Protein 6N9Y (pdb70)

Organism: NCBI:txid45031

Sequence (552 aa):
MERFLRKYNISGDYANATRTFLAISPQWTCSHLKRNCLFNGMCAKQNFERAMIAATDAEEPAKAYRLVELAKEAMYDRETVWLQCFKSFSQPYEEDIEGKMKRCGAQLLEDYRKNGMMDEAVKQSALVNSERVRLDDSLSAMPYIYVPIKEGQIVNPTFISRYRQIAYYFYSPNLADDWIDPNLFGIRGQHNQIKREIERQVNTCPYTGYKGRVLQVMFLPIQLINFLRMDDFAKHFNRYASMAIQQYLRVGYAEEVRYVQQLFGKIPTGEFPLHHMMLMRRDFPTRDRSIVEARVRRSGDENWQSWLLPMIIVREGLDHQDRWEWLIDYMDRKHTCQLCYLKHSKQIPTCGVIDVRASELTGCSPFKTVKIEEHVGNNSVFETKLVRDEQIGRIGDHYYTTNCYTGAEALITTAIHIHRWIRGCGIWNDEGWREGIFMLGRVLLRWELTKAQRSALLRLFCFVCYGYAPRADGTIPDWNNLGSFLDTILKGPELSEDEDERAYATMFEMVRCIITLCYAEKVHFAGFAAPACESGEVINLAARMSQMRMEY

Radius of gyration: 30.6 Å; Cα contacts (8 Å, |Δi|>4): 699; chains: 1; bounding box: 85×56×94 Å

Nearest PDB structures (foldseek):
  6n9y-assembly1_A  TM=1.002E+00  e=0.000E+00  Bluetongue virus 23
  2btv-assembly1_P  TM=1.176E-01  e=7.904E+00  Bluetongue virus (serotype 1 / isolate South Africa)

B-factor: mean 30.0, std 0.0, range [30.0, 30.0]

Structure (mmCIF, N/CA/C/O backbone):
data_6N9Y
#
_entry.id   6N9Y
#
_cell.length_a   1
_cell.length_b   1
_cell.length_c   1
_cell.angle_alpha   90.00
_cell.angle_beta   90.00
_cell.angle_gamma   90.00
#
_symmetry.space_group_name_H-M   'P 1'
#
loop_
_atom_site.group_PDB
_atom_site.id
_atom_site.type_symbol
_atom_site.label_atom_id
_atom_site.label_alt_id
_atom_site.label_comp_id
_atom_site.label_asym_id
_atom_site.label_entity_id
_atom_site.label_seq_id
_atom_site.pdbx_PDB_ins_code
_atom_site.Cartn_x
_atom_site.Cartn_y
_atom_site.Cartn_z
_atom_site.occupancy
_atom_site.B_iso_or_equiv
_atom_site.auth_seq_id
_atom_site.auth_comp_id
_atom_site.auth_asym_id
_atom_site.auth_atom_id
_atom_site.pdbx_PDB_model_num
ATOM 1 N N . MET A 1 1 ? -32.993 23.682 78.011 1.00 30.00 1 MET A N 1
ATOM 2 C CA . MET A 1 1 ? -34.176 23.531 77.178 1.00 30.00 1 MET A CA 1
ATOM 3 C C . MET A 1 1 ? -34.340 22.118 76.666 1.00 30.00 1 MET A C 1
ATOM 4 O O . MET A 1 1 ? -35.433 21.720 76.278 1.00 30.00 1 MET A O 1
ATOM 9 N N . GLU A 1 2 ? -33.245 21.358 76.664 1.00 30.00 2 GLU A N 1
ATOM 10 C CA . GLU A 1 2 ? -33.223 20.136 75.877 1.00 30.00 2 GLU A CA 1
ATOM 11 C C . GLU A 1 2 ? -33.960 19.014 76.583 1.00 30.00 2 GLU A C 1
ATOM 12 O O . GLU A 1 2 ? -34.598 18.178 75.932 1.00 30.00 2 GLU A O 1
ATOM 18 N N . ARG A 1 3 ? -33.901 18.998 77.914 1.00 30.00 3 ARG A N 1
ATOM 19 C CA . ARG A 1 3 ? -34.633 18.006 78.684 1.00 30.00 3 ARG A CA 1
ATOM 20 C C . ARG A 1 3 ? -36.131 18.212 78.553 1.00 30.00 3 ARG A C 1
ATOM 21 O O . ARG A 1 3 ? -36.892 17.248 78.633 1.00 30.00 3 ARG A O 1
ATOM 29 N N . PHE A 1 4 ? -36.564 19.453 78.329 1.00 30.00 4 PHE A N 1
ATOM 30 C CA . PHE A 1 4 ? -37.974 19.727 78.083 1.00 30.00 4 PHE A CA 1
ATOM 31 C C . PHE A 1 4 ? -38.446 19.086 76.792 1.00 30.00 4 PHE A C 1
ATOM 32 O O . PHE A 1 4 ? -39.596 18.647 76.691 1.00 30.00 4 PHE A O 1
ATOM 40 N N . LEU A 1 5 ? -37.569 19.013 75.797 1.00 30.00 5 LEU A N 1
ATOM 41 C CA . LEU A 1 5 ? -37.976 18.438 74.525 1.00 30.00 5 LEU A CA 1
ATOM 42 C C . LEU A 1 5 ? -37.787 16.932 74.504 1.00 30.00 5 LEU A C 1
ATOM 43 O O . LEU A 1 5 ? -38.635 16.211 73.968 1.00 30.00 5 LEU A O 1
ATOM 48 N N . ARG A 1 6 ? -36.701 16.437 75.093 1.00 30.00 6 ARG A N 1
ATOM 49 C CA . ARG A 1 6 ? -36.405 15.013 75.014 1.00 30.00 6 ARG A CA 1
ATOM 50 C C . ARG A 1 6 ? -37.262 14.188 75.964 1.00 30.00 6 ARG A C 1
ATOM 51 O O . ARG A 1 6 ? -37.435 12.984 75.750 1.00 30.00 6 ARG A O 1
ATOM 59 N N . LYS A 1 7 ? -37.800 14.804 77.016 1.00 30.00 7 LYS A N 1
ATOM 60 C CA . LYS A 1 7 ? -38.631 14.041 77.936 1.00 30.00 7 LYS A CA 1
ATOM 61 C C . LYS A 1 7 ? -39.998 13.773 77.346 1.00 30.00 7 LYS A C 1
ATOM 62 O O . LYS A 1 7 ? -40.473 12.634 77.364 1.00 30.00 7 LYS A O 1
ATOM 68 N N . TYR A 1 8 ? -40.643 14.799 76.815 1.00 30.00 8 TYR A N 1
ATOM 69 C CA . TYR A 1 8 ? -41.980 14.639 76.276 1.00 30.00 8 TYR A CA 1
ATOM 70 C C . TYR A 1 8 ? -41.996 14.054 74.877 1.00 30.00 8 TYR A C 1
ATOM 71 O O . TYR A 1 8 ? -43.087 13.799 74.359 1.00 30.00 8 TYR A O 1
ATOM 80 N N . ASN A 1 9 ? -40.821 13.827 74.281 1.00 30.00 9 ASN A N 1
ATOM 81 C CA . ASN A 1 9 ? -40.664 13.470 72.867 1.00 30.00 9 ASN A CA 1
ATOM 82 C C . ASN A 1 9 ? -41.390 14.460 71.966 1.00 30.00 9 ASN A C 1
ATOM 83 O O . ASN A 1 9 ? -42.181 14.082 71.102 1.00 30.00 9 ASN A O 1
ATOM 88 N N . ILE A 1 10 ? -41.143 15.744 72.218 1.00 30.00 10 ILE A N 1
ATOM 89 C CA . ILE A 1 10 ? -41.618 16.794 71.336 1.00 30.00 10 ILE A CA 1
ATOM 90 C C . ILE A 1 10 ? -40.946 16.649 69.983 1.00 30.00 10 ILE A C 1
ATOM 91 O O . ILE A 1 10 ? -39.720 16.508 69.889 1.00 30.00 10 ILE A O 1
ATOM 96 N N . SER A 1 11 ? -41.748 16.649 68.924 1.00 30.00 11 SER A N 1
ATOM 97 C CA . SER A 1 11 ? -41.183 16.403 67.610 1.00 30.00 11 SER A CA 1
ATOM 98 C C . SER A 1 11 ? -40.493 17.655 67.083 1.00 30.00 11 SER A C 1
ATOM 99 O O . SER A 1 11 ? -40.632 18.755 67.626 1.00 30.00 11 SER A O 1
ATOM 102 N N . GLY A 1 12 ? -39.739 17.465 65.999 1.00 30.00 12 GLY A N 1
ATOM 103 C CA . GLY A 1 12 ? -38.901 18.517 65.458 1.00 30.00 12 GLY A CA 1
ATOM 104 C C . GLY A 1 12 ? -39.659 19.690 64.885 1.00 30.00 12 GLY A C 1
ATOM 105 O O . GLY A 1 12 ? -39.114 20.794 64.832 1.00 30.00 12 GLY A O 1
ATOM 106 N N . ASP A 1 13 ? -40.903 19.481 64.462 1.00 30.00 13 ASP A N 1
ATOM 107 C CA . ASP A 1 13 ? -41.676 20.580 63.901 1.00 30.00 13 ASP A CA 1
ATOM 108 C C . ASP A 1 13 ? -42.081 21.573 64.974 1.00 30.00 13 ASP A C 1
ATOM 109 O O . ASP A 1 13 ? -42.025 22.785 64.751 1.00 30.00 13 ASP A O 1
ATOM 114 N N . TYR A 1 14 ? -42.483 21.078 66.141 1.00 30.00 14 TYR A N 1
ATOM 115 C CA . TYR A 1 14 ? -42.755 21.918 67.294 1.00 30.00 14 TYR A CA 1
ATOM 116 C C . TYR A 1 14 ? -41.492 22.528 67.859 1.00 30.00 14 TYR A C 1
ATOM 117 O O . TYR A 1 14 ? -41.524 23.652 68.371 1.00 30.00 14 TYR A O 1
ATOM 126 N N . ALA A 1 15 ? -40.381 21.796 67.785 1.00 30.00 15 ALA A N 1
ATOM 127 C CA . ALA A 1 15 ? -39.142 22.261 68.391 1.00 30.00 15 ALA A CA 1
ATOM 128 C C . ALA A 1 15 ? -38.517 23.395 67.600 1.00 30.00 15 ALA A C 1
ATOM 129 O O . ALA A 1 15 ? -37.649 24.101 68.122 1.00 30.00 15 ALA A O 1
ATOM 131 N N . ASN A 1 16 ? -38.926 23.575 66.344 1.00 30.00 16 ASN A N 1
ATOM 132 C CA . ASN A 1 16 ? -38.516 24.755 65.600 1.00 30.00 16 ASN A CA 1
ATOM 133 C C . ASN A 1 16 ? -39.115 26.006 66.212 1.00 30.00 16 ASN A C 1
ATOM 134 O O . ASN A 1 16 ? -38.511 27.079 66.154 1.00 30.00 16 ASN A O 1
ATOM 139 N N . ALA A 1 17 ? -40.299 25.885 66.802 1.00 30.00 17 ALA A N 1
ATOM 140 C CA . ALA A 1 17 ? -40.951 27.049 67.371 1.00 30.00 17 ALA A CA 1
ATOM 141 C C . ALA A 1 17 ? -40.369 27.410 68.723 1.00 30.00 17 ALA A C 1
ATOM 142 O O . ALA A 1 17 ? -40.248 28.595 69.045 1.00 30.00 17 ALA A O 1
ATOM 144 N N . THR A 1 18 ? -39.994 26.416 69.520 1.00 30.00 18 THR A N 1
ATOM 145 C CA . THR A 1 18 ? -39.501 26.724 70.853 1.00 30.00 18 THR A CA 1
ATOM 146 C C . THR A 1 18 ? -38.057 27.191 70.816 1.00 30.00 18 THR A C 1
ATOM 147 O O . THR A 1 18 ? -37.629 27.942 71.695 1.00 30.00 18 THR A O 1
ATOM 151 N N . ARG A 1 19 ? -37.292 26.762 69.812 1.00 30.00 19 ARG A N 1
ATOM 152 C CA . ARG A 1 19 ? -35.904 27.196 69.717 1.00 30.00 19 ARG A CA 1
ATOM 153 C C . ARG A 1 19 ? -35.810 28.665 69.332 1.00 30.00 19 ARG A C 1
ATOM 154 O O . ARG A 1 19 ? -34.838 29.342 69.684 1.00 30.00 19 ARG A O 1
ATOM 162 N N . THR A 1 20 ? -36.815 29.181 68.632 1.00 30.00 20 THR A N 1
ATOM 163 C CA . THR A 1 20 ? -36.859 30.609 68.372 1.00 30.00 20 THR A CA 1
ATOM 164 C C . THR A 1 20 ? -37.289 31.383 69.600 1.00 30.00 20 THR A C 1
ATOM 165 O O . THR A 1 20 ? -36.688 32.410 69.928 1.00 30.00 20 THR A O 1
ATOM 169 N N . PHE A 1 21 ? -38.317 30.908 70.299 1.00 30.00 21 PHE A N 1
ATOM 170 C CA . PHE A 1 21 ? -39.002 31.791 71.227 1.00 30.00 21 PHE A CA 1
ATOM 171 C C . PHE A 1 21 ? -38.246 31.933 72.537 1.00 30.00 21 PHE A C 1
ATOM 172 O O . PHE A 1 21 ? -38.548 32.832 73.327 1.00 30.00 21 PHE A O 1
ATOM 180 N N . LEU A 1 22 ? -37.240 31.092 72.770 1.00 30.00 22 LEU A N 1
ATOM 181 C CA . LEU A 1 22 ? -36.396 31.278 73.943 1.00 30.00 22 LEU A CA 1
ATOM 182 C C . LEU A 1 22 ? -35.564 32.549 73.838 1.00 30.00 22 LEU A C 1
ATOM 183 O O . LEU A 1 22 ? -35.215 33.156 74.856 1.00 30.00 22 LEU A O 1
ATOM 188 N N . ALA A 1 23 ? -35.247 32.976 72.618 1.00 30.00 23 ALA A N 1
ATOM 189 C CA . ALA A 1 23 ? -34.472 34.197 72.450 1.00 30.00 23 ALA A CA 1
ATOM 190 C C . ALA A 1 23 ? -35.359 35.430 72.425 1.00 30.00 23 ALA A C 1
ATOM 191 O O . ALA A 1 23 ? -34.858 36.553 72.534 1.00 30.00 23 ALA A O 1
ATOM 193 N N . ILE A 1 24 ? -36.666 35.248 72.274 1.00 30.00 24 ILE A N 1
ATOM 194 C CA . ILE A 1 24 ? -37.558 36.382 72.085 1.00 30.00 24 ILE A CA 1
ATOM 195 C C . ILE A 1 24 ? -38.305 36.749 73.361 1.00 30.00 24 ILE A C 1
ATOM 196 O O . ILE A 1 24 ? -38.523 37.942 73.625 1.00 30.00 24 ILE A O 1
ATOM 201 N N . SER A 1 25 ? -38.683 35.760 74.163 1.00 30.00 25 SER A N 1
ATOM 202 C CA . SER A 1 25 ? -39.413 36.001 75.407 1.00 30.00 25 SER A CA 1
ATOM 203 C C . SER A 1 25 ? -38.716 36.871 76.457 1.00 30.00 25 SER A C 1
ATOM 204 O O . SER A 1 25 ? -39.423 37.364 77.351 1.00 30.00 25 SER A O 1
ATOM 207 N N . PRO A 1 26 ? -37.381 37.056 76.480 1.00 30.00 26 PRO A N 1
ATOM 208 C CA . PRO A 1 26 ? -36.852 38.146 77.319 1.00 30.00 26 PRO A CA 1
ATOM 209 C C . PRO A 1 26 ? -37.369 39.535 76.989 1.00 30.00 26 PRO A C 1
ATOM 210 O O . PRO A 1 26 ? -37.339 40.406 77.864 1.00 30.00 26 PRO A O 1
ATOM 214 N N . GLN A 1 27 ? -37.849 39.788 75.778 1.00 30.00 27 GLN A N 1
ATOM 215 C CA . GLN A 1 27 ? -38.340 41.116 75.455 1.00 30.00 27 GLN A CA 1
ATOM 216 C C . GLN A 1 27 ? -39.727 41.064 74.823 1.00 30.00 27 GLN A C 1
ATOM 217 O O . GLN A 1 27 ? -40.260 42.096 74.403 1.00 30.00 27 GLN A O 1
ATOM 223 N N . TRP A 1 28 ? -40.354 39.895 74.813 1.00 30.00 28 TRP A N 1
ATOM 224 C CA . TRP A 1 28 ? -41.646 39.761 74.160 1.00 30.00 28 TRP A CA 1
ATOM 225 C C . TRP A 1 28 ? -42.727 40.500 74.931 1.00 30.00 28 TRP A C 1
ATOM 226 O O . TRP A 1 28 ? -43.250 40.002 75.930 1.00 30.00 28 TRP A O 1
ATOM 237 N N . THR A 1 29 ? -43.048 41.699 74.465 1.00 30.00 29 THR A N 1
ATOM 238 C CA . THR A 1 29 ? -44.115 42.482 75.057 1.00 30.00 29 THR A CA 1
ATOM 239 C C . THR A 1 29 ? -45.472 41.847 74.777 1.00 30.00 29 THR A C 1
ATOM 240 O O . THR A 1 29 ? -45.672 41.177 73.761 1.00 30.00 29 THR A O 1
ATOM 244 N N . CYS A 1 30 ? -46.399 42.044 75.712 1.00 30.00 30 CYS A N 1
ATOM 245 C CA . CYS A 1 30 ? -47.747 41.506 75.598 1.00 30.00 30 CYS A CA 1
ATOM 246 C C . CYS A 1 30 ? -48.676 42.302 76.495 1.00 30.00 30 CYS A C 1
ATOM 247 O O . CYS A 1 30 ? -48.320 42.676 77.612 1.00 30.00 30 CYS A O 1
ATOM 250 N N . SER A 1 31 ? -49.880 42.542 75.995 1.00 30.00 31 SER A N 1
ATOM 251 C CA . SER A 1 31 ? -50.952 43.100 76.801 1.00 30.00 31 SER A CA 1
ATOM 252 C C . SER A 1 31 ? -52.077 42.087 76.821 1.00 30.00 31 SER A C 1
ATOM 253 O O . SER A 1 31 ? -52.701 41.824 75.791 1.00 30.00 31 SER A O 1
ATOM 256 N N . HIS A 1 32 ? -52.350 41.533 77.998 1.00 30.00 32 HIS A N 1
ATOM 257 C CA . HIS A 1 32 ? -53.092 40.280 78.110 1.00 30.00 32 HIS A CA 1
ATOM 258 C C . HIS A 1 32 ? -54.594 40.548 78.042 1.00 30.00 32 HIS A C 1
ATOM 259 O O . HIS A 1 32 ? -55.361 40.195 78.936 1.00 30.00 32 HIS A O 1
ATOM 266 N N . LEU A 1 33 ? -55.014 41.144 76.927 1.00 30.00 33 LEU A N 1
ATOM 267 C CA . LEU A 1 33 ? -56.331 41.760 76.848 1.00 30.00 33 LEU A CA 1
ATOM 268 C C . LEU A 1 33 ? -57.379 40.676 76.692 1.00 30.00 33 LEU A C 1
ATOM 269 O O . LEU A 1 33 ? -58.514 40.830 77.146 1.00 30.00 33 LEU A O 1
ATOM 274 N N . LYS A 1 34 ? -57.016 39.584 76.036 1.00 30.00 34 LYS A N 1
ATOM 275 C CA . LYS A 1 34 ? -57.702 38.338 76.310 1.00 30.00 34 LYS A CA 1
ATOM 276 C C . LYS A 1 34 ? -56.868 37.550 77.300 1.00 30.00 34 LYS A C 1
ATOM 277 O O . LYS A 1 34 ? -55.645 37.471 77.179 1.00 30.00 34 LYS A O 1
ATOM 283 N N . ARG A 1 35 ? -57.533 36.983 78.297 1.00 30.00 35 ARG A N 1
ATOM 284 C CA . ARG A 1 35 ? -56.840 36.421 79.444 1.00 30.00 35 ARG A CA 1
ATOM 285 C C . ARG A 1 35 ? -56.351 34.995 79.236 1.00 30.00 35 ARG A C 1
ATOM 286 O O . ARG A 1 35 ? -56.102 34.305 80.225 1.00 30.00 35 ARG A O 1
ATOM 294 N N . ASN A 1 36 ? -56.207 34.526 77.999 1.00 30.00 36 ASN A N 1
ATOM 295 C CA . ASN A 1 36 ? -55.859 33.122 77.806 1.00 30.00 36 ASN A CA 1
ATOM 296 C C . ASN A 1 36 ? -54.375 32.852 78.015 1.00 30.00 36 ASN A C 1
ATOM 297 O O . ASN A 1 36 ? -53.967 31.689 78.103 1.00 30.00 36 ASN A O 1
ATOM 302 N N . CYS A 1 37 ? -53.554 33.898 78.091 1.00 30.00 37 CYS A N 1
ATOM 303 C CA . CYS A 1 37 ? -52.115 33.679 78.033 1.00 30.00 37 CYS A CA 1
ATOM 304 C C . CYS A 1 37 ? -51.536 33.333 79.391 1.00 30.00 37 CYS A C 1
ATOM 305 O O . CYS A 1 37 ? -50.433 32.783 79.466 1.00 30.00 37 CYS A O 1
ATOM 308 N N . LEU A 1 38 ? -52.245 33.664 80.466 1.00 30.00 38 LEU A N 1
ATOM 309 C CA . LEU A 1 38 ? -51.705 33.490 81.806 1.00 30.00 38 LEU A CA 1
ATOM 310 C C . LEU A 1 38 ? -51.660 32.015 82.168 1.00 30.00 38 LEU A C 1
ATOM 311 O O . LEU A 1 38 ? -52.596 31.264 81.888 1.00 30.00 38 LEU A O 1
ATOM 316 N N . PHE A 1 39 ? -50.572 31.589 82.797 1.00 30.00 39 PHE A N 1
ATOM 317 C CA . PHE A 1 39 ? -50.442 30.176 83.132 1.00 30.00 39 PHE A CA 1
ATOM 318 C C . PHE A 1 39 ? -50.229 30.110 84.639 1.00 30.00 39 PHE A C 1
ATOM 319 O O . PHE A 1 39 ? -49.093 30.000 85.111 1.00 30.00 39 PHE A O 1
ATOM 327 N N . ASN A 1 40 ? -51.337 30.257 85.375 1.00 30.00 40 ASN A N 1
ATOM 328 C CA . ASN A 1 40 ? -51.529 29.970 86.808 1.00 30.00 40 ASN A CA 1
ATOM 329 C C . ASN A 1 40 ? -50.791 30.979 87.691 1.00 30.00 40 ASN A C 1
ATOM 330 O O . ASN A 1 40 ? -51.170 31.135 88.863 1.00 30.00 40 ASN A O 1
ATOM 335 N N . GLY A 1 41 ? -49.795 31.707 87.204 1.00 30.00 41 GLY A N 1
ATOM 336 C CA . GLY A 1 41 ? -49.237 32.774 88.004 1.00 30.00 41 GLY A CA 1
ATOM 337 C C . GLY A 1 41 ? -48.678 33.936 87.228 1.00 30.00 41 GLY A C 1
ATOM 338 O O . GLY A 1 41 ? -48.330 34.957 87.825 1.00 30.00 41 GLY A O 1
ATOM 339 N N . MET A 1 42 ? -48.595 33.812 85.909 1.00 30.00 42 MET A N 1
ATOM 340 C CA . MET A 1 42 ? -47.704 34.661 85.137 1.00 30.00 42 MET A CA 1
ATOM 341 C C . MET A 1 42 ? -48.053 34.519 83.668 1.00 30.00 42 MET A C 1
ATOM 342 O O . MET A 1 42 ? -48.815 33.633 83.277 1.00 30.00 42 MET A O 1
ATOM 347 N N . CYS A 1 43 ? -47.464 35.390 82.855 1.00 30.00 43 CYS A N 1
ATOM 348 C CA . CYS A 1 43 ? -47.543 35.214 81.415 1.00 30.00 43 CYS A CA 1
ATOM 349 C C . CYS A 1 43 ? -46.619 34.094 80.971 1.00 30.00 43 CYS A C 1
ATOM 350 O O . CYS A 1 43 ? -45.406 34.157 81.174 1.00 30.00 43 CYS A O 1
ATOM 353 N N . ALA A 1 44 ? -47.197 33.064 80.353 1.00 30.00 44 ALA A N 1
ATOM 354 C CA . ALA A 1 44 ? -46.378 31.956 79.882 1.00 30.00 44 ALA A CA 1
ATOM 355 C C . ALA A 1 44 ? -45.558 32.353 78.669 1.00 30.00 44 ALA A C 1
ATOM 356 O O . ALA A 1 44 ? -44.493 31.778 78.428 1.00 30.00 44 ALA A O 1
ATOM 358 N N . LYS A 1 45 ? -46.039 33.325 77.894 1.00 30.00 45 LYS A N 1
ATOM 359 C CA . LYS A 1 45 ? -45.250 33.817 76.774 1.00 30.00 45 LYS A CA 1
ATOM 360 C C . LYS A 1 45 ? -44.030 34.582 77.256 1.00 30.00 45 LYS A C 1
ATOM 361 O O . LYS A 1 45 ? -42.898 34.197 76.955 1.00 30.00 45 LYS A O 1
ATOM 367 N N . GLN A 1 46 ? -44.242 35.626 78.051 1.00 30.00 46 GLN A N 1
ATOM 368 C CA . GLN A 1 46 ? -43.189 36.542 78.464 1.00 30.00 46 GLN A CA 1
ATOM 369 C C . GLN A 1 46 ? -42.196 35.911 79.436 1.00 30.00 46 GLN A C 1
ATOM 370 O O . GLN A 1 46 ? -41.086 36.428 79.594 1.00 30.00 46 GLN A O 1
ATOM 376 N N . ASN A 1 47 ? -42.537 34.781 80.041 1.00 30.00 47 ASN A N 1
ATOM 377 C CA . ASN A 1 47 ? -41.693 34.132 81.035 1.00 30.00 47 ASN A CA 1
ATOM 378 C C . ASN A 1 47 ? -41.441 32.699 80.606 1.00 30.00 47 ASN A C 1
ATOM 379 O O . ASN A 1 47 ? -41.658 31.751 81.360 1.00 30.00 47 ASN A O 1
ATOM 384 N N . PHE A 1 48 ? -41.006 32.535 79.358 1.00 30.00 48 PHE A N 1
ATOM 385 C CA . PHE A 1 48 ? -41.067 31.230 78.718 1.00 30.00 48 PHE A CA 1
ATOM 386 C C . PHE A 1 48 ? -40.012 30.280 79.264 1.00 30.00 48 PHE A C 1
ATOM 387 O O . PHE A 1 48 ? -40.175 29.062 79.172 1.00 30.00 48 PHE A O 1
ATOM 395 N N . GLU A 1 49 ? -38.941 30.805 79.854 1.00 30.00 49 GLU A N 1
ATOM 396 C CA . GLU A 1 49 ? -37.908 29.921 80.382 1.00 30.00 49 GLU A CA 1
ATOM 397 C C . GLU A 1 49 ? -38.312 29.336 81.731 1.00 30.00 49 GLU A C 1
ATOM 398 O O . GLU A 1 49 ? -38.215 28.121 81.943 1.00 30.00 49 GLU A O 1
ATOM 404 N N . ARG A 1 50 ? -38.758 30.191 82.659 1.00 30.00 50 ARG A N 1
ATOM 405 C CA . ARG A 1 50 ? -39.156 29.728 83.985 1.00 30.00 50 ARG A CA 1
ATOM 406 C C . ARG A 1 50 ? -40.375 28.826 83.932 1.00 30.00 50 ARG A C 1
ATOM 407 O O . ARG A 1 50 ? -40.476 27.878 84.714 1.00 30.00 50 ARG A O 1
ATOM 415 N N . ALA A 1 51 ? -41.303 29.104 83.023 1.00 30.00 51 ALA A N 1
ATOM 416 C CA . ALA A 1 51 ? -42.460 28.239 82.877 1.00 30.00 51 ALA A CA 1
ATOM 417 C C . ALA A 1 51 ? -42.077 26.904 82.266 1.00 30.00 51 ALA A C 1
ATOM 418 O O . ALA A 1 51 ? -42.773 25.908 82.475 1.00 30.00 51 ALA A O 1
ATOM 420 N N . MET A 1 52 ? -40.975 26.865 81.520 1.00 30.00 52 MET A N 1
ATOM 421 C CA . MET A 1 52 ? -40.538 25.616 80.916 1.00 30.00 52 MET A CA 1
ATOM 422 C C . MET A 1 52 ? -39.913 24.683 81.943 1.00 30.00 52 MET A C 1
ATOM 423 O O . MET A 1 52 ? -40.178 23.476 81.921 1.00 30.00 52 MET A O 1
ATOM 428 N N . ILE A 1 53 ? -39.100 25.217 82.852 1.00 30.00 53 ILE A N 1
ATOM 429 C CA . ILE A 1 53 ? -38.539 24.400 83.922 1.00 30.00 53 ILE A CA 1
ATOM 430 C C . ILE A 1 53 ? -39.629 23.995 84.905 1.00 30.00 53 ILE A C 1
ATOM 431 O O . ILE A 1 53 ? -39.608 22.890 85.458 1.00 30.00 53 ILE A O 1
ATOM 436 N N . ALA A 1 54 ? -40.607 24.875 85.121 1.00 30.00 54 ALA A N 1
ATOM 437 C CA . ALA A 1 54 ? -41.729 24.551 85.991 1.00 30.00 54 ALA A CA 1
ATOM 438 C C . ALA A 1 54 ? -42.598 23.460 85.394 1.00 30.00 54 ALA A C 1
ATOM 439 O O . ALA A 1 54 ? -43.098 22.598 86.123 1.00 30.00 54 ALA A O 1
ATOM 441 N N . ALA A 1 55 ? -42.766 23.465 84.073 1.00 30.00 55 ALA A N 1
ATOM 442 C CA . ALA A 1 55 ? -43.531 22.410 83.425 1.00 30.00 55 ALA A CA 1
ATOM 443 C C . ALA A 1 55 ? -42.673 21.192 83.138 1.00 30.00 55 ALA A C 1
ATOM 444 O O . ALA A 1 55 ? -43.165 20.208 82.579 1.00 30.00 55 ALA A O 1
ATOM 446 N N . THR A 1 56 ? -41.392 21.240 83.487 1.00 30.00 56 THR A N 1
ATOM 447 C CA . THR A 1 56 ? -40.539 20.099 83.207 1.00 30.00 56 THR A CA 1
ATOM 448 C C . THR A 1 56 ? -40.791 18.966 84.186 1.00 30.00 56 THR A C 1
ATOM 449 O O . THR A 1 56 ? -41.275 17.902 83.797 1.00 30.00 56 THR A O 1
ATOM 453 N N . ASP A 1 57 ? -40.497 19.178 85.468 1.00 30.00 57 ASP A N 1
ATOM 454 C CA . ASP A 1 57 ? -40.623 18.081 86.419 1.00 30.00 57 ASP A CA 1
ATOM 455 C C . ASP A 1 57 ? -41.987 18.033 87.082 1.00 30.00 57 ASP A C 1
ATOM 456 O O . ASP A 1 57 ? -42.198 17.207 87.972 1.00 30.00 57 ASP A O 1
ATOM 461 N N . ALA A 1 58 ? -42.921 18.884 86.660 1.00 30.00 58 ALA A N 1
ATOM 462 C CA . ALA A 1 58 ? -44.307 18.697 87.064 1.00 30.00 58 ALA A CA 1
ATOM 463 C C . ALA A 1 58 ? -44.911 17.461 86.412 1.00 30.00 58 ALA A C 1
ATOM 464 O O . ALA A 1 58 ? -45.869 16.894 86.951 1.00 30.00 58 ALA A O 1
ATOM 466 N N . GLU A 1 59 ? -44.361 17.050 85.260 1.00 30.00 59 GLU A N 1
ATOM 467 C CA . GLU A 1 59 ? -44.734 15.835 84.530 1.00 30.00 59 GLU A CA 1
ATOM 468 C C . GLU A 1 59 ? -46.210 15.863 84.134 1.00 30.00 59 GLU A C 1
ATOM 469 O O . GLU A 1 59 ? -47.051 15.152 84.681 1.00 30.00 59 GLU A O 1
ATOM 475 N N . GLU A 1 60 ? -46.540 16.768 83.223 1.00 30.00 60 GLU A N 1
ATOM 476 C CA . GLU A 1 60 ? -47.909 16.932 82.740 1.00 30.00 60 GLU A CA 1
ATOM 477 C C . GLU A 1 60 ? -47.916 16.816 81.225 1.00 30.00 60 GLU A C 1
ATOM 478 O O . GLU A 1 60 ? -47.401 17.688 80.514 1.00 30.00 60 GLU A O 1
ATOM 484 N N . PRO A 1 61 ? -48.499 15.741 80.696 1.00 30.00 61 PRO A N 1
ATOM 485 C CA . PRO A 1 61 ? -48.384 15.475 79.257 1.00 30.00 61 PRO A CA 1
ATOM 486 C C . PRO A 1 61 ? -49.269 16.358 78.412 1.00 30.00 61 PRO A C 1
ATOM 487 O O . PRO A 1 61 ? -48.979 16.563 77.229 1.00 30.00 61 PRO A O 1
ATOM 491 N N . ALA A 1 62 ? -50.361 16.870 78.973 1.00 30.00 62 ALA A N 1
ATOM 492 C CA . ALA A 1 62 ? -51.149 17.852 78.246 1.00 30.00 62 ALA A CA 1
ATOM 493 C C . ALA A 1 62 ? -50.425 19.180 78.180 1.00 30.00 62 ALA A C 1
ATOM 494 O O . ALA A 1 62 ? -50.303 19.768 77.102 1.00 30.00 62 ALA A O 1
ATOM 496 N N . LYS A 1 63 ? -49.875 19.626 79.308 1.00 30.00 63 LYS A N 1
ATOM 497 C CA . LYS A 1 63 ? -49.368 20.986 79.411 1.00 30.00 63 LYS A CA 1
ATOM 498 C C . LYS A 1 63 ? -48.061 21.181 78.662 1.00 30.00 63 LYS A C 1
ATOM 499 O O . LYS A 1 63 ? -47.629 22.324 78.468 1.00 30.00 63 LYS A O 1
ATOM 505 N N . ALA A 1 64 ? -47.421 20.093 78.233 1.00 30.00 64 ALA A N 1
ATOM 506 C CA . ALA A 1 64 ? -46.292 20.223 77.322 1.00 30.00 64 ALA A CA 1
ATOM 507 C C . ALA A 1 64 ? -46.739 20.760 75.972 1.00 30.00 64 ALA A C 1
ATOM 508 O O . ALA A 1 64 ? -46.215 21.774 75.497 1.00 30.00 64 ALA A O 1
ATOM 510 N N . TYR A 1 65 ? -47.734 20.116 75.359 1.00 30.00 65 TYR A N 1
ATOM 511 C CA . TYR A 1 65 ? -48.243 20.591 74.081 1.00 30.00 65 TYR A CA 1
ATOM 512 C C . TYR A 1 65 ? -49.045 21.870 74.239 1.00 30.00 65 TYR A C 1
ATOM 513 O O . TYR A 1 65 ? -49.275 22.574 73.255 1.00 30.00 65 TYR A O 1
ATOM 522 N N . ARG A 1 66 ? -49.473 22.188 75.459 1.00 30.00 66 ARG A N 1
ATOM 523 C CA . ARG A 1 66 ? -50.116 23.470 75.686 1.00 30.00 66 ARG A CA 1
ATOM 524 C C . ARG A 1 66 ? -49.126 24.611 75.586 1.00 30.00 66 ARG A C 1
ATOM 525 O O . ARG A 1 66 ? -49.456 25.664 75.034 1.00 30.00 66 ARG A O 1
ATOM 533 N N . LEU A 1 67 ? -47.911 24.424 76.093 1.00 30.00 67 LEU A N 1
ATOM 534 C CA . LEU A 1 67 ? -46.967 25.530 76.102 1.00 30.00 67 LEU A CA 1
ATOM 535 C C . LEU A 1 67 ? -46.364 25.762 74.723 1.00 30.00 67 LEU A C 1
ATOM 536 O O . LEU A 1 67 ? -46.088 26.908 74.353 1.00 30.00 67 LEU A O 1
ATOM 541 N N . VAL A 1 68 ? -46.179 24.704 73.941 1.00 30.00 68 VAL A N 1
ATOM 542 C CA . VAL A 1 68 ? -45.663 24.892 72.592 1.00 30.00 68 VAL A CA 1
ATOM 543 C C . VAL A 1 68 ? -46.730 25.508 71.692 1.00 30.00 68 VAL A C 1
ATOM 544 O O . VAL A 1 68 ? -46.435 26.405 70.897 1.00 30.00 68 VAL A O 1
ATOM 548 N N . GLU A 1 69 ? -47.986 25.059 71.816 1.00 30.00 69 GLU A N 1
ATOM 549 C CA . GLU A 1 69 ? -49.071 25.685 71.062 1.00 30.00 69 GLU A CA 1
ATOM 550 C C . GLU A 1 69 ? -49.290 27.123 71.477 1.00 30.00 69 GLU A C 1
ATOM 551 O O . GLU A 1 69 ? -49.664 27.953 70.646 1.00 30.00 69 GLU A O 1
ATOM 557 N N . LEU A 1 70 ? -49.046 27.441 72.740 1.00 30.00 70 LEU A N 1
ATOM 558 C CA . LEU A 1 70 ? -49.093 28.836 73.137 1.00 30.00 70 LEU A CA 1
ATOM 559 C C . LEU A 1 70 ? -47.878 29.579 72.603 1.00 30.00 70 LEU A C 1
ATOM 560 O O . LEU A 1 70 ? -47.918 30.799 72.419 1.00 30.00 70 LEU A O 1
ATOM 565 N N . ALA A 1 71 ? -46.801 28.853 72.306 1.00 30.00 71 ALA A N 1
ATOM 566 C CA . ALA A 1 71 ? -45.633 29.497 71.724 1.00 30.00 71 ALA A CA 1
ATOM 567 C C . ALA A 1 71 ? -45.756 29.654 70.214 1.00 30.00 71 ALA A C 1
ATOM 568 O O . ALA A 1 71 ? -45.218 30.613 69.658 1.00 30.00 71 ALA A O 1
ATOM 570 N N . LYS A 1 72 ? -46.432 28.729 69.526 1.00 30.00 72 LYS A N 1
ATOM 571 C CA . LYS A 1 72 ? -46.623 28.899 68.087 1.00 30.00 72 LYS A CA 1
ATOM 572 C C . LYS A 1 72 ? -47.599 30.022 67.780 1.00 30.00 72 LYS A C 1
ATOM 573 O O . LYS A 1 72 ? -47.414 30.754 66.803 1.00 30.00 72 LYS A O 1
ATOM 579 N N . GLU A 1 73 ? -48.635 30.178 68.608 1.00 30.00 73 GLU A N 1
ATOM 580 C CA . GLU A 1 73 ? -49.566 31.285 68.442 1.00 30.00 73 GLU A CA 1
ATOM 581 C C . GLU A 1 73 ? -48.921 32.603 68.810 1.00 30.00 73 GLU A C 1
ATOM 582 O O . GLU A 1 73 ? -49.397 33.664 68.397 1.00 30.00 73 GLU A O 1
ATOM 588 N N . ALA A 1 74 ? -47.858 32.557 69.603 1.00 30.00 74 ALA A N 1
ATOM 589 C CA . ALA A 1 74 ? -47.080 33.755 69.847 1.00 30.00 74 ALA A CA 1
ATOM 590 C C . ALA A 1 74 ? -46.346 34.201 68.594 1.00 30.00 74 ALA A C 1
ATOM 591 O O . ALA A 1 74 ? -46.165 35.403 68.378 1.00 30.00 74 ALA A O 1
ATOM 593 N N . MET A 1 75 ? -45.957 33.256 67.744 1.00 30.00 75 MET A N 1
ATOM 594 C CA . MET A 1 75 ? -45.059 33.550 66.640 1.00 30.00 75 MET A CA 1
ATOM 595 C C . MET A 1 75 ? -45.759 34.028 65.376 1.00 30.00 75 MET A C 1
ATOM 596 O O . MET A 1 75 ? -45.057 34.394 64.436 1.00 30.00 75 MET A O 1
ATOM 601 N N . TYR A 1 76 ? -47.100 34.040 65.326 1.00 30.00 76 TYR A N 1
ATOM 602 C CA . TYR A 1 76 ? -47.801 34.274 64.061 1.00 30.00 76 TYR A CA 1
ATOM 603 C C . TYR A 1 76 ? -47.594 35.680 63.522 1.00 30.00 76 TYR A C 1
ATOM 604 O O . TYR A 1 76 ? -47.529 35.869 62.305 1.00 30.00 76 TYR A O 1
ATOM 613 N N . ASP A 1 77 ? -47.473 36.675 64.397 1.00 30.00 77 ASP A N 1
ATOM 614 C CA . ASP A 1 77 ? -47.167 38.041 63.975 1.00 30.00 77 ASP A CA 1
ATOM 615 C C . ASP A 1 77 ? -45.683 38.107 63.631 1.00 30.00 77 ASP A C 1
ATOM 616 O O . ASP A 1 77 ? -44.860 38.606 64.399 1.00 30.00 77 ASP A O 1
ATOM 621 N N . ARG A 1 78 ? -45.345 37.603 62.435 1.00 30.00 78 ARG A N 1
ATOM 622 C CA . ARG A 1 78 ? -43.947 37.387 62.072 1.00 30.00 78 ARG A CA 1
ATOM 623 C C . ARG A 1 78 ? -43.198 38.692 61.885 1.00 30.00 78 ARG A C 1
ATOM 624 O O . ARG A 1 78 ? -41.966 38.702 61.947 1.00 30.00 78 ARG A O 1
ATOM 632 N N . GLU A 1 79 ? -43.922 39.785 61.635 1.00 30.00 79 GLU A N 1
ATOM 633 C CA . GLU A 1 79 ? -43.296 41.077 61.392 1.00 30.00 79 GLU A CA 1
ATOM 634 C C . GLU A 1 79 ? -42.521 41.571 62.599 1.00 30.00 79 GLU A C 1
ATOM 635 O O . GLU A 1 79 ? -41.339 41.906 62.479 1.00 30.00 79 GLU A O 1
ATOM 641 N N . THR A 1 80 ? -43.151 41.594 63.767 1.00 30.00 80 THR A N 1
ATOM 642 C CA . THR A 1 80 ? -42.464 42.000 64.981 1.00 30.00 80 THR A CA 1
ATOM 643 C C . THR A 1 80 ? -41.678 40.869 65.616 1.00 30.00 80 THR A C 1
ATOM 644 O O . THR A 1 80 ? -40.957 41.111 66.586 1.00 30.00 80 THR A O 1
ATOM 648 N N . VAL A 1 81 ? -41.820 39.643 65.115 1.00 30.00 81 VAL A N 1
ATOM 649 C CA . VAL A 1 81 ? -40.820 38.628 65.409 1.00 30.00 81 VAL A CA 1
ATOM 650 C C . VAL A 1 81 ? -39.475 39.074 64.870 1.00 30.00 81 VAL A C 1
ATOM 651 O O . VAL A 1 81 ? -38.457 38.990 65.561 1.00 30.00 81 VAL A O 1
ATOM 655 N N . TRP A 1 82 ? -39.465 39.621 63.656 1.00 30.00 82 TRP A N 1
ATOM 656 C CA . TRP A 1 82 ? -38.221 40.082 63.057 1.00 30.00 82 TRP A CA 1
ATOM 657 C C . TRP A 1 82 ? -37.633 41.285 63.785 1.00 30.00 82 TRP A C 1
ATOM 658 O O . TRP A 1 82 ? -36.407 41.374 63.919 1.00 30.00 82 TRP A O 1
ATOM 669 N N . LEU A 1 83 ? -38.474 42.205 64.270 1.00 30.00 83 LEU A N 1
ATOM 670 C CA . LEU A 1 83 ? -37.955 43.336 65.034 1.00 30.00 83 LEU A CA 1
ATOM 671 C C . LEU A 1 83 ? -37.331 42.897 66.347 1.00 30.00 83 LEU A C 1
ATOM 672 O O . LEU A 1 83 ? -36.364 43.512 66.803 1.00 30.00 83 LEU A O 1
ATOM 677 N N . GLN A 1 84 ? -37.849 41.838 66.958 1.00 30.00 84 GLN A N 1
ATOM 678 C CA . GLN A 1 84 ? -37.292 41.388 68.224 1.00 30.00 84 GLN A CA 1
ATOM 679 C C . GLN A 1 84 ? -36.186 40.368 68.032 1.00 30.00 84 GLN A C 1
ATOM 680 O O . GLN A 1 84 ? -35.299 40.265 68.880 1.00 30.00 84 GLN A O 1
ATOM 686 N N . CYS A 1 85 ? -36.223 39.601 66.944 1.00 30.00 85 CYS A N 1
ATOM 687 C CA . CYS A 1 85 ? -35.115 38.694 66.684 1.00 30.00 85 CYS A CA 1
ATOM 688 C C . CYS A 1 85 ? -33.857 39.447 66.309 1.00 30.00 85 CYS A C 1
ATOM 689 O O . CYS A 1 85 ? -32.785 39.144 66.838 1.00 30.00 85 CYS A O 1
ATOM 692 N N . PHE A 1 86 ? -33.969 40.438 65.429 1.00 30.00 86 PHE A N 1
ATOM 693 C CA . PHE A 1 86 ? -32.784 41.140 64.957 1.00 30.00 86 PHE A CA 1
ATOM 694 C C . PHE A 1 86 ? -32.177 42.022 66.035 1.00 30.00 86 PHE A C 1
ATOM 695 O O . PHE A 1 86 ? -30.951 42.059 66.188 1.00 30.00 86 PHE A O 1
ATOM 703 N N . LYS A 1 87 ? -33.021 42.716 66.799 1.00 30.00 87 LYS A N 1
ATOM 704 C CA . LYS A 1 87 ? -32.534 43.552 67.890 1.00 30.00 87 LYS A CA 1
ATOM 705 C C . LYS A 1 87 ? -31.913 42.714 68.998 1.00 30.00 87 LYS A C 1
ATOM 706 O O . LYS A 1 87 ? -31.007 43.180 69.691 1.00 30.00 87 LYS A O 1
ATOM 712 N N . SER A 1 88 ? -32.352 41.464 69.152 1.00 30.00 88 SER A N 1
ATOM 713 C CA . SER A 1 88 ? -31.693 40.563 70.091 1.00 30.00 88 SER A CA 1
ATOM 714 C C . SER A 1 88 ? -30.412 39.983 69.516 1.00 30.00 88 SER A C 1
ATOM 715 O O . SER A 1 88 ? -29.715 39.229 70.200 1.00 30.00 88 SER A O 1
ATOM 718 N N . PHE A 1 89 ? -30.100 40.282 68.267 1.00 30.00 89 PHE A N 1
ATOM 719 C CA . PHE A 1 89 ? -28.873 39.778 67.687 1.00 30.00 89 PHE A CA 1
ATOM 720 C C . PHE A 1 89 ? -27.838 40.873 67.509 1.00 30.00 89 PHE A C 1
ATOM 721 O O . PHE A 1 89 ? -26.708 40.581 67.114 1.00 30.00 89 PHE A O 1
ATOM 729 N N . SER A 1 90 ? -28.193 42.122 67.801 1.00 30.00 90 SER A N 1
ATOM 730 C CA . SER A 1 90 ? -27.254 43.222 67.632 1.00 30.00 90 SER A CA 1
ATOM 731 C C . SER A 1 90 ? -26.348 43.414 68.841 1.00 30.00 90 SER A C 1
ATOM 732 O O . SER A 1 90 ? -25.237 43.927 68.686 1.00 30.00 90 SER A O 1
ATOM 735 N N . GLN A 1 91 ? -26.789 43.031 70.038 1.00 30.00 91 GLN A N 1
ATOM 736 C CA . GLN A 1 91 ? -25.909 43.083 71.194 1.00 30.00 91 GLN A CA 1
ATOM 737 C C . GLN A 1 91 ? -24.894 41.943 71.112 1.00 30.00 91 GLN A C 1
ATOM 738 O O . GLN A 1 91 ? -25.101 40.996 70.347 1.00 30.00 91 GLN A O 1
ATOM 744 N N . PRO A 1 92 ? -23.771 42.016 71.832 1.00 30.00 92 PRO A N 1
ATOM 745 C CA . PRO A 1 92 ? -22.821 40.904 71.799 1.00 30.00 92 PRO A CA 1
ATOM 746 C C . PRO A 1 92 ? -23.405 39.641 72.405 1.00 30.00 92 PRO A C 1
ATOM 747 O O . PRO A 1 92 ? -23.674 39.564 73.603 1.00 30.00 92 PRO A O 1
ATOM 751 N N . TYR A 1 93 ? -23.599 38.652 71.549 1.00 30.00 93 TYR A N 1
ATOM 752 C CA . TYR A 1 93 ? -24.018 37.319 71.950 1.00 30.00 93 TYR A CA 1
ATOM 753 C C . TYR A 1 93 ? -22.818 36.673 72.623 1.00 30.00 93 TYR A C 1
ATOM 754 O O . TYR A 1 93 ? -22.009 36.013 71.967 1.00 30.00 93 TYR A O 1
ATOM 763 N N . GLU A 1 94 ? -22.699 36.877 73.935 1.00 30.00 94 GLU A N 1
ATOM 764 C CA . GLU A 1 94 ? -21.464 36.601 74.666 1.00 30.00 94 GLU A CA 1
ATOM 765 C C . GLU A 1 94 ? -21.328 35.095 74.857 1.00 30.00 94 GLU A C 1
ATOM 766 O O . GLU A 1 94 ? -21.563 34.539 75.931 1.00 30.00 94 GLU A O 1
ATOM 772 N N . GLU A 1 95 ? -20.954 34.426 73.771 1.00 30.00 95 GLU A N 1
ATOM 773 C CA . GLU A 1 95 ? -20.674 33.002 73.782 1.00 30.00 95 GLU A CA 1
ATOM 774 C C . GLU A 1 95 ? -19.471 32.736 72.897 1.00 30.00 95 GLU A C 1
ATOM 775 O O . GLU A 1 95 ? -18.874 33.653 72.330 1.00 30.00 95 GLU A O 1
ATOM 781 N N . ASP A 1 96 ? -19.130 31.455 72.780 1.00 30.00 96 ASP A N 1
ATOM 782 C CA . ASP A 1 96 ? -18.068 31.014 71.884 1.00 30.00 96 ASP A CA 1
ATOM 783 C C . ASP A 1 96 ? -18.637 31.020 70.472 1.00 30.00 96 ASP A C 1
ATOM 784 O O . ASP A 1 96 ? -19.339 30.105 70.043 1.00 30.00 96 ASP A O 1
ATOM 789 N N . ILE A 1 97 ? -18.321 32.088 69.741 1.00 30.00 97 ILE A N 1
ATOM 790 C CA . ILE A 1 97 ? -18.891 32.291 68.415 1.00 30.00 97 ILE A CA 1
ATOM 791 C C . ILE A 1 97 ? -18.305 31.321 67.411 1.00 30.00 97 ILE A C 1
ATOM 792 O O . ILE A 1 97 ? -19.040 30.700 66.634 1.00 30.00 97 ILE A O 1
ATOM 797 N N . GLU A 1 98 ? -16.983 31.154 67.427 1.00 30.00 98 GLU A N 1
ATOM 798 C CA . GLU A 1 98 ? -16.301 30.404 66.380 1.00 30.00 98 GLU A CA 1
ATOM 799 C C . GLU A 1 98 ? -16.596 28.915 66.453 1.00 30.00 98 GLU A C 1
ATOM 800 O O . GLU A 1 98 ? -16.946 28.310 65.434 1.00 30.00 98 GLU A O 1
ATOM 806 N N . GLY A 1 99 ? -16.486 28.318 67.641 1.00 30.00 99 GLY A N 1
ATOM 807 C CA . GLY A 1 99 ? -16.708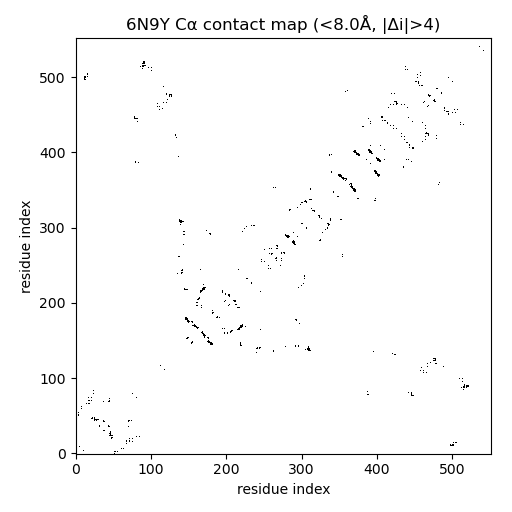 26.892 67.795 1.00 30.00 99 GLY A CA 1
ATOM 808 C C . GLY A 1 99 ? -18.121 26.442 67.512 1.00 30.00 99 GLY A C 1
ATOM 809 O O . GLY A 1 99 ? -18.325 25.300 67.093 1.00 30.00 99 GLY A O 1
ATOM 810 N N . LYS A 1 100 ? -19.098 27.309 67.728 1.00 30.00 100 LYS A N 1
ATOM 811 C CA . LYS A 1 100 ? -20.445 26.999 67.286 1.00 30.00 100 LYS A CA 1
ATOM 812 C C . LYS A 1 100 ? -20.552 27.081 65.774 1.00 30.00 100 LYS A C 1
ATOM 813 O O . LYS A 1 100 ? -21.206 26.240 65.151 1.00 30.00 100 LYS A O 1
ATOM 819 N N . MET A 1 101 ? -19.901 28.083 65.179 1.00 30.00 101 MET A N 1
ATOM 820 C CA . MET A 1 101 ? -19.905 28.234 63.730 1.00 30.00 101 MET A CA 1
ATOM 821 C C . MET A 1 101 ? -19.061 27.158 63.064 1.00 30.00 101 MET A C 1
ATOM 822 O O . MET A 1 101 ? -19.307 26.795 61.910 1.00 30.00 101 MET A O 1
ATOM 827 N N . LYS A 1 102 ? -18.082 26.617 63.782 1.00 30.00 102 LYS A N 1
ATOM 828 C CA . LYS A 1 102 ? -17.213 25.605 63.198 1.00 30.00 102 LYS A CA 1
ATOM 829 C C . LYS A 1 102 ? -17.919 24.262 63.068 1.00 30.00 102 LYS A C 1
ATOM 830 O O . LYS A 1 102 ? -17.821 23.601 62.028 1.00 30.00 102 LYS A O 1
ATOM 836 N N . ARG A 1 103 ? -18.628 23.832 64.114 1.00 30.00 103 ARG A N 1
ATOM 837 C CA . ARG A 1 103 ? -19.302 22.540 64.048 1.00 30.00 103 ARG A CA 1
ATOM 838 C C . ARG A 1 103 ? -20.500 22.585 63.123 1.00 30.00 103 ARG A C 1
ATOM 839 O O . ARG A 1 103 ? -20.725 21.646 62.355 1.00 30.00 103 ARG A O 1
ATOM 847 N N . CYS A 1 104 ? -21.283 23.657 63.189 1.00 30.00 104 CYS A N 1
ATOM 848 C CA . CYS A 1 104 ? -22.403 23.794 62.273 1.00 30.00 104 CYS A CA 1
ATOM 849 C C . CYS A 1 104 ? -21.921 24.018 60.850 1.00 30.00 104 CYS A C 1
ATOM 850 O O . CYS A 1 104 ? -22.578 23.591 59.896 1.00 30.00 104 CYS A O 1
ATOM 853 N N . GLY A 1 105 ? -20.758 24.648 60.688 1.00 30.00 105 GLY A N 1
ATOM 854 C CA . GLY A 1 105 ? -20.117 24.668 59.390 1.00 30.00 105 GLY A CA 1
ATOM 855 C C . GLY A 1 105 ? -19.576 23.319 58.981 1.00 30.00 105 GLY A C 1
ATOM 856 O O . GLY A 1 105 ? -19.331 23.086 57.796 1.00 30.00 105 GLY A O 1
ATOM 857 N N . ALA A 1 106 ? -19.366 22.417 59.941 1.00 30.00 106 ALA A N 1
ATOM 858 C CA . ALA A 1 106 ? -18.939 21.066 59.597 1.00 30.00 106 ALA A CA 1
ATOM 859 C C . ALA A 1 106 ? -20.124 20.143 59.349 1.00 30.00 106 ALA A C 1
ATOM 860 O O . ALA A 1 106 ? -19.975 19.120 58.676 1.00 30.00 106 ALA A O 1
ATOM 862 N N . GLN A 1 107 ? -21.297 20.469 59.890 1.00 30.00 107 GLN A N 1
ATOM 863 C CA . GLN A 1 107 ? -22.470 19.654 59.604 1.00 30.00 107 GLN A CA 1
ATOM 864 C C . GLN A 1 107 ? -23.027 19.952 58.223 1.00 30.00 107 GLN A C 1
ATOM 865 O O . GLN A 1 107 ? -23.681 19.095 57.621 1.00 30.00 107 GLN A O 1
ATOM 871 N N . LEU A 1 108 ? -22.766 21.149 57.692 1.00 30.00 108 LEU A N 1
ATOM 872 C CA . LEU A 1 108 ? -23.232 21.460 56.347 1.00 30.00 108 LEU A CA 1
ATOM 873 C C . LEU A 1 108 ? -22.374 20.803 55.283 1.00 30.00 108 LEU A C 1
ATOM 874 O O . LEU A 1 108 ? -22.706 20.874 54.098 1.00 30.00 108 LEU A O 1
ATOM 879 N N . LEU A 1 109 ? -21.259 20.190 55.670 1.00 30.00 109 LEU A N 1
ATOM 880 C CA . LEU A 1 109 ? -20.546 19.335 54.735 1.00 30.00 109 LEU A CA 1
ATOM 881 C C . LEU A 1 109 ? -21.321 18.064 54.442 1.00 30.00 109 LEU A C 1
ATOM 882 O O . LEU A 1 109 ? -21.553 17.739 53.273 1.00 30.00 109 LEU A O 1
ATOM 887 N N . GLU A 1 110 ? -21.730 17.341 55.484 1.00 30.00 110 GLU A N 1
ATOM 888 C CA . GLU A 1 110 ? -22.342 16.034 55.290 1.00 30.00 110 GLU A CA 1
ATOM 889 C C . GLU A 1 110 ? -23.729 16.164 54.688 1.00 30.00 110 GLU A C 1
ATOM 890 O O . GLU A 1 110 ? -24.187 15.269 53.972 1.00 30.00 110 GLU A O 1
ATOM 896 N N . ASP A 1 111 ? -24.407 17.273 54.961 1.00 30.00 111 ASP A N 1
ATOM 897 C CA . ASP A 1 111 ? -25.716 17.496 54.372 1.00 30.00 111 ASP A CA 1
ATOM 898 C C . ASP A 1 111 ? -25.603 17.744 52.877 1.00 30.00 111 ASP A C 1
ATOM 899 O O . ASP A 1 111 ? -26.465 17.310 52.106 1.00 30.00 111 ASP A O 1
ATOM 904 N N . TYR A 1 112 ? -24.540 18.429 52.459 1.00 30.00 112 TYR A N 1
ATOM 905 C CA . TYR A 1 112 ? -24.217 18.563 51.046 1.00 30.00 112 TYR A CA 1
ATOM 906 C C . TYR A 1 112 ? -23.893 17.219 50.417 1.00 30.00 112 TYR A C 1
ATOM 907 O O . TYR A 1 112 ? -24.296 16.954 49.282 1.00 30.00 112 TYR A O 1
ATOM 916 N N . ARG A 1 113 ? -23.193 16.357 51.150 1.00 30.00 113 ARG A N 1
ATOM 917 C CA . ARG A 1 113 ? -22.719 15.091 50.608 1.00 30.00 113 ARG A CA 1
ATOM 918 C C . ARG A 1 113 ? -23.854 14.100 50.406 1.00 30.00 113 ARG A C 1
ATOM 919 O O . ARG A 1 113 ? -23.949 13.466 49.353 1.00 30.00 113 ARG A O 1
ATOM 927 N N . LYS A 1 114 ? -24.719 13.949 51.410 1.00 30.00 114 LYS A N 1
ATOM 928 C CA . LYS A 1 114 ? -25.821 13.001 51.296 1.00 30.00 114 LYS A CA 1
ATOM 929 C C . LYS A 1 114 ? -26.915 13.527 50.383 1.00 30.00 114 LYS A C 1
ATOM 930 O O . LYS A 1 114 ? -27.773 12.758 49.939 1.00 30.00 114 LYS A O 1
ATOM 936 N N . ASN A 1 115 ? -26.919 14.822 50.111 1.00 30.00 115 ASN A N 1
ATOM 937 C CA . ASN A 1 115 ? -27.753 15.323 49.042 1.00 30.00 115 ASN A CA 1
ATOM 938 C C . ASN A 1 115 ? -27.108 14.970 47.707 1.00 30.00 115 ASN A C 1
ATOM 939 O O . ASN A 1 115 ? -25.910 14.695 47.619 1.00 30.00 115 ASN A O 1
ATOM 944 N N . GLY A 1 116 ? -27.913 14.997 46.651 1.00 30.00 116 GLY A N 1
ATOM 945 C CA . GLY A 1 116 ? -27.386 14.800 45.321 1.00 30.00 116 GLY A CA 1
ATOM 946 C C . GLY A 1 116 ? -26.630 15.967 44.730 1.00 30.00 116 GLY A C 1
ATOM 947 O O . GLY A 1 116 ? -26.315 15.923 43.540 1.00 30.00 116 GLY A O 1
ATOM 948 N N . MET A 1 117 ? -26.337 17.004 45.523 1.00 30.00 117 MET A N 1
ATOM 949 C CA . MET A 1 117 ? -25.633 18.181 45.029 1.00 30.00 117 MET A CA 1
ATOM 950 C C . MET A 1 117 ? -24.237 17.843 44.535 1.00 30.00 117 MET A C 1
ATOM 951 O O . MET A 1 117 ? -23.766 18.430 43.556 1.00 30.00 117 MET A O 1
ATOM 956 N N . MET A 1 118 ? -23.571 16.893 45.184 1.00 30.00 118 MET A N 1
ATOM 957 C CA . MET A 1 118 ? -22.201 16.587 44.805 1.00 30.00 118 MET A CA 1
ATOM 958 C C . MET A 1 118 ? -22.167 15.757 43.532 1.00 30.00 118 MET A C 1
ATOM 959 O O . MET A 1 118 ? -21.229 15.868 42.737 1.00 30.00 118 MET A O 1
ATOM 964 N N . ASP A 1 119 ? -23.192 14.932 43.311 1.00 30.00 119 ASP A N 1
ATOM 965 C CA . ASP A 1 119 ? -23.307 14.232 42.036 1.00 30.00 119 ASP A CA 1
ATOM 966 C C . ASP A 1 119 ? -23.628 15.189 40.903 1.00 30.00 119 ASP A C 1
ATOM 967 O O . ASP A 1 119 ? -23.155 14.998 39.778 1.00 30.00 119 ASP A O 1
ATOM 972 N N . GLU A 1 120 ? -24.431 16.213 41.175 1.00 30.00 120 GLU A N 1
ATOM 973 C CA . GLU A 1 120 ? -24.751 17.169 40.131 1.00 30.00 120 GLU A CA 1
ATOM 974 C C . GLU A 1 120 ? -23.565 18.059 39.813 1.00 30.00 120 GLU A C 1
ATOM 975 O O . GLU A 1 120 ? -23.393 18.461 38.660 1.00 30.00 120 GLU A O 1
ATOM 981 N N . ALA A 1 121 ? -22.717 18.337 40.804 1.00 30.00 121 ALA A N 1
ATOM 982 C CA . ALA A 1 121 ? -21.655 19.320 40.623 1.00 30.00 121 ALA A CA 1
ATOM 983 C C . ALA A 1 121 ? -20.529 18.803 39.739 1.00 30.00 121 ALA A C 1
ATOM 984 O O . ALA A 1 121 ? -19.782 19.602 39.165 1.00 30.00 121 ALA A O 1
ATOM 986 N N . VAL A 1 122 ? -20.390 17.485 39.617 1.00 30.00 122 VAL A N 1
ATOM 987 C CA . VAL A 1 122 ? -19.393 16.924 38.717 1.00 30.00 122 VAL A CA 1
ATOM 988 C C . VAL A 1 122 ? -19.778 17.193 37.271 1.00 30.00 122 VAL A C 1
ATOM 989 O O . VAL A 1 122 ? -18.920 17.438 36.417 1.00 30.00 122 VAL A O 1
ATOM 993 N N . LYS A 1 123 ? -21.081 17.226 36.990 1.00 30.00 123 LYS A N 1
ATOM 994 C CA . LYS A 1 123 ? -21.562 17.430 35.630 1.00 30.00 123 LYS A CA 1
ATOM 995 C C . LYS A 1 123 ? -21.504 18.894 35.219 1.00 30.00 123 LYS A C 1
ATOM 996 O O . LYS A 1 123 ? -21.806 19.228 34.070 1.00 30.00 123 LYS A O 1
ATOM 1002 N N . GLN A 1 124 ? -21.110 19.777 36.131 1.00 30.00 124 GLN A N 1
ATOM 1003 C CA . GLN A 1 124 ? -21.262 21.202 35.891 1.00 30.00 124 GLN A CA 1
ATOM 1004 C C . GLN A 1 124 ? -19.986 21.831 35.375 1.00 30.00 124 GLN A C 1
ATOM 1005 O O . GLN A 1 124 ? -19.615 22.925 35.811 1.00 30.00 124 GLN A O 1
ATOM 1011 N N . SER A 1 125 ? -19.315 21.174 34.443 1.00 30.00 125 SER A N 1
ATOM 1012 C CA . SER A 1 125 ? -18.097 21.660 33.792 1.00 30.00 125 SER A CA 1
ATOM 1013 C C . SER A 1 125 ? -18.436 22.844 32.871 1.00 30.00 125 SER A C 1
ATOM 1014 O O . SER A 1 125 ? -19.533 23.409 32.949 1.00 30.00 125 SER A O 1
ATOM 1017 N N . ALA A 1 126 ? -17.475 23.231 32.016 1.00 30.00 126 ALA A N 1
ATOM 1018 C CA . ALA A 1 126 ? -17.395 24.540 31.365 1.00 30.00 126 ALA A CA 1
ATOM 1019 C C . ALA A 1 126 ? -17.309 25.568 32.480 1.00 30.00 126 ALA A C 1
ATOM 1020 O O . ALA A 1 126 ? -18.283 26.248 32.807 1.00 30.00 126 ALA A O 1
ATOM 1022 N N . LEU A 1 127 ? -16.128 25.608 33.090 1.00 30.00 127 LEU A N 1
ATOM 1023 C CA . LEU A 1 127 ? -15.880 26.211 34.390 1.00 30.00 127 LEU A CA 1
ATOM 1024 C C . LEU A 1 127 ? -16.068 27.723 34.410 1.00 30.00 127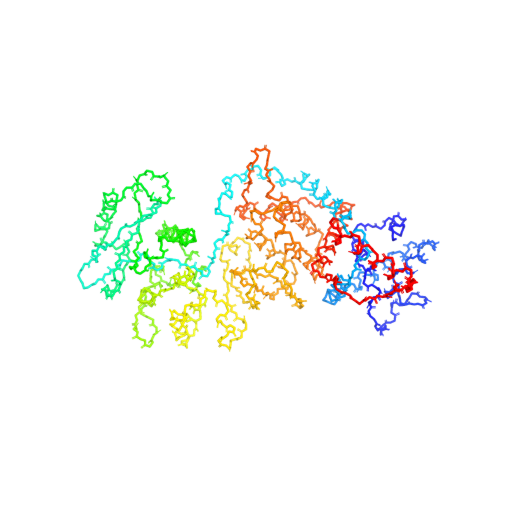 LEU A C 1
ATOM 1025 O O . LEU A 1 127 ? -16.418 28.355 33.411 1.00 30.00 127 LEU A O 1
ATOM 1030 N N . VAL A 1 128 ? -15.757 28.304 35.566 1.00 30.00 128 VAL A N 1
ATOM 1031 C CA . VAL A 1 128 ? -16.016 29.713 35.831 1.00 30.00 128 VAL A CA 1
ATOM 1032 C C . VAL A 1 128 ? -14.736 30.505 35.599 1.00 30.00 128 VAL A C 1
ATOM 1033 O O . VAL A 1 128 ? -14.349 31.343 36.424 1.00 30.00 128 VAL A O 1
ATOM 1037 N N . ASN A 1 129 ? -13.981 30.142 34.558 1.00 30.00 129 ASN A N 1
ATOM 1038 C CA . ASN A 1 129 ? -12.814 30.882 34.078 1.00 30.00 129 ASN A CA 1
ATOM 1039 C C . ASN A 1 129 ? -13.057 32.384 33.969 1.00 30.00 129 ASN A C 1
ATOM 1040 O O . ASN A 1 129 ? -14.192 32.811 33.738 1.00 30.00 129 ASN A O 1
ATOM 1045 N N . SER A 1 130 ? -11.967 33.164 33.989 1.00 30.00 130 SER A N 1
ATOM 1046 C CA . SER A 1 130 ? -11.841 34.437 34.711 1.00 30.00 130 SER A CA 1
ATOM 1047 C C . SER A 1 130 ? -13.028 35.391 34.591 1.00 30.00 130 SER A C 1
ATOM 1048 O O . SER A 1 130 ? -13.201 36.242 35.467 1.00 30.00 130 SER A O 1
ATOM 1051 N N . GLU A 1 131 ? -13.854 35.293 33.549 1.00 30.00 131 GLU A N 1
ATOM 1052 C CA . GLU A 1 131 ? -15.147 35.972 33.590 1.00 30.00 131 GLU A CA 1
ATOM 1053 C C . GLU A 1 131 ? -16.050 35.214 34.565 1.00 30.00 131 GLU A C 1
ATOM 1054 O O . GLU A 1 131 ? -16.801 34.302 34.213 1.00 30.00 131 GLU A O 1
ATOM 1060 N N . ARG A 1 132 ? -15.924 35.590 35.838 1.00 30.00 132 ARG A N 1
ATOM 1061 C CA . ARG A 1 132 ? -16.786 35.052 36.880 1.00 30.00 132 ARG A CA 1
ATOM 1062 C C . ARG A 1 132 ? -17.885 36.037 37.249 1.00 30.00 132 ARG A C 1
ATOM 1063 O O . ARG A 1 132 ? -18.987 35.627 37.630 1.00 30.00 132 ARG A O 1
ATOM 1071 N N . VAL A 1 133 ? -17.603 37.333 37.136 1.00 30.00 133 VAL A N 1
ATOM 1072 C CA . VAL A 1 133 ? -18.596 38.342 37.450 1.00 30.00 133 VAL A CA 1
ATOM 1073 C C . VAL A 1 133 ? -19.656 38.336 36.365 1.00 30.00 133 VAL A C 1
ATOM 1074 O O . VAL A 1 133 ? -19.348 38.360 35.168 1.00 30.00 133 VAL A O 1
ATOM 1078 N N . ARG A 1 134 ? -20.911 38.266 36.778 1.00 30.00 134 ARG A N 1
ATOM 1079 C CA . ARG A 1 134 ? -21.989 38.120 35.824 1.00 30.00 134 ARG A CA 1
ATOM 1080 C C . ARG A 1 134 ? -22.326 39.479 35.221 1.00 30.00 134 ARG A C 1
ATOM 1081 O O . ARG A 1 134 ? -22.099 40.527 35.828 1.00 30.00 134 ARG A O 1
ATOM 1089 N N . LEU A 1 135 ? -22.842 39.444 34.000 1.00 30.00 135 LEU A N 1
ATOM 1090 C CA . LEU A 1 135 ? -23.106 40.648 33.226 1.00 30.00 135 LEU A CA 1
ATOM 1091 C C . LEU A 1 135 ? -24.240 41.476 33.821 1.00 30.00 135 LEU A C 1
ATOM 1092 O O . LEU A 1 135 ? -25.120 40.949 34.504 1.00 30.00 135 LEU A O 1
ATOM 1097 N N . ASP A 1 136 ? -24.219 42.780 33.553 1.00 30.00 136 ASP A N 1
ATOM 1098 C CA . ASP A 1 136 ? -25.291 43.685 33.958 1.00 30.00 136 ASP A CA 1
ATOM 1099 C C . ASP A 1 136 ? -26.345 43.723 32.858 1.00 30.00 136 ASP A C 1
ATOM 1100 O O . ASP A 1 136 ? -26.033 43.463 31.694 1.00 30.00 136 ASP A O 1
ATOM 1105 N N . ASP A 1 137 ? -27.595 44.015 33.222 1.00 30.00 137 ASP A N 1
ATOM 1106 C CA . ASP A 1 137 ? -28.650 44.092 32.216 1.00 30.00 137 ASP A CA 1
ATOM 1107 C C . ASP A 1 137 ? -28.987 45.529 31.844 1.00 30.00 137 ASP A C 1
ATOM 1108 O O . ASP A 1 137 ? -29.492 45.776 30.746 1.00 30.00 137 ASP A O 1
ATOM 1113 N N . SER A 1 138 ? -28.731 46.483 32.736 1.00 30.00 138 SER A N 1
ATOM 1114 C CA . SER A 1 138 ? -28.984 47.881 32.410 1.00 30.00 138 SER A CA 1
ATOM 1115 C C . SER A 1 138 ? -27.986 48.412 31.396 1.00 30.00 138 SER A C 1
ATOM 1116 O O . SER A 1 138 ? -28.229 49.447 30.768 1.00 30.00 138 SER A O 1
ATOM 1119 N N . LEU A 1 139 ? -26.864 47.735 31.232 1.00 30.00 139 LEU A N 1
ATOM 1120 C CA . LEU A 1 139 ? -25.777 48.269 30.444 1.00 30.00 139 LEU A CA 1
ATOM 1121 C C . LEU A 1 139 ? -25.588 47.419 29.195 1.00 30.00 139 LEU A C 1
ATOM 1122 O O . LEU A 1 139 ? -25.407 46.203 29.276 1.00 30.00 139 LEU A O 1
ATOM 1127 N N . SER A 1 140 ? -25.630 48.062 28.028 1.00 30.00 140 SER A N 1
ATOM 1128 C CA . SER A 1 140 ? -25.682 47.305 26.780 1.00 30.00 140 SER A CA 1
ATOM 1129 C C . SER A 1 140 ? -24.903 47.996 25.670 1.00 30.00 140 SER A C 1
ATOM 1130 O O . SER A 1 140 ? -24.771 49.224 25.672 1.00 30.00 140 SER A O 1
ATOM 1133 N N . ALA A 1 141 ? -24.404 47.196 24.722 1.00 30.00 141 ALA A N 1
ATOM 1134 C CA . ALA A 1 141 ? -23.580 47.667 23.615 1.00 30.00 141 ALA A CA 1
ATOM 1135 C C . ALA A 1 141 ? -24.230 47.447 22.253 1.00 30.00 141 ALA A C 1
ATOM 1136 O O . ALA A 1 141 ? -23.556 47.589 21.228 1.00 30.00 141 ALA A O 1
ATOM 1138 N N . MET A 1 142 ? -25.523 47.119 22.230 1.00 30.00 142 MET A N 1
ATOM 1139 C CA . MET A 1 142 ? -26.286 46.997 20.986 1.00 30.00 142 MET A CA 1
ATOM 1140 C C . MET A 1 142 ? -26.301 48.200 20.038 1.00 30.00 142 MET A C 1
ATOM 1141 O O . MET A 1 142 ? -26.546 47.978 18.841 1.00 30.00 142 MET A O 1
ATOM 1146 N N . PRO A 1 143 ? -26.132 49.469 20.456 1.00 30.00 143 PRO A N 1
ATOM 1147 C CA . PRO A 1 143 ? -26.107 50.519 19.426 1.00 30.00 143 PRO A CA 1
ATOM 1148 C C . PRO A 1 143 ? -24.877 50.535 18.543 1.00 30.00 143 PRO A C 1
ATOM 1149 O O . PRO A 1 143 ? -24.954 51.055 17.426 1.00 30.00 143 PRO A O 1
ATOM 1153 N N . TYR A 1 144 ? -23.747 49.987 18.974 1.00 30.00 144 TYR A N 1
ATOM 1154 C CA . TYR A 1 144 ? -22.550 50.222 18.181 1.00 30.00 144 TYR A CA 1
ATOM 1155 C C . TYR A 1 144 ? -22.431 49.296 16.980 1.00 30.00 144 TYR A C 1
ATOM 1156 O O . TYR A 1 144 ? -21.468 49.426 16.222 1.00 30.00 144 TYR A O 1
ATOM 1165 N N . ILE A 1 145 ? -23.385 48.390 16.751 1.00 30.00 145 ILE A N 1
ATOM 1166 C CA . ILE A 1 145 ? -23.234 47.502 15.603 1.00 30.00 145 ILE A CA 1
ATOM 1167 C C . ILE A 1 145 ? -23.772 48.118 14.323 1.00 30.00 145 ILE A C 1
ATOM 1168 O O . ILE A 1 145 ? -23.529 47.574 13.243 1.00 30.00 145 ILE A O 1
ATOM 1173 N N . TYR A 1 146 ? -24.502 49.226 14.407 1.00 30.00 146 TYR A N 1
ATOM 1174 C CA . TYR A 1 146 ? -25.198 49.747 13.239 1.00 30.00 146 TYR A CA 1
ATOM 1175 C C . TYR A 1 146 ? -24.242 50.383 12.244 1.00 30.00 146 TYR A C 1
ATOM 1176 O O . TYR A 1 146 ? -23.167 50.855 12.608 1.00 30.00 146 TYR A O 1
ATOM 1185 N N . VAL A 1 147 ? -24.643 50.381 10.976 1.00 30.00 147 VAL A N 1
ATOM 1186 C CA . VAL A 1 147 ? -23.789 50.808 9.871 1.00 30.00 147 VAL A CA 1
ATOM 1187 C C . VAL A 1 147 ? -23.730 52.326 9.824 1.00 30.00 147 VAL A C 1
ATOM 1188 O O . VAL A 1 147 ? -24.771 52.976 9.693 1.00 30.00 147 VAL A O 1
ATOM 1192 N N . PRO A 1 148 ? -22.556 52.929 9.923 1.00 30.00 148 PRO A N 1
ATOM 1193 C CA . PRO A 1 148 ? -22.479 54.383 9.817 1.00 30.00 148 PRO A CA 1
ATOM 1194 C C . PRO A 1 148 ? -22.566 54.840 8.375 1.00 30.00 148 PRO A C 1
ATOM 1195 O O . PRO A 1 148 ? -21.671 54.604 7.562 1.00 30.00 148 PRO A O 1
ATOM 1199 N N . ILE A 1 149 ? -23.662 55.516 8.057 1.00 30.00 149 ILE A N 1
ATOM 1200 C CA . ILE A 1 149 ? -23.855 55.930 6.676 1.00 30.00 149 ILE A CA 1
ATOM 1201 C C . ILE A 1 149 ? -24.012 57.447 6.580 1.00 30.00 149 ILE A C 1
ATOM 1202 O O . ILE A 1 149 ? -24.748 58.083 7.347 1.00 30.00 149 ILE A O 1
ATOM 1207 N N . LYS A 1 150 ? -23.230 58.040 5.686 1.00 30.00 150 LYS A N 1
ATOM 1208 C CA . LYS A 1 150 ? -23.382 59.424 5.267 1.00 30.00 150 LYS A CA 1
ATOM 1209 C C . LYS A 1 150 ? -24.322 59.462 4.072 1.00 30.00 150 LYS A C 1
ATOM 1210 O O . LYS A 1 150 ? -25.177 58.585 3.933 1.00 30.00 150 LYS A O 1
ATOM 1216 N N . GLU A 1 151 ? -24.248 60.545 3.301 1.00 30.00 151 GLU A N 1
ATOM 1217 C CA . GLU A 1 151 ? -24.923 60.698 2.017 1.00 30.00 151 GLU A CA 1
ATOM 1218 C C . GLU A 1 151 ? -24.835 59.465 1.122 1.00 30.00 151 GLU A C 1
ATOM 1219 O O . GLU A 1 151 ? -25.858 58.833 0.845 1.00 30.00 151 GLU A O 1
ATOM 1225 N N . GLY A 1 152 ? -23.636 59.086 0.690 1.00 30.00 152 GLY A N 1
ATOM 1226 C CA . GLY A 1 152 ? -23.595 58.043 -0.314 1.00 30.00 152 GLY A CA 1
ATOM 1227 C C . GLY A 1 152 ? -23.047 56.681 0.058 1.00 30.00 152 GLY A C 1
ATOM 1228 O O . GLY A 1 152 ? -23.663 55.670 -0.291 1.00 30.00 152 GLY A O 1
ATOM 1229 N N . GLN A 1 153 ? -21.944 56.608 0.798 1.00 30.00 153 GLN A N 1
ATOM 1230 C CA . GLN A 1 153 ? -21.352 55.312 1.094 1.00 30.00 153 GLN A CA 1
ATOM 1231 C C . GLN A 1 153 ? -20.734 55.306 2.479 1.00 30.00 153 GLN A C 1
ATOM 1232 O O . GLN A 1 153 ? -20.591 56.341 3.121 1.00 30.00 153 GLN A O 1
ATOM 1238 N N . ILE A 1 154 ? -20.396 54.103 2.933 1.00 30.00 154 ILE A N 1
ATOM 1239 C CA . ILE A 1 154 ? -19.920 53.883 4.288 1.00 30.00 154 ILE A CA 1
ATOM 1240 C C . ILE A 1 154 ? -18.566 54.549 4.481 1.00 30.00 154 ILE A C 1
ATOM 1241 O O . ILE A 1 154 ? -17.711 54.532 3.588 1.00 30.00 154 ILE A O 1
ATOM 1246 N N . VAL A 1 155 ? -18.391 55.186 5.642 1.00 30.00 155 VAL A N 1
ATOM 1247 C CA . VAL A 1 155 ? -17.162 55.911 5.940 1.00 30.00 155 VAL A CA 1
ATOM 1248 C C . VAL A 1 155 ? -15.975 54.962 6.014 1.00 30.00 155 VAL A C 1
ATOM 1249 O O . VAL A 1 155 ? -16.015 53.941 6.705 1.00 30.00 155 VAL A O 1
ATOM 1253 N N . ASN A 1 156 ? -14.924 55.290 5.262 1.00 30.00 156 ASN A N 1
ATOM 1254 C CA . ASN A 1 156 ? -13.683 54.532 5.301 1.00 30.00 156 ASN A CA 1
ATOM 1255 C C . ASN A 1 156 ? -13.051 54.640 6.688 1.00 30.00 156 ASN A C 1
ATOM 1256 O O . ASN A 1 156 ? -13.186 55.671 7.348 1.00 30.00 156 ASN A O 1
ATOM 1261 N N . PRO A 1 157 ? -12.375 53.591 7.169 1.00 30.00 157 PRO A N 1
ATOM 1262 C CA . PRO A 1 157 ? -11.933 53.579 8.566 1.00 30.00 157 PRO A CA 1
ATOM 1263 C C . PRO A 1 157 ? -10.727 54.479 8.754 1.00 30.00 157 PRO A C 1
ATOM 1264 O O . PRO A 1 157 ? -9.977 54.743 7.810 1.00 30.00 157 PRO A O 1
ATOM 1268 N N . THR A 1 158 ? -10.534 54.951 9.978 1.00 30.00 158 THR A N 1
ATOM 1269 C CA . THR A 1 158 ? -9.271 55.595 10.297 1.00 30.00 158 THR A CA 1
ATOM 1270 C C . THR A 1 158 ? -8.327 54.640 11.006 1.00 30.00 158 THR A C 1
ATOM 1271 O O . THR A 1 158 ? -7.127 54.628 10.716 1.00 30.00 158 THR A O 1
ATOM 1275 N N . PHE A 1 159 ? -8.846 53.835 11.928 1.00 30.00 159 PHE A N 1
ATOM 1276 C CA . PHE A 1 159 ? -8.017 52.933 12.707 1.00 30.00 159 PHE A CA 1
ATOM 1277 C C . PHE A 1 159 ? -8.710 51.588 12.814 1.00 30.00 159 PHE A C 1
ATOM 1278 O O . PHE A 1 15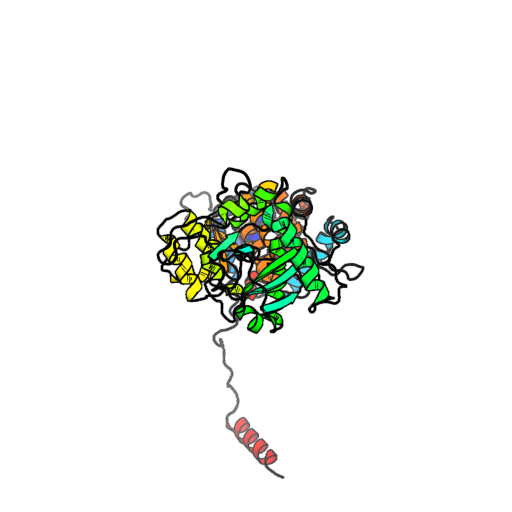9 ? -9.936 51.493 12.791 1.00 30.00 159 PHE A O 1
ATOM 1286 N N . ILE A 1 160 ? -7.904 50.545 12.932 1.00 30.00 160 ILE A N 1
ATOM 1287 C CA . ILE A 1 160 ? -8.374 49.174 12.820 1.00 30.00 160 ILE A CA 1
ATOM 1288 C C . ILE A 1 160 ? -7.915 48.375 14.029 1.00 30.00 160 ILE A C 1
ATOM 1289 O O . ILE A 1 160 ? -6.714 48.277 14.303 1.00 30.00 160 ILE A O 1
ATOM 1294 N N . SER A 1 161 ? -8.877 47.797 14.743 1.00 30.00 161 SER A N 1
ATOM 1295 C CA . SER A 1 161 ? -8.604 46.975 15.907 1.00 30.00 161 SER A CA 1
ATOM 1296 C C . SER A 1 161 ? -9.486 45.741 15.825 1.00 30.00 161 SER A C 1
ATOM 1297 O O . SER A 1 161 ? -10.319 45.617 14.927 1.00 30.00 161 SER A O 1
ATOM 1300 N N . ARG A 1 162 ? -9.295 44.821 16.764 1.00 30.00 162 ARG A N 1
ATOM 1301 C CA . ARG A 1 162 ? -9.901 43.508 16.619 1.00 30.00 162 ARG A CA 1
ATOM 1302 C C . ARG A 1 162 ? -10.028 42.839 17.984 1.00 30.00 162 ARG A C 1
ATOM 1303 O O . ARG A 1 162 ? -9.213 43.066 18.878 1.00 30.00 162 ARG A O 1
ATOM 1311 N N . TYR A 1 163 ? -11.070 42.019 18.142 1.00 30.00 163 TYR A N 1
ATOM 1312 C CA . TYR A 1 163 ? -11.200 41.086 19.266 1.00 30.00 163 TYR A CA 1
ATOM 1313 C C . TYR A 1 163 ? -11.495 39.732 18.608 1.00 30.00 163 TYR A C 1
ATOM 1314 O O . TYR A 1 163 ? -11.537 39.655 17.380 1.00 30.00 163 TYR A O 1
ATOM 1323 N N . ARG A 1 164 ? -11.672 38.691 19.430 1.00 30.00 164 ARG A N 1
ATOM 1324 C CA . ARG A 1 164 ? -11.660 37.238 19.101 1.00 30.00 164 ARG A CA 1
ATOM 1325 C C . ARG A 1 164 ? -12.449 36.921 17.831 1.00 30.00 164 ARG A C 1
ATOM 1326 O O . ARG A 1 164 ? -11.876 36.345 16.893 1.00 30.00 164 ARG A O 1
ATOM 1334 N N . GLN A 1 165 ? -13.731 37.265 17.749 1.00 30.00 165 GLN A N 1
ATOM 1335 C CA . GLN A 1 165 ? -14.472 37.073 16.510 1.00 30.00 165 GLN A CA 1
ATOM 1336 C C . GLN A 1 165 ? -14.928 38.397 15.933 1.00 30.00 165 GLN A C 1
ATOM 1337 O O . GLN A 1 165 ? -14.995 38.554 14.711 1.00 30.00 165 GLN A O 1
ATOM 1343 N N . ILE A 1 166 ? -15.241 39.342 16.785 1.00 30.00 166 ILE A N 1
ATOM 1344 C CA . ILE A 1 166 ? -15.785 40.619 16.359 1.00 30.00 166 ILE A CA 1
ATOM 1345 C C . ILE A 1 166 ? -14.650 41.468 15.810 1.00 30.00 166 ILE A C 1
ATOM 1346 O O . ILE A 1 166 ? -13.481 41.256 16.133 1.00 30.00 166 ILE A O 1
ATOM 1351 N N . ALA A 1 167 ? -14.977 42.407 14.933 1.00 30.00 167 ALA A N 1
ATOM 1352 C CA . ALA A 1 167 ? -13.978 43.290 14.349 1.00 30.00 167 ALA A CA 1
ATOM 1353 C C . ALA A 1 167 ? -14.316 44.711 14.765 1.00 30.00 167 ALA A C 1
ATOM 1354 O O . ALA A 1 167 ? -15.492 45.072 14.857 1.00 30.00 167 ALA A O 1
ATOM 1356 N N . TYR A 1 168 ? -13.291 45.505 15.035 1.00 30.00 168 TYR A N 1
ATOM 1357 C CA . TYR A 1 168 ? -13.511 46.881 15.439 1.00 30.00 168 TYR A CA 1
ATOM 1358 C C . TYR A 1 168 ? -13.272 47.807 14.259 1.00 30.00 168 TYR A C 1
ATOM 1359 O O . TYR A 1 168 ? -12.449 47.526 13.387 1.00 30.00 168 TYR A O 1
ATOM 1368 N N . TYR A 1 169 ? -13.996 48.919 14.235 1.00 30.00 169 TYR A N 1
ATOM 1369 C CA . TYR A 1 169 ? -14.003 49.817 13.087 1.00 30.00 169 TYR A CA 1
ATOM 1370 C C . TYR A 1 169 ? -14.085 51.235 13.644 1.00 30.00 169 TYR A C 1
ATOM 1371 O O . TYR A 1 169 ? -15.102 51.636 14.202 1.00 30.00 169 TYR A O 1
ATOM 1380 N N . PHE A 1 170 ? -13.016 52.002 13.473 1.00 30.00 170 PHE A N 1
ATOM 1381 C CA . PHE A 1 170 ? -12.955 53.328 14.067 1.00 30.00 170 PHE A CA 1
ATOM 1382 C C . PHE A 1 170 ? -13.200 54.417 13.030 1.00 30.00 170 PHE A C 1
ATOM 1383 O O . PHE A 1 170 ? -12.479 54.525 12.035 1.00 30.00 170 PHE A O 1
ATOM 1391 N N . TYR A 1 171 ? -14.208 55.245 13.286 1.00 30.00 171 TYR A N 1
ATOM 1392 C CA . TYR A 1 171 ? -14.577 56.319 12.373 1.00 30.00 171 TYR A CA 1
ATOM 1393 C C . TYR A 1 171 ? -14.924 57.559 13.178 1.00 30.00 171 TYR A C 1
ATOM 1394 O O . TYR A 1 171 ? -15.218 57.480 14.370 1.00 30.00 171 TYR A O 1
ATOM 1403 N N . SER A 1 172 ? -14.854 58.707 12.523 1.00 30.00 172 SER A N 1
ATOM 1404 C CA . SER A 1 172 ? -15.246 59.943 13.174 1.00 30.00 172 SER A CA 1
ATOM 1405 C C . SER A 1 172 ? -16.748 60.108 13.033 1.00 30.00 172 SER A C 1
ATOM 1406 O O . SER A 1 172 ? -17.234 60.309 11.918 1.00 30.00 172 SER A O 1
ATOM 1409 N N . PRO A 1 173 ? -17.507 60.068 14.122 1.00 30.00 173 PRO A N 1
ATOM 1410 C CA . PRO A 1 173 ? -18.967 60.051 13.988 1.00 30.00 173 PRO A CA 1
ATOM 1411 C C . PRO A 1 173 ? -19.580 61.416 13.755 1.00 30.00 173 PRO A C 1
ATOM 1412 O O . PRO A 1 173 ? -20.782 61.587 13.981 1.00 30.00 173 PRO A O 1
ATOM 1416 N N . ASN A 1 174 ? -18.799 62.408 13.341 1.00 30.00 174 ASN A N 1
ATOM 1417 C CA . ASN A 1 174 ? -19.413 63.620 12.825 1.00 30.00 174 ASN A CA 1
ATOM 1418 C C . ASN A 1 174 ? -19.904 63.407 11.398 1.00 30.00 174 ASN A C 1
ATOM 1419 O O . ASN A 1 174 ? -20.784 64.133 10.925 1.00 30.00 174 ASN A O 1
ATOM 1424 N N . LEU A 1 175 ? -19.364 62.401 10.706 1.00 30.00 175 LEU A N 1
ATOM 1425 C CA . LEU A 1 175 ? -19.666 62.218 9.293 1.00 30.00 175 LEU A CA 1
ATOM 1426 C C . LEU A 1 175 ? -21.031 61.608 9.040 1.00 30.00 175 LEU A C 1
ATOM 1427 O O . LEU A 1 175 ? -21.851 62.245 8.373 1.00 30.00 175 LEU A O 1
ATOM 1432 N N . ALA A 1 176 ? -21.285 60.406 9.556 1.00 30.00 176 ALA A N 1
ATOM 1433 C CA . ALA A 1 176 ? -22.394 59.555 9.128 1.00 30.00 176 ALA A CA 1
ATOM 1434 C C . ALA A 1 176 ? -23.719 60.194 9.504 1.00 30.00 176 ALA A C 1
ATOM 1435 O O . ALA A 1 176 ? -24.005 60.466 10.669 1.00 30.00 176 ALA A O 1
ATOM 1437 N N . ASP A 1 177 ? -24.530 60.457 8.485 1.00 30.00 177 ASP A N 1
ATOM 1438 C CA . ASP A 1 177 ? -25.752 61.213 8.697 1.00 30.00 177 ASP A CA 1
ATOM 1439 C C . ASP A 1 177 ? -26.896 60.314 9.123 1.00 30.00 177 ASP A C 1
ATOM 1440 O O . ASP A 1 177 ? -27.935 60.805 9.575 1.00 30.00 177 ASP A O 1
ATOM 1445 N N . ASP A 1 178 ? -26.727 59.005 8.995 1.00 30.00 178 ASP A N 1
ATOM 1446 C CA . ASP A 1 178 ? -27.782 58.077 9.352 1.00 30.00 178 ASP A CA 1
ATOM 1447 C C . ASP A 1 178 ? -27.123 56.779 9.784 1.00 30.00 178 ASP A C 1
ATOM 1448 O O . ASP A 1 178 ? -25.912 56.611 9.642 1.00 30.00 178 ASP A O 1
ATOM 1453 N N . TRP A 1 179 ? -27.916 55.889 10.356 1.00 30.00 179 TRP A N 1
ATOM 1454 C CA . TRP A 1 179 ? -27.474 54.552 10.702 1.00 30.00 179 TRP A CA 1
ATOM 1455 C C . TRP A 1 179 ? -28.507 53.529 10.245 1.00 30.00 179 TRP A C 1
ATOM 1456 O O . TRP A 1 179 ? -29.713 53.770 10.293 1.00 30.00 179 TRP A O 1
ATOM 1467 N N . ILE A 1 180 ? -28.016 52.387 9.758 1.00 30.00 180 ILE A N 1
ATOM 1468 C CA . ILE A 1 180 ? -28.851 51.424 9.052 1.00 30.00 180 ILE A CA 1
ATOM 1469 C C . ILE A 1 180 ? -28.408 50.005 9.409 1.00 30.00 180 ILE A C 1
ATOM 1470 O O . ILE A 1 180 ? -27.279 49.770 9.841 1.00 30.00 180 ILE A O 1
ATOM 1475 N N . ASP A 1 181 ? -29.347 49.072 9.264 1.00 30.00 181 ASP A N 1
ATOM 1476 C CA . ASP A 1 181 ? -29.163 47.668 9.617 1.00 30.00 181 ASP A CA 1
ATOM 1477 C C . ASP A 1 181 ? -28.021 47.029 8.830 1.00 30.00 181 ASP A C 1
ATOM 1478 O O . ASP A 1 181 ? -27.967 47.165 7.606 1.00 30.00 181 ASP A O 1
ATOM 1483 N N . PRO A 1 182 ? -27.099 46.324 9.491 1.00 30.00 182 PRO A N 1
ATOM 1484 C CA . PRO A 1 182 ? -26.113 45.518 8.750 1.00 30.00 182 PRO A CA 1
ATOM 1485 C C . PRO A 1 182 ? -26.698 44.327 8.015 1.00 30.00 182 PRO A C 1
ATOM 1486 O O . PRO A 1 182 ? -25.991 43.698 7.222 1.00 30.00 182 PRO A O 1
ATOM 1490 N N . ASN A 1 183 ? -27.953 43.972 8.261 1.00 30.00 183 ASN A N 1
ATOM 1491 C CA . ASN A 1 183 ? -28.573 42.923 7.471 1.00 30.00 183 ASN A CA 1
ATOM 1492 C C . ASN A 1 183 ? -29.248 43.483 6.226 1.00 30.00 183 ASN A C 1
ATOM 1493 O O . ASN A 1 183 ? -30.158 42.849 5.683 1.00 30.00 183 ASN A O 1
ATOM 1498 N N . LEU A 1 184 ? -28.838 44.662 5.770 1.00 30.00 184 LEU A N 1
ATOM 1499 C CA . LEU A 1 184 ? -29.477 45.270 4.618 1.00 30.00 184 LEU A CA 1
ATOM 1500 C C . LEU A 1 184 ? -29.024 44.555 3.351 1.00 30.00 184 LEU A C 1
ATOM 1501 O O . LEU A 1 184 ? -27.928 43.993 3.293 1.00 30.00 184 LEU A O 1
ATOM 1506 N N . PHE A 1 185 ? -29.894 44.556 2.342 1.00 30.00 185 PHE A N 1
ATOM 1507 C CA . PHE A 1 185 ? -29.612 43.817 1.121 1.00 30.00 185 PHE A CA 1
ATOM 1508 C C . PHE A 1 185 ? -28.509 44.461 0.292 1.00 30.00 185 PHE A C 1
ATOM 1509 O O . PHE A 1 185 ? -27.596 43.761 -0.159 1.00 30.00 185 PHE A O 1
ATOM 1517 N N . GLY A 1 186 ? -28.565 45.778 0.082 1.00 30.00 186 GLY A N 1
ATOM 1518 C CA . GLY A 1 186 ? -27.553 46.423 -0.743 1.00 30.00 186 GLY A CA 1
ATOM 1519 C C . GLY A 1 186 ? -26.189 46.474 -0.079 1.00 30.00 186 GLY A C 1
ATOM 1520 O O . GLY A 1 186 ? -25.159 46.502 -0.756 1.00 30.00 186 GLY A O 1
ATOM 1521 N N . ILE A 1 187 ? -26.164 46.467 1.254 1.00 30.00 187 ILE A N 1
ATOM 1522 C CA . ILE A 1 187 ? -24.913 46.515 2.004 1.00 30.00 187 ILE A CA 1
ATOM 1523 C C . ILE A 1 187 ? -24.329 45.126 2.205 1.00 30.00 187 ILE A C 1
ATOM 1524 O O . ILE A 1 187 ? -23.137 45.003 2.508 1.00 30.00 187 ILE A O 1
ATOM 1529 N N . ARG A 1 188 ? -25.134 44.078 1.984 1.00 30.00 188 ARG A N 1
ATOM 1530 C CA . ARG A 1 188 ? -24.728 42.700 2.260 1.00 30.00 188 ARG A CA 1
ATOM 1531 C C . ARG A 1 188 ? -23.516 42.275 1.438 1.00 30.00 188 ARG A C 1
ATOM 1532 O O . ARG A 1 188 ? -22.663 41.529 1.929 1.00 30.00 188 ARG A O 1
ATOM 1540 N N . GLY A 1 189 ? -23.402 42.771 0.209 1.00 30.00 189 GLY A N 1
ATOM 1541 C CA . GLY A 1 189 ? -22.192 42.534 -0.555 1.00 30.00 189 GLY A CA 1
ATOM 1542 C C . GLY A 1 189 ? -21.027 43.362 -0.055 1.00 30.00 189 GLY A C 1
ATOM 1543 O O . GLY A 1 189 ? -19.900 42.871 0.032 1.00 30.00 189 GLY A O 1
ATOM 1544 N N . GLN A 1 190 ? -21.284 44.629 0.278 1.00 30.00 190 GLN A N 1
ATOM 1545 C CA . GLN A 1 190 ? -20.290 45.507 0.882 1.00 30.00 190 GLN A CA 1
ATOM 1546 C C . GLN A 1 190 ? -19.802 45.000 2.226 1.00 30.00 190 GLN A C 1
ATOM 1547 O O . GLN A 1 190 ? -18.648 45.245 2.586 1.00 30.00 190 GLN A O 1
ATOM 1553 N N . HIS A 1 191 ? -20.656 44.297 2.961 1.00 30.00 191 HIS A N 1
ATOM 1554 C CA . HIS A 1 191 ? -20.372 43.912 4.333 1.00 30.00 191 HIS A CA 1
ATOM 1555 C C . HIS A 1 191 ? -19.294 42.845 4.390 1.00 30.00 191 HIS A C 1
ATOM 1556 O O . HIS A 1 191 ? -18.553 42.755 5.371 1.00 30.00 191 HIS A O 1
ATOM 1563 N N . ASN A 1 192 ? -19.194 42.031 3.345 1.00 30.00 192 ASN A N 1
ATOM 1564 C CA . ASN A 1 192 ? -18.221 40.952 3.357 1.00 30.00 192 ASN A CA 1
ATOM 1565 C C . ASN A 1 192 ? -16.884 41.413 2.804 1.00 30.00 192 ASN A C 1
ATOM 1566 O O . ASN A 1 192 ? -15.889 40.687 2.910 1.00 30.00 192 ASN A O 1
ATOM 1571 N N . GLN A 1 193 ? -16.848 42.606 2.203 1.00 30.00 193 GLN A N 1
ATOM 1572 C CA . GLN A 1 193 ? -15.579 43.262 1.915 1.00 30.00 193 GLN A CA 1
ATOM 1573 C C . GLN A 1 193 ? -14.838 43.595 3.194 1.00 30.00 193 GLN A C 1
ATOM 1574 O O . GLN A 1 193 ? -13.643 43.309 3.323 1.00 30.00 193 GLN A O 1
ATOM 1580 N N . ILE A 1 194 ? -15.548 44.194 4.149 1.00 30.00 194 ILE A N 1
ATOM 1581 C CA . ILE A 1 194 ? -14.892 44.780 5.306 1.00 30.00 194 ILE A CA 1
ATOM 1582 C C . ILE A 1 194 ? -14.468 43.693 6.283 1.00 30.00 194 ILE A C 1
ATOM 1583 O O . ILE A 1 194 ? -13.586 43.911 7.117 1.00 30.00 194 ILE A O 1
ATOM 1588 N N . LYS A 1 195 ? -15.053 42.499 6.180 1.00 30.00 195 LYS A N 1
ATOM 1589 C CA . LYS A 1 195 ? -14.513 41.363 6.910 1.00 30.00 195 LYS A CA 1
ATOM 1590 C C . LYS A 1 195 ? -13.206 40.902 6.294 1.00 30.00 195 LYS A C 1
ATOM 1591 O O . LYS A 1 195 ? -12.255 40.588 7.012 1.00 30.00 195 LYS A O 1
ATOM 1597 N N . ARG A 1 196 ? -13.132 40.894 4.967 1.00 30.00 196 ARG A N 1
ATOM 1598 C CA . ARG A 1 196 ? -11.889 40.546 4.299 1.00 30.00 196 ARG A CA 1
ATOM 1599 C C . ARG A 1 196 ? -10.842 41.640 4.476 1.00 30.00 196 ARG A C 1
ATOM 1600 O O . ARG A 1 196 ? -9.640 41.368 4.380 1.00 30.00 196 ARG A O 1
ATOM 1608 N N . GLU A 1 197 ? -11.278 42.872 4.753 1.00 30.00 197 GLU A N 1
ATOM 1609 C CA . GLU A 1 197 ? -10.354 43.957 5.071 1.00 30.00 197 GLU A CA 1
ATOM 1610 C C . GLU A 1 197 ? -9.506 43.669 6.300 1.00 30.00 197 GLU A C 1
ATOM 1611 O O . GLU A 1 197 ? -8.275 43.757 6.230 1.00 30.00 197 GLU A O 1
ATOM 1617 N N . ILE A 1 198 ? -10.136 43.298 7.412 1.00 30.00 198 ILE A N 1
ATOM 1618 C CA . ILE A 1 198 ? -9.486 43.443 8.707 1.00 30.00 198 ILE A CA 1
ATOM 1619 C C . ILE A 1 198 ? -8.440 42.361 8.912 1.00 30.00 198 ILE A C 1
ATOM 1620 O O . ILE A 1 198 ? -7.339 42.627 9.405 1.00 30.00 198 ILE A O 1
ATOM 1625 N N . GLU A 1 199 ? -8.735 41.143 8.471 1.00 30.00 199 GLU A N 1
ATOM 1626 C CA . GLU A 1 199 ? -7.786 40.044 8.596 1.00 30.00 199 GLU A CA 1
ATOM 1627 C C . GLU A 1 199 ? -6.592 40.207 7.666 1.00 30.00 199 GLU A C 1
ATOM 1628 O O . GLU A 1 199 ? -5.606 39.476 7.791 1.00 30.00 199 GLU A O 1
ATOM 1634 N N . ARG A 1 200 ? -6.666 41.141 6.724 1.00 30.00 200 ARG A N 1
ATOM 1635 C CA . ARG A 1 200 ? -5.503 41.491 5.928 1.00 30.00 200 ARG A CA 1
ATOM 1636 C C . ARG A 1 200 ? -4.674 42.577 6.604 1.00 30.00 200 ARG A C 1
ATOM 1637 O O . ARG A 1 200 ? -3.440 42.540 6.559 1.00 30.00 200 ARG A O 1
ATOM 1645 N N . GLN A 1 201 ? -5.333 43.554 7.230 1.00 30.00 201 GLN A N 1
ATOM 1646 C CA . GLN A 1 201 ? -4.607 44.526 8.038 1.00 30.00 201 GLN A CA 1
ATOM 1647 C C . GLN A 1 201 ? -4.124 43.910 9.339 1.00 30.00 201 GLN A C 1
ATOM 1648 O O . GLN A 1 201 ? -2.916 43.827 9.573 1.00 30.00 201 GLN A O 1
ATOM 1654 N N . VAL A 1 202 ? -5.048 43.459 10.185 1.00 30.00 202 VAL A N 1
ATOM 1655 C CA . VAL A 1 202 ? -4.708 42.892 11.483 1.00 30.00 202 VAL A CA 1
ATOM 1656 C C . VAL A 1 202 ? -5.137 41.433 11.513 1.00 30.00 202 VAL A C 1
ATOM 1657 O O . VAL A 1 202 ? -6.324 41.124 11.643 1.00 30.00 202 VAL A O 1
ATOM 1661 N N . ASN A 1 203 ? -4.173 40.526 11.394 1.00 30.00 203 ASN A N 1
ATOM 1662 C CA . ASN A 1 203 ? -4.418 39.124 11.705 1.00 30.00 203 ASN A CA 1
ATOM 1663 C C . ASN A 1 203 ? -4.259 38.951 13.213 1.00 30.00 203 ASN A C 1
ATOM 1664 O O . ASN A 1 203 ? -4.102 39.946 13.923 1.00 30.00 203 ASN A O 1
ATOM 1669 N N . THR A 1 204 ? -4.142 37.694 13.673 1.00 30.00 204 THR A N 1
ATOM 1670 C CA . THR A 1 204 ? -4.604 37.143 14.954 1.00 30.00 204 THR A CA 1
ATOM 1671 C C . THR A 1 204 ? -4.717 38.135 16.101 1.00 30.00 204 THR A C 1
ATOM 1672 O O . THR A 1 204 ? -3.716 38.760 16.461 1.00 30.00 204 THR A O 1
ATOM 1676 N N . CYS A 1 205 ? -5.914 38.243 16.681 1.00 30.00 205 CYS A N 1
ATOM 1677 C CA . CYS A 1 205 ? -6.428 39.336 17.500 1.00 30.00 205 CYS A CA 1
ATOM 1678 C C . CYS A 1 205 ? -5.482 39.664 18.642 1.00 30.00 205 CYS A C 1
ATOM 1679 O O . CYS A 1 205 ? -4.816 38.769 19.168 1.00 30.00 205 CYS A O 1
ATOM 1682 N N . PRO A 1 206 ? -5.356 40.943 19.004 1.00 30.00 206 PRO A N 1
ATOM 1683 C CA . PRO A 1 206 ? -4.279 41.329 19.924 1.00 30.00 206 PRO A CA 1
ATOM 1684 C C . PRO A 1 206 ? -4.470 40.843 21.342 1.00 30.00 206 PRO A C 1
ATOM 1685 O O . PRO A 1 206 ? -3.484 40.487 21.995 1.00 30.00 206 PRO A O 1
ATOM 1689 N N . TYR A 1 207 ? -5.703 40.778 21.836 1.00 30.00 207 TYR A N 1
ATOM 1690 C CA . TYR A 1 207 ? -5.878 40.586 23.267 1.00 30.00 207 TYR A CA 1
ATOM 1691 C C . TYR A 1 207 ? -5.719 39.131 23.672 1.00 30.00 207 TYR A C 1
ATOM 1692 O O . TYR A 1 207 ? -5.564 38.841 24.861 1.00 30.00 207 TYR A O 1
ATOM 1701 N N . THR A 1 208 ? -5.723 38.211 22.711 1.00 30.00 208 THR A N 1
ATOM 1702 C CA . THR A 1 208 ? -5.549 36.797 23.014 1.00 30.00 208 THR A CA 1
ATOM 1703 C C . THR A 1 208 ? -5.036 36.068 21.783 1.00 30.00 208 THR A C 1
ATOM 1704 O O . THR A 1 208 ? -5.336 36.447 20.654 1.00 30.00 208 THR A O 1
ATOM 1708 N N . GLY A 1 209 ? -4.271 35.003 22.006 1.00 30.00 209 GLY A N 1
ATOM 1709 C CA . GLY A 1 209 ? -3.645 34.311 20.899 1.00 30.00 209 GLY A CA 1
ATOM 1710 C C . GLY A 1 209 ? -4.635 33.373 20.245 1.00 30.00 209 GLY A C 1
ATOM 1711 O O . GLY A 1 209 ? -4.827 32.237 20.710 1.00 30.00 209 GLY A O 1
ATOM 1712 N N . TYR A 1 210 ? -5.234 33.810 19.140 1.00 30.00 210 TYR A N 1
ATOM 1713 C CA . TYR A 1 210 ? -6.269 33.064 18.442 1.00 30.00 210 TYR A CA 1
ATOM 1714 C C . TYR A 1 210 ? -6.159 33.347 16.957 1.00 30.00 210 TYR A C 1
ATOM 1715 O O . TYR A 1 210 ? -6.313 34.490 16.521 1.00 30.00 210 TYR A O 1
ATOM 1724 N N . LYS A 1 211 ? -5.940 32.283 16.188 1.00 30.00 211 LYS A N 1
ATOM 1725 C CA . LYS A 1 211 ? -5.575 32.430 14.787 1.00 30.00 211 LYS A CA 1
ATOM 1726 C C . LYS A 1 211 ? -6.779 32.882 13.970 1.00 30.00 211 LYS A C 1
ATOM 1727 O O . LYS A 1 211 ? -7.916 32.477 14.226 1.00 30.00 211 LYS A O 1
ATOM 1733 N N . GLY A 1 212 ? -6.507 33.716 12.969 1.00 30.00 212 GLY A N 1
ATOM 1734 C CA . GLY A 1 212 ? -7.484 34.684 12.505 1.00 30.00 212 GLY A CA 1
ATOM 1735 C C . GLY A 1 212 ? -8.602 34.086 11.678 1.00 30.00 212 GLY A C 1
ATOM 1736 O O . GLY A 1 212 ? -8.348 33.391 10.680 1.00 30.00 212 GLY A O 1
ATOM 1737 N N . ARG A 1 213 ? -9.841 34.345 12.077 1.00 30.00 213 ARG A N 1
ATOM 1738 C CA . ARG A 1 213 ? -11.021 34.080 11.271 1.00 30.00 213 ARG A CA 1
ATOM 1739 C C . ARG A 1 213 ? -12.141 35.006 11.717 1.00 30.00 213 ARG A C 1
ATOM 1740 O O . ARG A 1 213 ? -12.695 34.833 12.804 1.00 30.00 213 ARG A O 1
ATOM 1748 N N . VAL A 1 214 ? -12.480 35.998 10.897 1.00 30.00 214 VAL A N 1
ATOM 1749 C CA . VAL A 1 214 ? -13.452 36.997 11.312 1.00 30.00 214 VAL A CA 1
ATOM 1750 C C . VAL A 1 214 ? -14.843 36.615 10.826 1.00 30.00 214 VAL A C 1
ATOM 1751 O O . VAL A 1 214 ? -15.014 36.059 9.735 1.00 30.00 214 VAL A O 1
ATOM 1755 N N . LEU A 1 215 ? -15.853 36.879 11.655 1.00 30.00 215 LEU A N 1
ATOM 1756 C CA . LEU A 1 215 ? -17.227 36.619 11.263 1.00 30.00 215 LEU A CA 1
ATOM 1757 C C . LEU A 1 215 ? -18.205 37.738 11.589 1.00 30.00 215 LEU A C 1
ATOM 1758 O O . LEU A 1 215 ? -19.325 37.711 11.074 1.00 30.00 215 LEU A O 1
ATOM 1763 N N . GLN A 1 216 ? -17.847 38.702 12.435 1.00 30.00 216 GLN A N 1
ATOM 1764 C CA . GLN A 1 216 ? -18.742 39.815 12.726 1.00 30.00 216 GLN A CA 1
ATOM 1765 C C . GLN A 1 216 ? -17.941 41.107 12.750 1.00 30.00 216 GLN A C 1
ATOM 1766 O O . GLN A 1 216 ? -16.713 41.097 12.655 1.00 30.00 216 GLN A O 1
ATOM 1772 N N . VAL A 1 217 ? -18.648 42.230 12.899 1.00 30.00 217 VAL A N 1
ATOM 1773 C CA . VAL A 1 217 ? -17.999 43.533 12.970 1.00 30.00 217 VAL A CA 1
ATOM 1774 C C . VAL A 1 217 ? -18.840 44.460 13.840 1.00 30.00 217 VAL A C 1
ATOM 1775 O O . VAL A 1 217 ? -20.061 44.313 13.942 1.00 30.00 217 VAL A O 1
ATOM 1779 N N . MET A 1 218 ? -18.161 45.383 14.520 1.00 30.00 218 MET A N 1
ATOM 1780 C CA . MET A 1 218 ? -18.792 46.473 15.248 1.00 30.00 218 MET A CA 1
ATOM 1781 C C . MET A 1 218 ? -18.119 47.771 14.828 1.00 30.00 218 MET A C 1
ATOM 1782 O O . MET A 1 218 ? -16.912 47.796 14.579 1.00 30.00 218 MET A O 1
ATOM 1787 N N . PHE A 1 219 ? -18.901 48.837 14.740 1.00 30.00 219 PHE A N 1
ATOM 1788 C CA . PHE A 1 219 ? -18.421 50.124 14.277 1.00 30.00 219 PHE A CA 1
ATOM 1789 C C . PHE A 1 219 ? -18.354 51.091 15.453 1.00 30.00 219 PHE A C 1
ATOM 1790 O O . PHE A 1 219 ? -19.365 51.355 16.106 1.00 30.00 219 PHE A O 1
ATOM 1798 N N . LEU A 1 220 ? -17.172 51.634 15.714 1.00 30.00 220 LEU A N 1
ATOM 1799 C CA . LEU A 1 220 ? -16.924 52.384 16.934 1.00 30.00 220 LEU A CA 1
ATOM 1800 C C . LEU A 1 220 ? -16.427 53.786 16.608 1.00 30.00 220 LEU A C 1
ATOM 1801 O O . LEU A 1 220 ? -15.887 54.015 15.526 1.00 30.00 220 LEU A O 1
ATOM 1806 N N . PRO A 1 221 ? -16.601 54.744 17.511 1.00 30.00 221 PRO A N 1
ATOM 1807 C CA . PRO A 1 221 ? -16.047 56.081 17.268 1.00 30.00 221 PRO A CA 1
ATOM 1808 C C . PRO A 1 221 ? -14.550 56.151 17.537 1.00 30.00 221 PRO A C 1
ATOM 1809 O O . PRO A 1 221 ? -13.935 55.190 17.998 1.00 30.00 221 PRO A O 1
ATOM 1813 N N . ILE A 1 222 ? -13.966 57.322 17.251 1.00 30.00 222 ILE A N 1
ATOM 1814 C CA . ILE A 1 222 ? -12.508 57.474 17.274 1.00 30.00 222 ILE A CA 1
ATOM 1815 C C . ILE A 1 222 ? -11.965 57.763 18.670 1.00 30.00 222 ILE A C 1
ATOM 1816 O O . ILE A 1 222 ? -10.906 57.243 19.040 1.00 30.00 222 ILE A O 1
ATOM 1821 N N . GLN A 1 223 ? -12.688 58.528 19.493 1.00 30.00 223 GLN A N 1
ATOM 1822 C CA . GLN A 1 223 ? -12.148 58.910 20.800 1.00 30.00 223 GLN A CA 1
ATOM 1823 C C . GLN A 1 223 ? -12.044 57.749 21.786 1.00 30.00 223 GLN A C 1
ATOM 1824 O O . GLN A 1 223 ? -11.479 57.923 22.869 1.00 30.00 223 GLN A O 1
ATOM 1830 N N . LEU A 1 224 ? -12.558 56.572 21.431 1.00 30.00 224 LEU A N 1
ATOM 1831 C CA . LEU A 1 224 ? -12.504 55.406 22.303 1.00 30.00 224 LEU A CA 1
ATOM 1832 C C . LEU A 1 224 ? -11.153 54.697 22.232 1.00 30.00 224 LEU A C 1
ATOM 1833 O O . LEU A 1 224 ? -10.795 53.970 23.166 1.00 30.00 224 LEU A O 1
ATOM 1838 N N . ILE A 1 225 ? -10.394 54.890 21.145 1.00 30.00 225 ILE A N 1
ATOM 1839 C CA . ILE A 1 225 ? -9.117 54.193 20.985 1.00 30.00 225 ILE A CA 1
ATOM 1840 C C . ILE A 1 225 ? -8.102 54.694 21.999 1.00 30.00 225 ILE A C 1
ATOM 1841 O O . ILE A 1 225 ? -7.184 53.962 22.390 1.00 30.00 225 ILE A O 1
ATOM 1846 N N . ASN A 1 226 ? -8.274 55.921 22.488 1.00 30.00 226 ASN A N 1
ATOM 1847 C CA . ASN A 1 226 ? -7.346 56.448 23.474 1.00 30.00 226 ASN A CA 1
ATOM 1848 C C . ASN A 1 226 ? -7.584 55.790 24.825 1.00 30.00 226 ASN A C 1
ATOM 1849 O O . ASN A 1 226 ? -6.709 55.786 25.696 1.00 30.00 226 ASN A O 1
ATOM 1854 N N . PHE A 1 227 ? -8.763 55.205 25.005 1.00 30.00 227 PHE A N 1
ATOM 1855 C CA . PHE A 1 227 ? -9.042 54.512 26.248 1.00 30.00 227 PHE A CA 1
ATOM 1856 C C . PHE A 1 227 ? -8.886 53.014 26.086 1.00 30.00 227 PHE A C 1
ATOM 1857 O O . PHE A 1 227 ? -8.544 52.327 27.049 1.00 30.00 227 PHE A O 1
ATOM 1865 N N . LEU A 1 228 ? -9.102 52.489 24.879 1.00 30.00 228 LEU A N 1
ATOM 1866 C CA . LEU A 1 228 ? -9.106 51.039 24.711 1.00 30.00 228 LEU A CA 1
ATOM 1867 C C . LEU A 1 228 ? -7.686 50.473 24.674 1.00 30.00 228 LEU A C 1
ATOM 1868 O O . LEU A 1 228 ? -7.495 49.254 24.729 1.00 30.00 228 LEU A O 1
ATOM 1873 N N . ARG A 1 229 ? -6.677 51.340 24.606 1.00 30.00 229 ARG A N 1
ATOM 1874 C CA . ARG A 1 229 ? -5.319 50.892 24.869 1.00 30.00 229 ARG A CA 1
ATOM 1875 C C . ARG A 1 229 ? -5.131 50.526 26.333 1.00 30.00 229 ARG A C 1
ATOM 1876 O O . ARG A 1 229 ? -4.311 49.660 26.655 1.00 30.00 229 ARG A O 1
ATOM 1884 N N . MET A 1 230 ? -5.873 51.171 27.228 1.00 30.00 230 MET A N 1
ATOM 1885 C CA . MET A 1 230 ? -5.715 50.922 28.653 1.00 30.00 230 MET A CA 1
ATOM 1886 C C . MET A 1 230 ? -6.315 49.573 29.022 1.00 30.00 230 MET A C 1
ATOM 1887 O O . MET A 1 230 ? -7.344 49.162 28.482 1.00 30.00 230 MET A O 1
ATOM 1892 N N . ASP A 1 231 ? -5.671 48.896 29.973 1.00 30.00 231 ASP A N 1
ATOM 1893 C CA . ASP A 1 231 ? -5.763 47.441 30.035 1.00 30.00 231 ASP A CA 1
ATOM 1894 C C . ASP A 1 231 ? -7.057 46.959 30.682 1.00 30.00 231 ASP A C 1
ATOM 1895 O O . ASP A 1 231 ? -7.742 46.103 30.115 1.00 30.00 231 ASP A O 1
ATOM 1900 N N . ASP A 1 232 ? -7.402 47.475 31.861 1.00 30.00 232 ASP A N 1
ATOM 1901 C CA . ASP A 1 232 ? -8.612 47.017 32.531 1.00 30.00 232 ASP A CA 1
ATOM 1902 C C . ASP A 1 232 ? -9.862 47.561 31.856 1.00 30.00 232 ASP A C 1
ATOM 1903 O O . ASP A 1 232 ? -10.950 46.996 32.015 1.00 30.00 232 ASP A O 1
ATOM 1908 N N . PHE A 1 233 ? -9.718 48.648 31.094 1.00 30.00 233 PHE A N 1
ATOM 1909 C CA . PHE A 1 233 ? -10.818 49.190 30.305 1.00 30.00 233 PHE A CA 1
ATOM 1910 C C . PHE A 1 233 ? -11.281 48.206 29.244 1.00 30.00 233 PHE A C 1
ATOM 1911 O O . PHE A 1 233 ? -12.456 48.210 28.869 1.00 30.00 233 PHE A O 1
ATOM 1919 N N . ALA A 1 234 ? -10.379 47.353 28.765 1.00 30.00 234 ALA A N 1
ATOM 1920 C CA . ALA A 1 234 ? -10.719 46.390 27.727 1.00 30.00 234 ALA A CA 1
ATOM 1921 C C . ALA A 1 234 ? -11.559 45.242 28.265 1.00 30.00 234 ALA A C 1
ATOM 1922 O O . ALA A 1 234 ? -12.502 44.802 27.599 1.00 30.00 234 ALA A O 1
ATOM 1924 N N . LYS A 1 235 ? -11.231 44.762 29.467 1.00 30.00 235 LYS A N 1
ATOM 1925 C CA . LYS A 1 235 ? -11.800 43.521 29.982 1.00 30.00 235 LYS A CA 1
ATOM 1926 C C . LYS A 1 235 ? -13.277 43.658 30.282 1.00 30.00 235 LYS A C 1
ATOM 1927 O O . LYS A 1 235 ? -14.043 42.716 30.059 1.00 30.00 235 LYS A O 1
ATOM 1933 N N . HIS A 1 236 ? -13.694 44.809 30.784 1.00 30.00 236 HIS A N 1
ATOM 1934 C CA . HIS A 1 236 ? -15.115 45.045 30.945 1.00 30.00 236 HIS A CA 1
ATOM 1935 C C . HIS A 1 236 ? -15.799 45.233 29.603 1.00 30.00 236 HIS A C 1
ATOM 1936 O O . HIS A 1 236 ? -16.887 44.692 29.375 1.00 30.00 236 HIS A O 1
ATOM 1943 N N . PHE A 1 237 ? -15.156 45.979 28.707 1.00 30.00 237 PHE A N 1
ATOM 1944 C CA . PHE A 1 237 ? -15.814 46.449 27.498 1.00 30.00 237 PHE A CA 1
ATOM 1945 C C . PHE A 1 237 ? -15.982 45.332 26.483 1.00 30.00 237 PHE A C 1
ATOM 1946 O O . PHE A 1 237 ? -17.049 45.211 25.871 1.00 30.00 237 PHE A O 1
ATOM 1954 N N . ASN A 1 238 ? -14.936 44.518 26.300 1.00 30.00 238 ASN A N 1
ATOM 1955 C CA . ASN A 1 238 ? -14.923 43.496 25.259 1.00 30.00 238 ASN A CA 1
ATOM 1956 C C . ASN A 1 238 ? -15.997 42.446 25.463 1.00 30.00 238 ASN A C 1
ATOM 1957 O O . ASN A 1 238 ? -16.695 42.086 24.510 1.00 30.00 238 ASN A O 1
ATOM 1962 N N . ARG A 1 239 ? -16.167 41.966 26.690 1.00 30.00 239 ARG A N 1
ATOM 1963 C CA . ARG A 1 239 ? -17.182 40.956 26.925 1.00 30.00 239 ARG A CA 1
ATOM 1964 C C . ARG A 1 239 ? -18.569 41.570 26.929 1.00 30.00 239 ARG A C 1
ATOM 1965 O O . ARG A 1 239 ? -19.566 40.850 26.830 1.00 30.00 239 ARG A O 1
ATOM 1973 N N . TYR A 1 240 ? -18.653 42.889 27.041 1.00 30.00 240 TYR A N 1
ATOM 1974 C CA . TYR A 1 240 ? -19.911 43.583 26.840 1.00 30.00 240 TYR A CA 1
ATOM 1975 C C . TYR A 1 240 ? -20.159 43.958 25.393 1.00 30.00 240 TYR A C 1
ATOM 1976 O O . TYR A 1 240 ? -21.319 44.076 24.988 1.00 30.00 240 TYR A O 1
ATOM 1985 N N . ALA A 1 241 ? -19.110 44.152 24.599 1.00 30.00 241 ALA A N 1
ATOM 1986 C CA . ALA A 1 241 ? -19.331 44.314 23.170 1.00 30.00 241 ALA A CA 1
ATOM 1987 C C . ALA A 1 241 ? -19.627 42.980 22.506 1.00 30.00 241 ALA A C 1
ATOM 1988 O O . ALA A 1 241 ? -20.472 42.912 21.611 1.00 30.00 241 ALA A O 1
ATOM 1990 N N . SER A 1 242 ? -18.969 41.907 22.944 1.00 30.00 242 SER A N 1
ATOM 1991 C CA . SER A 1 242 ? -19.226 40.601 22.350 1.00 30.00 242 SER A CA 1
ATOM 1992 C C . SER A 1 242 ? -20.536 40.012 22.835 1.00 30.00 242 SER A C 1
ATOM 1993 O O . SER A 1 242 ? -21.013 39.026 22.269 1.00 30.00 242 SER A O 1
ATOM 1996 N N . MET A 1 243 ? -21.115 40.570 23.895 1.00 30.00 243 MET A N 1
ATOM 1997 C CA . MET A 1 243 ? -22.437 40.122 24.304 1.00 30.00 243 MET A CA 1
ATOM 1998 C C . MET A 1 243 ? -23.489 40.605 23.323 1.00 30.00 243 MET A C 1
ATOM 1999 O O . MET A 1 243 ? -24.527 39.955 23.153 1.00 30.00 243 MET A O 1
ATOM 2004 N N . ALA A 1 244 ? -23.213 41.720 22.644 1.00 30.00 244 ALA A N 1
ATOM 2005 C CA . ALA A 1 244 ? -24.166 42.288 21.699 1.00 30.00 244 ALA A CA 1
ATOM 2006 C C . ALA A 1 244 ? -24.364 41.382 20.494 1.00 30.00 244 ALA A C 1
ATOM 2007 O O . ALA A 1 244 ? -25.492 41.197 20.027 1.00 30.00 244 ALA A O 1
ATOM 2009 N N . ILE A 1 245 ? -23.282 40.784 19.996 1.00 30.00 245 ILE A N 1
ATOM 2010 C CA . ILE A 1 245 ? -23.380 40.066 18.733 1.00 30.00 245 ILE A CA 1
ATOM 2011 C C . ILE A 1 245 ? -24.073 38.731 18.911 1.00 30.00 245 ILE A C 1
ATOM 2012 O O . ILE A 1 245 ? -24.714 38.239 17.981 1.00 30.00 245 ILE A O 1
ATOM 2017 N N . GLN A 1 246 ? -23.999 38.137 20.098 1.00 30.00 246 GLN A N 1
ATOM 2018 C CA . GLN A 1 246 ? -24.727 36.896 20.309 1.00 30.00 246 GLN A CA 1
ATOM 2019 C C . GLN A 1 246 ? -26.197 37.172 20.558 1.00 30.00 246 GLN A C 1
ATOM 2020 O O . GLN A 1 246 ? -27.040 36.294 20.357 1.00 30.00 246 GLN A O 1
ATOM 2026 N N . GLN A 1 247 ? -26.525 38.384 20.999 1.00 30.00 247 GLN A N 1
ATOM 2027 C CA . GLN A 1 247 ? -27.904 38.822 20.871 1.00 30.00 247 GLN A CA 1
ATOM 2028 C C . GLN A 1 247 ? -28.264 39.017 19.409 1.00 30.00 247 GLN A C 1
ATOM 2029 O O . GLN A 1 247 ? -29.368 38.661 18.982 1.00 30.00 247 GLN A O 1
ATOM 2035 N N . TYR A 1 248 ? -27.327 39.545 18.625 1.00 30.00 248 TYR A N 1
ATOM 2036 C CA . TYR A 1 248 ? -27.600 39.869 17.234 1.00 30.00 248 TYR A CA 1
ATOM 2037 C C . TYR A 1 248 ? -27.644 38.624 16.366 1.00 30.00 248 TYR A C 1
ATOM 2038 O O . TYR A 1 248 ? -28.224 38.643 15.278 1.00 30.00 248 TYR A O 1
ATOM 2047 N N . LEU A 1 249 ? -27.046 37.529 16.829 1.00 30.00 249 LEU A N 1
ATOM 2048 C CA . LEU A 1 249 ? -26.919 36.354 15.979 1.00 30.00 249 LEU A CA 1
ATOM 2049 C C . LEU A 1 249 ? -28.160 35.474 16.074 1.00 30.00 249 LEU A C 1
ATOM 2050 O O . LEU A 1 249 ? -28.209 34.396 15.476 1.00 30.00 249 LEU A O 1
ATOM 2055 N N . ARG A 1 250 ? -29.168 35.913 16.817 1.00 30.00 250 ARG A N 1
ATOM 2056 C CA . ARG A 1 250 ? -30.442 35.221 16.881 1.00 30.00 250 ARG A CA 1
ATOM 2057 C C . ARG A 1 250 ? -31.582 35.982 16.220 1.00 30.00 250 ARG A C 1
ATOM 2058 O O . ARG A 1 250 ? -32.726 35.530 16.323 1.00 30.00 250 ARG A O 1
ATOM 2066 N N . VAL A 1 251 ? -31.306 37.117 15.562 1.00 30.00 251 VAL A N 1
ATOM 2067 C CA . VAL A 1 251 ? -32.364 38.054 15.168 1.00 30.00 251 VAL A CA 1
ATOM 2068 C C . VAL A 1 251 ? -33.293 37.452 14.123 1.00 30.00 251 VAL A C 1
ATOM 2069 O O . VAL A 1 251 ? -34.518 37.613 14.198 1.00 30.00 251 VAL A O 1
ATOM 2073 N N . GLY A 1 252 ? -32.753 36.680 13.195 1.00 30.00 252 GLY A N 1
ATOM 2074 C CA . GLY A 1 252 ? -33.636 35.998 12.276 1.00 30.00 252 GLY A CA 1
ATOM 2075 C C . GLY A 1 252 ? -34.314 34.765 12.826 1.00 30.00 252 GLY A C 1
ATOM 2076 O O . GLY A 1 252 ? -35.027 34.090 12.081 1.00 30.00 252 GLY A O 1
ATOM 2077 N N . TYR A 1 253 ? -34.117 34.444 14.096 1.00 30.00 253 TYR A N 1
ATOM 2078 C CA . TYR A 1 253 ? -34.567 33.165 14.613 1.00 30.00 253 TYR A CA 1
ATOM 2079 C C . TYR A 1 253 ? 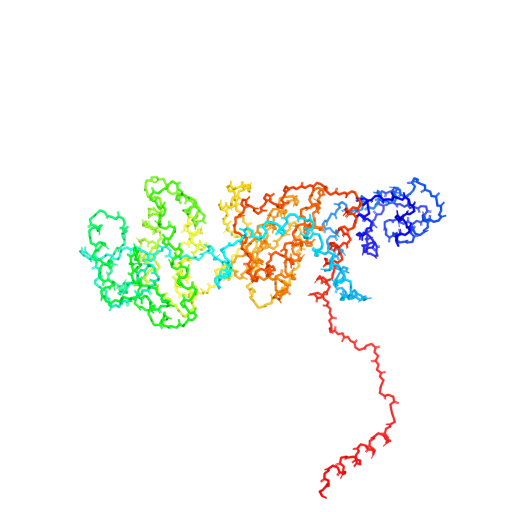-35.743 33.376 15.552 1.00 30.00 253 TYR A C 1
ATOM 2080 O O . TYR A 1 253 ? -36.058 34.502 15.938 1.00 30.00 253 TYR A O 1
ATOM 2089 N N . ALA A 1 254 ? -36.387 32.272 15.935 1.00 30.00 254 ALA A N 1
ATOM 2090 C CA . ALA A 1 254 ? -37.628 32.375 16.695 1.00 30.00 254 ALA A CA 1
ATOM 2091 C C . ALA A 1 254 ? -37.398 32.724 18.163 1.00 30.00 254 ALA A C 1
ATOM 2092 O O . ALA A 1 254 ? -38.368 32.879 18.909 1.00 30.00 254 ALA A O 1
ATOM 2094 N N . GLU A 1 255 ? -36.145 32.852 18.594 1.00 30.00 255 GLU A N 1
ATOM 2095 C CA . GLU A 1 255 ? -35.837 33.190 19.977 1.00 30.00 255 GLU A CA 1
ATOM 2096 C C . GLU A 1 255 ? -35.983 34.677 20.270 1.00 30.00 255 GLU A C 1
ATOM 2097 O O . GLU A 1 255 ? -36.265 35.036 21.417 1.00 30.00 255 GLU A O 1
ATOM 2103 N N . GLU A 1 256 ? -35.870 35.528 19.247 1.00 30.00 256 GLU A N 1
ATOM 2104 C CA . GLU A 1 256 ? -35.281 36.859 19.400 1.00 30.00 256 GLU A CA 1
ATOM 2105 C C . GLU A 1 256 ? -36.093 37.786 20.291 1.00 30.00 256 GLU A C 1
ATOM 2106 O O . GLU A 1 256 ? -35.516 38.644 20.972 1.00 30.00 256 GLU A O 1
ATOM 2112 N N . VAL A 1 257 ? -37.409 37.575 20.355 1.00 30.00 257 VAL A N 1
ATOM 2113 C CA . VAL A 1 257 ? -38.337 38.459 21.062 1.00 30.00 257 VAL A CA 1
ATOM 2114 C C . VAL A 1 257 ? -37.994 38.569 22.543 1.00 30.00 257 VAL A C 1
ATOM 2115 O O . VAL A 1 257 ? -38.166 39.630 23.151 1.00 30.00 257 VAL A O 1
ATOM 2119 N N . ARG A 1 258 ? -37.424 37.508 23.115 1.00 30.00 258 ARG A N 1
ATOM 2120 C CA . ARG A 1 258 ? -36.999 37.510 24.507 1.00 30.00 258 ARG A CA 1
ATOM 2121 C C . ARG A 1 258 ? -35.878 38.509 24.769 1.00 30.00 258 ARG A C 1
ATOM 2122 O O . ARG A 1 258 ? -35.910 39.205 25.788 1.00 30.00 258 ARG A O 1
ATOM 2130 N N . TYR A 1 259 ? -34.893 38.608 23.871 1.00 30.00 259 TYR A N 1
ATOM 2131 C CA . TYR A 1 259 ? -33.828 39.598 24.041 1.00 30.00 259 TYR A CA 1
ATOM 2132 C C . TYR A 1 259 ? -34.352 41.013 23.851 1.00 30.00 259 TYR A C 1
ATOM 2133 O O . TYR A 1 259 ? -33.917 41.941 24.538 1.00 30.00 259 TYR A O 1
ATOM 2142 N N . VAL A 1 260 ? -35.273 41.194 22.906 1.00 30.00 260 VAL A N 1
ATOM 2143 C CA . VAL A 1 260 ? -35.914 42.484 22.701 1.00 30.00 260 VAL A CA 1
ATOM 2144 C C . VAL A 1 260 ? -36.755 42.849 23.909 1.00 30.00 260 VAL A C 1
ATOM 2145 O O . VAL A 1 260 ? -36.825 44.019 24.300 1.00 30.00 260 VAL A O 1
ATOM 2149 N N . GLN A 1 261 ? -37.368 41.856 24.548 1.00 30.00 261 GLN A N 1
ATOM 2150 C CA . GLN A 1 261 ? -38.278 42.145 25.644 1.00 30.00 261 GLN A CA 1
ATOM 2151 C C . GLN A 1 261 ? -37.531 42.549 26.900 1.00 30.00 261 GLN A C 1
ATOM 2152 O O . GLN A 1 261 ? -37.799 43.620 27.446 1.00 30.00 261 GLN A O 1
ATOM 2158 N N . GLN A 1 262 ? -36.572 41.740 27.350 1.00 30.00 262 GLN A N 1
ATOM 2159 C CA . GLN A 1 262 ? -35.932 41.978 28.639 1.00 30.00 262 GLN A CA 1
ATOM 2160 C C . GLN A 1 262 ? -35.037 43.201 28.632 1.00 30.00 262 GLN A C 1
ATOM 2161 O O . GLN A 1 262 ? -34.748 43.764 29.688 1.00 30.00 262 GLN A O 1
ATOM 2167 N N . LEU A 1 263 ? -34.600 43.624 27.456 1.00 30.00 263 LEU A N 1
ATOM 2168 C CA . LEU A 1 263 ? -33.707 44.758 27.379 1.00 30.00 263 LEU A CA 1
ATOM 2169 C C . LEU A 1 263 ? -34.504 46.043 27.292 1.00 30.00 263 LEU A C 1
ATOM 2170 O O . LEU A 1 263 ? -34.028 47.104 27.705 1.00 30.00 263 LEU A O 1
ATOM 2175 N N . PHE A 1 264 ? -35.722 45.961 26.762 1.00 30.00 264 PHE A N 1
ATOM 2176 C CA . PHE A 1 264 ? -36.504 47.142 26.434 1.00 30.00 264 PHE A CA 1
ATOM 2177 C C . PHE A 1 264 ? -37.833 47.162 27.167 1.00 30.00 264 PHE A C 1
ATOM 2178 O O . PHE A 1 264 ? -38.248 48.206 27.674 1.00 30.00 264 PHE A O 1
ATOM 2186 N N . GLY A 1 265 ? -38.525 46.032 27.213 1.00 30.00 265 GLY A N 1
ATOM 2187 C CA . GLY A 1 265 ? -39.888 46.086 27.690 1.00 30.00 265 GLY A CA 1
ATOM 2188 C C . GLY A 1 265 ? -40.858 45.915 26.545 1.00 30.00 265 GLY A C 1
ATOM 2189 O O . GLY A 1 265 ? -41.142 44.791 26.119 1.00 30.00 265 GLY A O 1
ATOM 2190 N N . LYS A 1 266 ? -41.406 47.039 26.086 1.00 30.00 266 LYS A N 1
ATOM 2191 C CA . LYS A 1 266 ? -42.353 47.065 24.979 1.00 30.00 266 LYS A CA 1
ATOM 2192 C C . LYS A 1 266 ? -41.734 46.519 23.699 1.00 30.00 266 LYS A C 1
ATOM 2193 O O . LYS A 1 266 ? -40.541 46.689 23.443 1.00 30.00 266 LYS A O 1
ATOM 2199 N N . ILE A 1 267 ? -42.558 45.861 22.892 1.00 30.00 267 ILE A N 1
ATOM 2200 C CA . ILE A 1 267 ? -42.107 45.205 21.670 1.00 30.00 267 ILE A CA 1
ATOM 2201 C C . ILE A 1 267 ? -42.829 45.852 20.496 1.00 30.00 267 ILE A C 1
ATOM 2202 O O . ILE A 1 267 ? -44.054 46.032 20.564 1.00 30.00 267 ILE A O 1
ATOM 2207 N N . PRO A 1 268 ? -42.134 46.219 19.424 1.00 30.00 268 PRO A N 1
ATOM 2208 C CA . PRO A 1 268 ? -42.835 46.662 18.220 1.00 30.00 268 PRO A CA 1
ATOM 2209 C C . PRO A 1 268 ? -43.535 45.491 17.557 1.00 30.00 268 PRO A C 1
ATOM 2210 O O . PRO A 1 268 ? -43.108 44.341 17.666 1.00 30.00 268 PRO A O 1
ATOM 2214 N N . THR A 1 269 ? -44.623 45.789 16.865 1.00 30.00 269 THR A N 1
ATOM 2215 C CA . THR A 1 269 ? -45.193 44.803 15.968 1.00 30.00 269 THR A CA 1
ATOM 2216 C C . THR A 1 269 ? -44.493 44.873 14.621 1.00 30.00 269 THR A C 1
ATOM 2217 O O . THR A 1 269 ? -43.990 45.922 14.213 1.00 30.00 269 THR A O 1
ATOM 2221 N N . GLY A 1 270 ? -44.463 43.749 13.932 1.00 30.00 270 GLY A N 1
ATOM 2222 C CA . GLY A 1 270 ? -43.884 43.714 12.611 1.00 30.00 270 GLY A CA 1
ATOM 2223 C C . GLY A 1 270 ? -42.508 43.089 12.585 1.00 30.00 270 GLY A C 1
ATOM 2224 O O . GLY A 1 270 ? -41.893 42.783 13.608 1.00 30.00 270 GLY A O 1
ATOM 2225 N N . GLU A 1 271 ? -42.022 42.903 11.363 1.00 30.00 271 GLU A N 1
ATOM 2226 C CA . GLU A 1 271 ? -40.745 42.247 11.138 1.00 30.00 271 GLU A CA 1
ATOM 2227 C C . GLU A 1 271 ? -39.603 43.156 11.561 1.00 30.00 271 GLU A C 1
ATOM 2228 O O . GLU A 1 271 ? -39.707 44.382 11.491 1.00 30.00 271 GLU A O 1
ATOM 2234 N N . PHE A 1 272 ? -38.505 42.530 11.992 1.00 30.00 272 PHE A N 1
ATOM 2235 C CA . PHE A 1 272 ? -37.357 43.144 12.655 1.00 30.00 272 PHE A CA 1
ATOM 2236 C C . PHE A 1 272 ? -37.789 44.036 13.813 1.00 30.00 272 PHE A C 1
ATOM 2237 O O . PHE A 1 272 ? -37.692 45.264 13.702 1.00 30.00 272 PHE A O 1
ATOM 2245 N N . PRO A 1 273 ? -38.278 43.484 14.925 1.00 30.00 273 PRO A N 1
ATOM 2246 C CA . PRO A 1 273 ? -38.678 44.358 16.031 1.00 30.00 273 PRO A CA 1
ATOM 2247 C C . PRO A 1 273 ? -37.499 44.945 16.771 1.00 30.00 273 PRO A C 1
ATOM 2248 O O . PRO A 1 273 ? -37.648 45.977 17.434 1.00 30.00 273 PRO A O 1
ATOM 2252 N N . LEU A 1 274 ? -36.325 44.323 16.668 1.00 30.00 274 LEU A N 1
ATOM 2253 C CA . LEU A 1 274 ? -35.146 44.836 17.352 1.00 30.00 274 LEU A CA 1
ATOM 2254 C C . LEU A 1 274 ? -34.650 46.126 16.719 1.00 30.00 274 LEU A C 1
ATOM 2255 O O . LEU A 1 274 ? -34.418 47.119 17.417 1.00 30.00 274 LEU A O 1
ATOM 2260 N N . HIS A 1 275 ? -34.468 46.126 15.399 1.00 30.00 275 HIS A N 1
ATOM 2261 C CA . HIS A 1 275 ? -33.964 47.323 14.743 1.00 30.00 275 HIS A CA 1
ATOM 2262 C C . HIS A 1 275 ? -35.004 48.421 14.709 1.00 30.00 275 HIS A C 1
ATOM 2263 O O . HIS A 1 275 ? -34.674 49.593 14.911 1.00 30.00 275 HIS A O 1
ATOM 2270 N N . HIS A 1 276 ? -36.270 48.068 14.504 1.00 30.00 276 HIS A N 1
ATOM 2271 C CA . HIS A 1 276 ? -37.268 49.114 14.363 1.00 30.00 276 HIS A CA 1
ATOM 2272 C C . HIS A 1 276 ? -37.773 49.551 15.730 1.00 30.00 276 HIS A C 1
ATOM 2273 O O . HIS A 1 276 ? -38.771 50.265 15.822 1.00 30.00 276 HIS A O 1
ATOM 2280 N N . MET A 1 277 ? -37.132 49.082 16.800 1.00 30.00 277 MET A N 1
ATOM 2281 C CA . MET A 1 277 ? -37.186 49.772 18.079 1.00 30.00 277 MET A CA 1
ATOM 2282 C C . MET A 1 277 ? -35.967 50.658 18.286 1.00 30.00 277 MET A C 1
ATOM 2283 O O . MET A 1 277 ? -36.102 51.811 18.709 1.00 30.00 277 MET A O 1
ATOM 2288 N N . MET A 1 278 ? -34.773 50.154 17.985 1.00 30.00 278 MET A N 1
ATOM 2289 C CA . MET A 1 278 ? -33.566 50.914 18.274 1.00 30.00 278 MET A CA 1
ATOM 2290 C C . MET A 1 278 ? -33.311 52.045 17.299 1.00 30.00 278 MET A C 1
ATOM 2291 O O . MET A 1 278 ? -32.401 52.845 17.532 1.00 30.00 278 MET A O 1
ATOM 2296 N N . LEU A 1 279 ? -34.049 52.113 16.209 1.00 30.00 279 LEU A N 1
ATOM 2297 C CA . LEU A 1 279 ? -33.786 53.077 15.161 1.00 30.00 279 LEU A CA 1
ATOM 2298 C C . LEU A 1 279 ? -35.122 53.668 14.724 1.00 30.00 279 LEU A C 1
ATOM 2299 O O . LEU A 1 279 ? -35.721 53.226 13.747 1.00 30.00 279 LEU A O 1
ATOM 2304 N N . MET A 1 280 ? -35.579 54.683 15.448 1.00 30.00 280 MET A N 1
ATOM 2305 C CA . MET A 1 280 ? -36.799 55.396 15.109 1.00 30.00 280 MET A CA 1
ATOM 2306 C C . MET A 1 280 ? -36.631 56.840 15.529 1.00 30.00 280 MET A C 1
ATOM 2307 O O . MET A 1 280 ? -35.962 57.129 16.519 1.00 30.00 280 MET A O 1
ATOM 2312 N N . ARG A 1 281 ? -37.263 57.735 14.783 1.00 30.00 281 ARG A N 1
ATOM 2313 C CA . ARG A 1 281 ? -37.310 59.134 15.170 1.00 30.00 281 ARG A CA 1
ATOM 2314 C C . ARG A 1 281 ? -38.053 59.282 16.491 1.00 30.00 281 ARG A C 1
ATOM 2315 O O . ARG A 1 281 ? -39.243 58.979 16.586 1.00 30.00 281 ARG A O 1
ATOM 2323 N N . ARG A 1 282 ? -37.339 59.738 17.517 1.00 30.00 282 ARG A N 1
ATOM 2324 C CA . ARG A 1 282 ? -37.903 59.867 18.852 1.00 30.00 282 ARG A CA 1
ATOM 2325 C C . ARG A 1 282 ? -37.811 61.309 19.309 1.00 30.00 282 ARG A C 1
ATOM 2326 O O . ARG A 1 282 ? -37.030 62.084 18.763 1.00 30.00 282 ARG A O 1
ATOM 2334 N N . ASP A 1 283 ? -38.587 61.641 20.335 1.00 30.00 283 ASP A N 1
ATOM 2335 C CA . ASP A 1 283 ? -38.699 63.013 20.811 1.00 30.00 283 ASP A CA 1
ATOM 2336 C C . ASP A 1 283 ? -37.391 63.499 21.417 1.00 30.00 283 ASP A C 1
ATOM 2337 O O . ASP A 1 283 ? -36.833 62.859 22.308 1.00 30.00 283 ASP A O 1
ATOM 2342 N N . PHE A 1 284 ? -36.898 64.628 20.925 1.00 30.00 284 PHE A N 1
ATOM 2343 C CA . PHE A 1 284 ? -35.693 65.249 21.442 1.00 30.00 284 PHE A CA 1
ATOM 2344 C C . PHE A 1 284 ? -35.791 66.752 21.269 1.00 30.00 284 PHE A C 1
ATOM 2345 O O . PHE A 1 284 ? -36.548 67.234 20.420 1.00 30.00 284 PHE A O 1
ATOM 2353 N N . PRO A 1 285 ? -35.064 67.518 22.078 1.00 30.00 285 PRO A N 1
ATOM 2354 C CA . PRO A 1 285 ? -34.905 68.942 21.763 1.00 30.00 285 PRO A CA 1
ATOM 2355 C C . PRO A 1 285 ? -33.793 69.230 20.767 1.00 30.00 285 PRO A C 1
ATOM 2356 O O . PRO A 1 285 ? -33.897 70.206 20.015 1.00 30.00 285 PRO A O 1
ATOM 2360 N N . THR A 1 286 ? -32.734 68.419 20.719 1.00 30.00 286 THR A N 1
ATOM 2361 C CA . THR A 1 286 ? -31.559 68.828 19.957 1.00 30.00 286 THR A CA 1
ATOM 2362 C C . THR A 1 286 ? -31.554 68.306 18.526 1.00 30.00 286 THR A C 1
ATOM 2363 O O . THR A 1 286 ? -31.593 69.090 17.574 1.00 30.00 286 THR A O 1
ATOM 2367 N N . ARG A 1 287 ? -31.498 66.987 18.359 1.00 30.00 287 ARG A N 1
ATOM 2368 C CA . ARG A 1 287 ? -31.485 66.416 17.019 1.00 30.00 287 ARG A CA 1
ATOM 2369 C C . ARG A 1 287 ? -32.504 65.292 16.923 1.00 30.00 287 ARG A C 1
ATOM 2370 O O . ARG A 1 287 ? -32.243 64.151 17.311 1.00 30.00 287 ARG A O 1
ATOM 2378 N N . ASP A 1 288 ? -33.654 65.624 16.349 1.00 30.00 288 ASP A N 1
ATOM 2379 C CA . ASP A 1 288 ? -34.901 64.872 16.467 1.00 30.00 288 ASP A CA 1
ATOM 2380 C C . ASP A 1 288 ? -34.811 63.627 15.590 1.00 30.00 288 ASP A C 1
ATOM 2381 O O . ASP A 1 288 ? -35.476 63.545 14.553 1.00 30.00 288 ASP A O 1
ATOM 2386 N N . ARG A 1 289 ? -34.017 62.648 16.021 1.00 30.00 289 ARG A N 1
ATOM 2387 C CA . ARG A 1 289 ? -33.805 61.462 15.199 1.00 30.00 289 ARG A CA 1
ATOM 2388 C C . ARG A 1 289 ? -33.469 60.305 16.147 1.00 30.00 289 ARG A C 1
ATOM 2389 O O . ARG A 1 289 ? -33.744 60.393 17.347 1.00 30.00 289 ARG A O 1
ATOM 2397 N N . SER A 1 290 ? -32.888 59.230 15.612 1.00 30.00 290 SER A N 1
ATOM 2398 C CA . SER A 1 290 ? -32.881 57.940 16.294 1.00 30.00 290 SER A CA 1
ATOM 2399 C C . SER A 1 290 ? -31.962 57.909 17.505 1.00 30.00 290 SER A C 1
ATOM 2400 O O . SER A 1 290 ? -31.040 58.716 17.635 1.00 30.00 290 SER A O 1
ATOM 2403 N N . ILE A 1 291 ? -32.218 56.943 18.389 1.00 30.00 291 ILE A N 1
ATOM 2404 C CA . ILE A 1 291 ? -31.590 56.950 19.703 1.00 30.00 291 ILE A CA 1
ATOM 2405 C C . ILE A 1 291 ? -30.155 56.469 19.630 1.00 30.00 291 ILE A C 1
ATOM 2406 O O . ILE A 1 291 ? -29.375 56.694 20.560 1.00 30.00 291 ILE A O 1
ATOM 2411 N N . VAL A 1 292 ? -29.780 55.791 18.548 1.00 30.00 292 VAL A N 1
ATOM 2412 C CA . VAL A 1 292 ? -28.369 55.485 18.369 1.00 30.00 292 VAL A CA 1
ATOM 2413 C C . VAL A 1 292 ? -27.613 56.757 18.032 1.00 30.00 292 VAL A C 1
ATOM 2414 O O . VAL A 1 292 ? -26.464 56.939 18.454 1.00 30.00 292 VAL A O 1
ATOM 2418 N N . GLU A 1 293 ? -28.268 57.698 17.349 1.00 30.00 293 GLU A N 1
ATOM 2419 C CA . GLU A 1 293 ? -27.636 58.983 17.101 1.00 30.00 293 GLU A CA 1
ATOM 2420 C C . GLU A 1 293 ? -27.575 59.805 18.379 1.00 30.00 293 GLU A C 1
ATOM 2421 O O . GLU A 1 293 ? -26.714 60.676 18.515 1.00 30.00 293 GLU A O 1
ATOM 2427 N N . ALA A 1 294 ? -28.447 59.514 19.344 1.00 30.00 294 ALA A N 1
ATOM 2428 C CA . ALA A 1 294 ? -28.358 60.175 20.641 1.00 30.00 294 ALA A CA 1
ATOM 2429 C C . ALA A 1 294 ? -27.159 59.674 21.433 1.00 30.00 294 ALA A C 1
ATOM 2430 O O . ALA A 1 294 ? -26.661 60.366 22.323 1.00 30.00 294 ALA A O 1
ATOM 2432 N N . ARG A 1 295 ? -26.703 58.454 21.156 1.00 30.00 295 ARG A N 1
ATOM 2433 C CA . ARG A 1 295 ? -25.550 57.936 21.880 1.00 30.00 295 ARG A CA 1
ATOM 2434 C C . ARG A 1 295 ? -24.260 58.154 21.111 1.00 30.00 295 ARG A C 1
ATOM 2435 O O . ARG A 1 295 ? -23.272 58.607 21.693 1.00 30.00 295 ARG A O 1
ATOM 2443 N N . VAL A 1 296 ? -24.243 57.832 19.816 1.00 30.00 296 VAL A N 1
ATOM 2444 C CA . VAL A 1 296 ? -22.985 57.807 19.073 1.00 30.00 296 VAL A CA 1
ATOM 2445 C C . VAL A 1 296 ? -22.410 59.209 18.912 1.00 30.00 296 VAL A C 1
ATOM 2446 O O . VAL A 1 296 ? -21.191 59.408 18.999 1.00 30.00 296 VAL A O 1
ATOM 2450 N N . ARG A 1 297 ? -23.275 60.206 18.783 1.00 30.00 297 ARG A N 1
ATOM 2451 C CA . ARG A 1 297 ? -22.836 61.590 18.679 1.00 30.00 297 ARG A CA 1
ATOM 2452 C C . ARG A 1 297 ? -22.271 62.109 19.999 1.00 30.00 297 ARG A C 1
ATOM 2453 O O . ARG A 1 297 ? -21.423 63.006 19.999 1.00 30.00 297 ARG A O 1
ATOM 2461 N N . ARG A 1 298 ? -22.714 61.556 21.129 1.00 30.00 298 ARG A N 1
ATOM 2462 C CA . ARG A 1 298 ? -22.257 62.040 22.426 1.00 30.00 298 ARG A CA 1
ATOM 2463 C C . ARG A 1 298 ? -21.076 61.223 22.931 1.00 30.00 298 ARG A C 1
ATOM 2464 O O . ARG A 1 298 ? -21.093 59.992 22.912 1.00 30.00 298 ARG A O 1
ATOM 2472 N N . SER A 1 299 ? -20.062 61.920 23.420 1.00 30.00 299 SER A N 1
ATOM 2473 C CA . SER A 1 299 ? -18.804 61.291 23.780 1.00 30.00 299 SER A CA 1
ATOM 2474 C C . SER A 1 299 ? -18.891 60.597 25.135 1.00 30.00 299 SER A C 1
ATOM 2475 O O . SER A 1 299 ? -19.918 60.636 25.814 1.00 30.00 299 SER A O 1
ATOM 2478 N N . GLY A 1 300 ? -17.799 59.935 25.513 1.00 30.00 300 GLY A N 1
ATOM 2479 C CA . GLY A 1 300 ? -17.677 59.316 26.814 1.00 30.00 300 GLY A CA 1
ATOM 2480 C C . GLY A 1 300 ? -16.543 59.916 27.626 1.00 30.00 300 GLY A C 1
ATOM 2481 O O . GLY A 1 300 ? -15.952 60.936 27.271 1.00 30.00 300 GLY A O 1
ATOM 2482 N N . ASP A 1 301 ? -16.239 59.259 28.743 1.00 30.00 301 ASP A N 1
ATOM 2483 C CA . ASP A 1 301 ? -15.161 59.688 29.629 1.00 30.00 301 ASP A CA 1
ATOM 2484 C C . ASP A 1 301 ? -14.331 58.464 29.989 1.00 30.00 301 ASP A C 1
ATOM 2485 O O . ASP A 1 301 ? -14.447 57.408 29.361 1.00 30.00 301 ASP A O 1
ATOM 2490 N N . GLU A 1 302 ? -13.501 58.611 31.022 1.00 30.00 302 GLU A N 1
ATOM 2491 C CA . GLU A 1 302 ? -12.610 57.530 31.425 1.00 30.00 302 GLU A CA 1
ATOM 2492 C C . GLU A 1 302 ? -13.365 56.333 31.998 1.00 30.00 302 GLU A C 1
ATOM 2493 O O . GLU A 1 302 ? -12.917 55.191 31.847 1.00 30.00 302 GLU A O 1
ATOM 2499 N N . ASN A 1 303 ? -14.516 56.561 32.625 1.00 30.00 303 ASN A N 1
ATOM 2500 C CA . ASN A 1 303 ? -15.305 55.454 33.152 1.00 30.00 303 ASN A CA 1
ATOM 2501 C C . ASN A 1 303 ? -15.901 54.640 32.018 1.00 30.00 303 ASN A C 1
ATOM 2502 O O . ASN A 1 303 ? -16.516 55.189 31.100 1.00 30.00 303 ASN A O 1
ATOM 2507 N N . TRP A 1 304 ? -15.720 53.324 32.085 1.00 30.00 304 TRP A N 1
ATOM 2508 C CA . TRP A 1 304 ? -16.131 52.481 30.976 1.00 30.00 304 TRP A CA 1
ATOM 2509 C C . TRP A 1 304 ? -17.629 52.318 30.909 1.00 30.00 304 TRP A C 1
ATOM 2510 O O . TRP A 1 304 ? -18.156 51.935 29.865 1.00 30.00 304 TRP A O 1
ATOM 2521 N N . GLN A 1 305 ? -18.335 52.614 31.987 1.00 30.00 305 GLN A N 1
ATOM 2522 C CA . GLN A 1 305 ? -19.769 52.408 31.954 1.00 30.00 305 GLN A CA 1
ATOM 2523 C C . GLN A 1 305 ? -20.488 53.569 31.282 1.00 30.00 305 GLN A C 1
ATOM 2524 O O . GLN A 1 305 ? -21.708 53.516 31.096 1.00 30.00 305 GLN A O 1
ATOM 2530 N N . SER A 1 306 ? -19.761 54.618 30.903 1.00 30.00 306 SER A N 1
ATOM 2531 C CA . SER A 1 306 ? -20.401 55.757 30.260 1.00 30.00 306 SER A CA 1
ATOM 2532 C C . SER A 1 306 ? -20.528 55.577 28.757 1.00 30.00 306 SER A C 1
ATOM 2533 O O . SER A 1 306 ? -21.363 56.236 28.129 1.00 30.00 306 SER A O 1
ATOM 2536 N N . TRP A 1 307 ? -19.704 54.722 28.153 1.00 30.00 307 TRP A N 1
ATOM 2537 C CA . TRP A 1 307 ? -19.809 54.530 26.713 1.00 30.00 307 TRP A CA 1
ATOM 2538 C C . TRP A 1 307 ? -21.022 53.685 26.360 1.00 30.00 307 TRP A C 1
ATOM 2539 O O . TRP A 1 307 ? -21.698 53.951 25.363 1.00 30.00 307 TRP A O 1
ATOM 2550 N N . LEU A 1 308 ? -21.325 52.681 27.170 1.00 30.00 308 LEU A N 1
ATOM 2551 C CA . LEU A 1 308 ? -22.412 51.774 26.855 1.00 30.00 308 LEU A CA 1
ATOM 2552 C C . LEU A 1 308 ? -23.742 52.432 27.164 1.00 30.00 308 LEU A C 1
ATOM 2553 O O . LEU A 1 308 ? -23.801 53.490 27.791 1.00 30.00 308 LEU A O 1
ATOM 2558 N N . LEU A 1 309 ? -24.812 51.790 26.740 1.00 30.00 309 LEU A N 1
ATOM 2559 C CA . LEU A 1 309 ? -26.102 52.461 26.748 1.00 30.00 309 LEU A CA 1
ATOM 2560 C C . LEU A 1 309 ? -26.901 52.065 27.986 1.00 30.00 309 LEU A C 1
ATOM 2561 O O . LEU A 1 309 ? -27.005 50.871 28.290 1.00 30.00 309 LEU A O 1
ATOM 2566 N N . PRO A 1 310 ? -27.457 53.022 28.734 1.00 30.00 310 PRO A N 1
ATOM 2567 C CA . PRO A 1 310 ? -28.233 52.685 29.939 1.00 30.00 310 PRO A CA 1
ATOM 2568 C C . PRO A 1 310 ? -29.706 52.483 29.619 1.00 30.00 310 PRO A C 1
ATOM 2569 O O . PRO A 1 310 ? -30.322 53.298 28.936 1.00 30.00 310 PRO A O 1
ATOM 2573 N N . MET A 1 311 ? -30.276 51.396 30.126 1.00 30.00 311 MET A N 1
ATOM 2574 C CA . MET A 1 311 ? -31.653 51.082 29.785 1.00 30.00 311 MET A CA 1
ATOM 2575 C C . MET A 1 311 ? -32.657 51.709 30.733 1.00 30.00 311 MET A C 1
ATOM 2576 O O . MET A 1 311 ? -33.824 51.855 30.363 1.00 30.00 311 MET A O 1
ATOM 2581 N N . ILE A 1 312 ? -32.245 52.061 31.947 1.00 30.00 312 ILE A N 1
ATOM 2582 C CA . ILE A 1 312 ? -33.212 52.427 32.977 1.00 30.00 312 ILE A CA 1
ATOM 2583 C C . ILE A 1 312 ? -33.770 53.819 32.714 1.00 30.00 312 ILE A C 1
ATOM 2584 O O . ILE A 1 312 ? -34.978 54.060 32.826 1.00 30.00 312 ILE A O 1
ATOM 2589 N N . ILE A 1 313 ? -32.901 54.745 32.320 1.00 30.00 313 ILE A N 1
ATOM 2590 C CA . ILE A 1 313 ? -33.343 56.066 31.905 1.00 30.00 313 ILE A CA 1
ATOM 2591 C C . ILE A 1 313 ? -34.076 55.996 30.563 1.00 30.00 313 ILE A C 1
ATOM 2592 O O . ILE A 1 313 ? -34.903 56.862 30.254 1.00 30.00 313 ILE A O 1
ATOM 2597 N N . VAL A 1 314 ? -33.820 54.954 29.764 1.00 30.00 314 VAL A N 1
ATOM 2598 C CA . VAL A 1 314 ? -34.531 54.774 2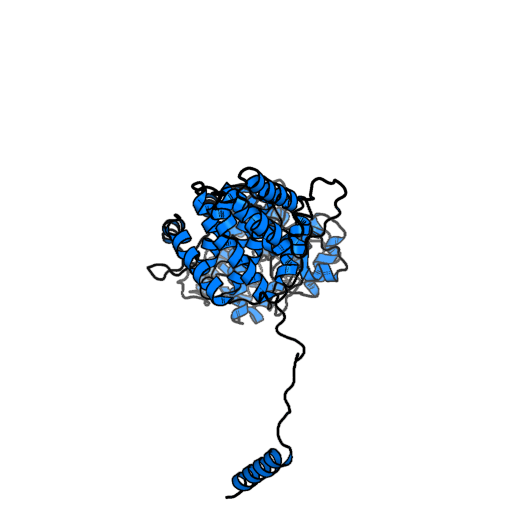8.500 1.00 30.00 314 VAL A CA 1
ATOM 2599 C C . VAL A 1 314 ? -35.988 54.415 28.730 1.00 30.00 314 VAL A C 1
ATOM 2600 O O . VAL A 1 314 ? -36.884 55.023 28.130 1.00 30.00 314 VAL A O 1
ATOM 2604 N N . ARG A 1 315 ? -36.259 53.468 29.630 1.00 30.00 315 ARG A N 1
ATOM 2605 C CA . ARG A 1 315 ? -37.627 53.008 29.833 1.00 30.00 315 ARG A CA 1
ATOM 2606 C C . ARG A 1 315 ? -38.490 54.057 30.512 1.00 30.00 315 ARG A C 1
ATOM 2607 O O . ARG A 1 315 ? -39.718 53.926 30.538 1.00 30.00 315 ARG A O 1
ATOM 2615 N N . GLU A 1 316 ? -37.871 55.088 31.077 1.00 30.00 316 GLU A N 1
ATOM 2616 C CA . GLU A 1 316 ? -38.613 56.292 31.405 1.00 30.00 316 GLU A CA 1
ATOM 2617 C C . GLU A 1 316 ? -39.146 56.992 30.164 1.00 30.00 316 GLU A C 1
ATOM 2618 O O . GLU A 1 316 ? -40.323 57.367 30.131 1.00 30.00 316 GLU A O 1
ATOM 2624 N N . GLY A 1 317 ? -38.307 57.187 29.143 1.00 30.00 317 GLY A N 1
ATOM 2625 C CA . GLY A 1 317 ? -38.751 57.873 27.941 1.00 30.00 317 GLY A CA 1
ATOM 2626 C C . GLY A 1 317 ? -39.767 57.108 27.131 1.00 30.00 317 GLY A C 1
ATOM 2627 O O . GLY A 1 317 ? -40.568 57.719 26.419 1.00 30.00 317 GLY A O 1
ATOM 2628 N N . LEU A 1 318 ? -39.774 55.785 27.260 1.00 30.00 318 LEU A N 1
ATOM 2629 C CA . LEU A 1 318 ? -40.719 54.958 26.529 1.00 30.00 318 LEU A CA 1
ATOM 2630 C C . LEU A 1 318 ? -42.130 55.069 27.078 1.00 30.00 318 LEU A C 1
ATOM 2631 O O . LEU A 1 318 ? -43.079 54.651 26.411 1.00 30.00 318 LEU A O 1
ATOM 2636 N N . ASP A 1 319 ? -42.296 55.605 28.282 1.00 30.00 319 ASP A N 1
ATOM 2637 C CA . ASP A 1 319 ? -43.621 55.646 28.883 1.00 30.00 319 ASP A CA 1
ATOM 2638 C C . ASP A 1 319 ? -44.051 57.043 29.309 1.00 30.00 319 ASP A C 1
ATOM 2639 O O . ASP A 1 319 ? -45.207 57.233 29.704 1.00 30.00 319 ASP A O 1
ATOM 2644 N N . HIS A 1 320 ? -43.155 58.021 29.262 1.00 30.00 320 HIS A N 1
ATOM 2645 C CA . HIS A 1 320 ? -43.533 59.398 29.524 1.00 30.00 320 HIS A CA 1
ATOM 2646 C C . HIS A 1 320 ? -42.809 60.262 28.513 1.00 30.00 320 HIS A C 1
ATOM 2647 O O . HIS A 1 320 ? -41.698 59.933 28.092 1.00 30.00 320 HIS A O 1
ATOM 2654 N N . GLN A 1 321 ? -43.438 61.360 28.117 1.00 30.00 321 GLN A N 1
ATOM 2655 C CA . GLN A 1 321 ? -42.833 62.160 27.066 1.00 30.00 321 GLN A CA 1
ATOM 2656 C C . GLN A 1 321 ? -42.091 63.353 27.641 1.00 30.00 321 GLN A C 1
ATOM 2657 O O . GLN A 1 321 ? -41.519 64.151 26.892 1.00 30.00 321 GLN A O 1
ATOM 2663 N N . ASP A 1 322 ? -42.110 63.499 28.964 1.00 30.00 322 ASP A N 1
ATOM 2664 C CA . ASP A 1 322 ? -41.150 64.371 29.623 1.00 30.00 322 ASP A CA 1
ATOM 2665 C C . ASP A 1 322 ? -39.745 63.810 29.511 1.00 30.00 322 ASP A C 1
ATOM 2666 O O . ASP A 1 322 ? -38.811 64.545 29.173 1.00 30.00 322 ASP A O 1
ATOM 2671 N N . ARG A 1 323 ? -39.602 62.501 29.728 1.00 30.00 323 ARG A N 1
ATOM 2672 C CA . ARG A 1 323 ? -38.356 61.902 30.185 1.00 30.00 323 ARG A CA 1
ATOM 2673 C C . ARG A 1 323 ? -37.243 61.953 29.15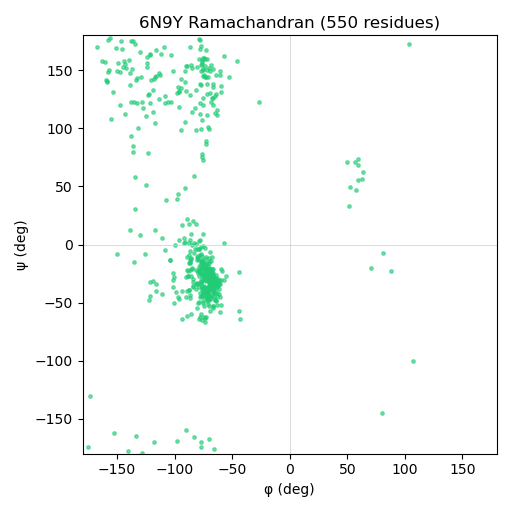7 1.00 30.00 323 ARG A C 1
ATOM 2674 O O . ARG A 1 323 ? -36.084 61.723 29.511 1.00 30.00 323 ARG A O 1
ATOM 2682 N N . TRP A 1 324 ? -37.569 62.256 27.903 1.00 30.00 324 TRP A N 1
ATOM 2683 C CA . TRP A 1 324 ? -36.566 62.298 26.849 1.00 30.00 324 TRP A CA 1
ATOM 2684 C C . TRP A 1 324 ? -35.592 63.449 27.031 1.00 30.00 324 TRP A C 1
ATOM 2685 O O . TRP A 1 324 ? -34.486 63.416 26.484 1.00 30.00 324 TRP A O 1
ATOM 2696 N N . GLU A 1 325 ? -35.985 64.474 27.783 1.00 30.00 325 GLU A N 1
ATOM 2697 C CA . GLU A 1 325 ? -35.021 65.462 28.244 1.00 30.00 325 GLU A CA 1
ATOM 2698 C C . GLU A 1 325 ? -33.987 64.836 29.170 1.00 30.00 325 GLU A C 1
ATOM 2699 O O . GLU A 1 325 ? -32.804 65.191 29.111 1.00 30.00 325 GLU A O 1
ATOM 2705 N N . TRP A 1 326 ? -34.400 63.871 29.993 1.00 30.00 326 TRP A N 1
ATOM 2706 C CA . TRP A 1 326 ? -33.493 63.319 30.991 1.00 30.00 326 TRP A CA 1
ATOM 2707 C C . TRP A 1 326 ? -32.530 62.318 30.373 1.00 30.00 326 TRP A C 1
ATOM 2708 O O . TRP A 1 326 ? -31.496 62.001 30.970 1.00 30.00 326 TRP A O 1
ATOM 2719 N N . LEU A 1 327 ? -32.866 61.799 29.197 1.00 30.00 327 LEU A N 1
ATOM 2720 C CA . LEU A 1 327 ? -31.981 60.866 28.521 1.00 30.00 327 LEU A CA 1
ATOM 2721 C C . LEU A 1 327 ? -30.744 61.576 28.006 1.00 30.00 327 LEU A C 1
ATOM 2722 O O . LEU A 1 327 ? -29.636 61.032 28.052 1.00 30.00 327 LEU A O 1
ATOM 2727 N N . ILE A 1 328 ? -30.911 62.807 27.536 1.00 30.00 328 ILE A N 1
ATOM 2728 C CA . ILE A 1 328 ? -29.789 63.500 26.923 1.00 30.00 328 ILE A CA 1
ATOM 2729 C C . ILE A 1 328 ? -28.980 64.242 27.980 1.00 30.00 328 ILE A C 1
ATOM 2730 O O . ILE A 1 328 ? -27.824 64.614 27.744 1.00 30.00 328 ILE A O 1
ATOM 2735 N N . ASP A 1 329 ? -29.549 64.442 29.169 1.00 30.00 329 ASP A N 1
ATOM 2736 C CA . ASP A 1 329 ? -28.795 65.088 30.235 1.00 30.00 329 ASP A CA 1
ATOM 2737 C C . ASP A 1 329 ? -27.767 64.138 30.828 1.00 30.00 329 ASP A C 1
ATOM 2738 O O . ASP A 1 329 ? -26.664 64.560 31.190 1.00 30.00 329 ASP A O 1
ATOM 2743 N N . TYR A 1 330 ? -28.110 62.855 30.923 1.00 30.00 330 TYR A N 1
ATOM 2744 C CA . TYR A 1 330 ? -27.192 61.879 31.488 1.00 30.00 330 TYR A CA 1
ATOM 2745 C C . TYR A 1 330 ? -26.006 61.633 30.575 1.00 30.00 330 TYR A C 1
ATOM 2746 O O . TYR A 1 330 ? -24.909 61.326 31.050 1.00 30.00 330 TYR A O 1
ATOM 2755 N N . MET A 1 331 ? -26.204 61.753 29.268 1.00 30.00 331 MET A N 1
ATOM 2756 C CA . MET A 1 331 ? -25.127 61.433 28.348 1.00 30.00 331 MET A CA 1
ATOM 2757 C C . MET A 1 331 ? -24.095 62.542 28.287 1.00 30.00 331 MET A C 1
ATOM 2758 O O . MET A 1 331 ? -22.992 62.330 27.777 1.00 30.00 331 MET A O 1
ATOM 2763 N N . ASP A 1 332 ? -24.424 63.722 28.800 1.00 30.00 332 ASP A N 1
ATOM 2764 C CA . ASP A 1 332 ? -23.457 64.807 28.866 1.00 30.00 332 ASP A CA 1
ATOM 2765 C C . ASP A 1 332 ? -22.609 64.747 30.129 1.00 30.00 332 ASP A C 1
ATOM 2766 O O . ASP A 1 332 ? -21.382 64.870 30.060 1.00 30.00 332 ASP A O 1
ATOM 2771 N N . ARG A 1 333 ? -23.242 64.540 31.281 1.00 30.00 333 ARG A N 1
ATOM 2772 C CA . ARG A 1 333 ? -22.528 64.625 32.547 1.00 30.00 333 ARG A CA 1
ATOM 2773 C C . ARG A 1 333 ? -21.731 63.362 32.836 1.00 30.00 333 ARG A C 1
ATOM 2774 O O . ARG A 1 333 ? -20.784 63.406 33.630 1.00 30.00 333 ARG A O 1
ATOM 2782 N N . LYS A 1 334 ? -22.124 62.238 32.227 1.00 30.00 334 LYS A N 1
ATOM 2783 C CA . LYS A 1 334 ? -21.355 60.990 32.194 1.00 30.00 334 LYS A CA 1
ATOM 2784 C C . LYS A 1 334 ? -21.140 60.397 33.586 1.00 30.00 334 LYS A C 1
ATOM 2785 O O . LYS A 1 334 ? -20.011 60.156 34.013 1.00 30.00 334 LYS A O 1
ATOM 2791 N N . HIS A 1 335 ? -22.236 60.156 34.296 1.00 30.00 335 HIS A N 1
ATOM 2792 C CA . HIS A 1 335 ? -22.135 59.447 35.561 1.00 30.00 335 HIS A CA 1
ATOM 2793 C C . HIS A 1 335 ? -21.998 57.955 35.286 1.00 30.00 335 HIS A C 1
ATOM 2794 O O . HIS A 1 335 ? -22.367 57.468 34.216 1.00 30.00 335 HIS A O 1
ATOM 2801 N N . THR A 1 336 ? -21.479 57.216 36.265 1.00 30.00 336 THR A N 1
ATOM 2802 C CA . THR A 1 336 ? -21.125 55.826 35.992 1.00 30.00 336 THR A CA 1
ATOM 2803 C C . THR A 1 336 ? -22.283 54.870 36.255 1.00 30.00 336 THR A C 1
ATOM 2804 O O . THR A 1 336 ? -22.759 54.216 35.324 1.00 30.00 336 THR A O 1
ATOM 2808 N N . CYS A 1 337 ? -22.770 54.782 37.490 1.00 30.00 337 CYS A N 1
ATOM 2809 C CA . CYS A 1 337 ? -23.869 53.872 37.776 1.00 30.00 337 CYS A CA 1
ATOM 2810 C C . CYS A 1 337 ? -25.168 54.627 37.574 1.00 30.00 337 CYS A C 1
ATOM 2811 O O . CYS A 1 337 ? -25.208 55.852 37.704 1.00 30.00 337 CYS A O 1
ATOM 2814 N N . GLN A 1 338 ? -26.231 53.892 37.262 1.00 30.00 338 GLN A N 1
ATOM 2815 C CA . GLN A 1 338 ? -27.395 54.538 36.674 1.00 30.00 338 GLN A CA 1
ATOM 2816 C C . GLN A 1 338 ? -28.435 54.929 37.712 1.00 30.00 338 GLN A C 1
ATOM 2817 O O . GLN A 1 338 ? -29.013 56.017 37.615 1.00 30.00 338 GLN A O 1
ATOM 2823 N N . LEU A 1 339 ? -28.673 54.078 38.714 1.00 30.00 339 LEU A N 1
ATOM 2824 C CA . LEU A 1 339 ? -29.756 54.317 39.667 1.00 30.00 339 LEU A CA 1
ATOM 2825 C C . LEU A 1 339 ? -29.499 55.531 40.551 1.00 30.00 339 LEU A C 1
ATOM 2826 O O . LEU A 1 339 ? -30.454 56.170 41.005 1.00 30.00 339 LEU A O 1
ATOM 2831 N N . CYS A 1 340 ? -28.225 55.865 40.785 1.00 30.00 340 CYS A N 1
ATOM 2832 C CA . CYS A 1 340 ? -27.877 56.994 41.639 1.00 30.00 340 CYS A CA 1
ATOM 2833 C C . CYS A 1 340 ? -28.344 58.304 41.041 1.00 30.00 340 CYS A C 1
ATOM 2834 O O . CYS A 1 340 ? -28.720 59.216 41.783 1.00 30.00 340 CYS A O 1
ATOM 2837 N N . TYR A 1 341 ? -28.324 58.407 39.708 1.00 30.00 341 TYR A N 1
ATOM 2838 C CA . TYR A 1 341 ? -28.755 59.621 39.028 1.00 30.00 341 TYR A CA 1
ATOM 2839 C C . TYR A 1 341 ? -30.218 59.924 39.295 1.00 30.00 341 TYR A C 1
ATOM 2840 O O . TYR A 1 341 ? -30.601 61.097 39.355 1.00 30.00 341 TYR A O 1
ATOM 2849 N N . LEU A 1 342 ? -31.035 58.888 39.492 1.00 30.00 342 LEU A N 1
ATOM 2850 C CA . LEU A 1 342 ? -32.442 59.113 39.789 1.00 30.00 342 LEU A CA 1
ATOM 2851 C C . LEU A 1 342 ? -32.623 59.713 41.176 1.00 30.00 342 LEU A C 1
ATOM 2852 O O . LEU A 1 342 ? -33.360 60.691 41.338 1.00 30.00 342 LEU A O 1
ATOM 2857 N N . LYS A 1 343 ? -31.914 59.167 42.171 1.00 30.00 343 LYS A N 1
ATOM 2858 C CA . LYS A 1 343 ? -32.000 59.642 43.549 1.00 30.00 343 LYS A CA 1
ATOM 2859 C C . LYS A 1 343 ? -31.566 61.096 43.673 1.00 30.00 343 LYS A C 1
ATOM 2860 O O . LYS A 1 343 ? -32.101 61.839 44.501 1.00 30.00 343 LYS A O 1
ATOM 2866 N N . HIS A 1 344 ? -30.640 61.527 42.827 1.00 30.00 344 HIS A N 1
ATOM 2867 C CA . HIS A 1 344 ? -30.228 62.916 42.786 1.00 30.00 344 HIS A CA 1
ATOM 2868 C C . HIS A 1 344 ? -30.957 63.715 41.716 1.00 30.00 344 HIS A C 1
ATOM 2869 O O . HIS A 1 344 ? -30.643 64.893 41.525 1.00 30.00 344 HIS A O 1
ATOM 2876 N N . SER A 1 345 ? -31.910 63.108 41.012 1.00 30.00 345 SER A N 1
ATOM 2877 C CA . SER A 1 345 ? -32.810 63.867 40.155 1.00 30.00 345 SER A CA 1
ATOM 2878 C C . SER A 1 345 ? -34.101 64.251 40.861 1.00 30.00 345 SER A C 1
ATOM 2879 O O . SER A 1 345 ? -35.071 64.593 40.175 1.00 30.00 345 SER A O 1
ATOM 2882 N N . LYS A 1 346 ? -34.118 64.182 42.200 1.00 30.00 346 LYS A N 1
ATOM 2883 C CA . LYS A 1 346 ? -35.285 64.464 43.047 1.00 30.00 346 LYS A CA 1
ATOM 2884 C C . LYS A 1 346 ? -36.464 63.563 42.689 1.00 30.00 346 LYS A C 1
ATOM 2885 O O . LYS A 1 346 ? -37.604 64.008 42.560 1.00 30.00 346 LYS A O 1
ATOM 2891 N N . GLN A 1 347 ? -36.177 62.275 42.556 1.00 30.00 347 GLN A N 1
ATOM 2892 C CA . GLN A 1 347 ? -37.120 61.295 42.047 1.00 30.00 347 GLN A CA 1
ATOM 2893 C C . GLN A 1 347 ? -37.485 60.326 43.160 1.00 30.00 347 GLN A C 1
ATOM 2894 O O . GLN A 1 347 ? -36.681 60.041 44.050 1.00 30.00 347 GLN A O 1
ATOM 2900 N N . ILE A 1 348 ? -38.725 59.849 43.111 1.00 30.00 348 ILE A N 1
ATOM 2901 C CA . ILE A 1 348 ? -39.174 58.768 43.993 1.00 30.00 348 ILE A CA 1
ATOM 2902 C C . ILE A 1 348 ? -38.330 57.524 43.750 1.00 30.00 348 ILE A C 1
ATOM 2903 O O . ILE A 1 348 ? -37.850 57.313 42.618 1.00 30.00 348 ILE A O 1
ATOM 2908 N N . PRO A 1 349 ? -38.105 56.672 44.753 1.00 30.00 349 PRO A N 1
ATOM 2909 C CA . PRO A 1 349 ? -37.186 55.541 44.555 1.00 30.00 349 PRO A CA 1
ATOM 2910 C C . PRO A 1 349 ? -37.742 54.425 43.689 1.00 30.00 349 PRO A C 1
ATOM 2911 O O . PRO A 1 349 ? -37.028 53.452 43.420 1.00 30.00 349 PRO A O 1
ATOM 2915 N N . THR A 1 350 ? -38.988 54.526 43.245 1.00 30.00 350 THR A N 1
ATOM 2916 C CA . THR A 1 350 ? -39.591 53.451 42.475 1.00 30.00 350 THR A CA 1
ATOM 2917 C C . THR A 1 350 ? -39.162 53.532 41.011 1.00 30.00 350 THR A C 1
ATOM 2918 O O . THR A 1 350 ? -39.175 54.606 40.403 1.00 30.00 350 THR A O 1
ATOM 2922 N N . CYS A 1 351 ? -38.752 52.390 40.455 1.00 30.00 351 CYS A N 1
ATOM 2923 C CA . CYS A 1 351 ? -38.410 52.245 39.045 1.00 30.00 351 CYS A CA 1
ATOM 2924 C C . CYS A 1 351 ? -38.545 50.774 38.687 1.00 30.00 351 CYS A C 1
ATOM 2925 O O . CYS A 1 351 ? -38.817 49.948 39.557 1.00 30.00 351 CYS A O 1
ATOM 2928 N N . GLY A 1 352 ? -38.352 50.445 37.400 1.00 30.00 352 GLY A N 1
ATOM 2929 C CA . GLY A 1 352 ? -38.604 49.088 36.945 1.00 30.00 352 GLY A CA 1
ATOM 2930 C C . GLY A 1 352 ? -37.357 48.325 36.521 1.00 30.00 352 GLY A C 1
ATOM 2931 O O . GLY A 1 352 ? -36.398 48.887 35.999 1.00 30.00 352 GLY A O 1
ATOM 2932 N N . VAL A 1 353 ? -37.377 47.012 36.778 1.00 30.00 353 VAL A N 1
ATOM 2933 C CA . VAL A 1 353 ? -36.337 46.062 36.366 1.00 30.00 353 VAL A CA 1
ATOM 2934 C C . VAL A 1 353 ? -37.049 44.802 35.877 1.00 30.00 353 VAL A C 1
ATOM 2935 O O . VAL A 1 353 ? -38.008 44.351 36.511 1.00 30.00 353 VAL A O 1
ATOM 2939 N N . ILE A 1 354 ? -36.590 44.223 34.753 1.00 30.00 354 ILE A N 1
ATOM 2940 C CA . ILE A 1 354 ? -37.330 43.141 34.108 1.00 30.00 354 ILE A CA 1
ATOM 2941 C C . ILE A 1 354 ? -36.501 41.860 34.135 1.00 30.00 354 ILE A C 1
ATOM 2942 O O . ILE A 1 354 ? -35.272 41.893 34.031 1.00 30.00 354 ILE A O 1
ATOM 2947 N N . ASP A 1 355 ? -37.181 40.715 34.276 1.00 30.00 355 ASP A N 1
ATOM 2948 C CA . ASP A 1 355 ? -36.540 39.403 34.356 1.00 30.00 355 ASP A CA 1
ATOM 2949 C C . ASP A 1 355 ? -37.235 38.366 33.476 1.00 30.00 355 ASP A C 1
ATOM 2950 O O . ASP A 1 355 ? -37.755 37.373 33.993 1.00 30.00 355 ASP A O 1
ATOM 2955 N N . VAL A 1 356 ? -37.314 38.633 32.168 1.00 30.00 356 VAL A N 1
ATOM 2956 C CA . VAL A 1 356 ? -37.982 37.751 31.207 1.00 30.00 356 VAL A CA 1
ATOM 2957 C C . VAL A 1 356 ? -37.394 36.340 31.221 1.00 30.00 356 VAL A C 1
ATOM 2958 O O . VAL A 1 356 ? -38.117 35.358 31.009 1.00 30.00 356 VAL A O 1
ATOM 2962 N N . ARG A 1 357 ? -36.099 36.216 31.535 1.00 30.00 357 ARG A N 1
ATOM 2963 C CA . ARG A 1 357 ? -35.400 34.932 31.499 1.00 30.00 357 ARG A CA 1
ATOM 2964 C C . ARG A 1 357 ? -36.004 33.897 32.445 1.00 30.00 357 ARG A C 1
ATOM 2965 O O . ARG A 1 357 ? -36.426 32.823 32.002 1.00 30.00 357 ARG A O 1
ATOM 2973 N N . ALA A 1 358 ? -36.065 34.192 33.739 1.00 30.00 358 ALA A N 1
ATOM 2974 C CA . ALA A 1 358 ? -36.548 33.181 34.672 1.00 30.00 358 ALA A CA 1
ATOM 2975 C C . ALA A 1 358 ? -38.062 33.186 34.776 1.00 30.00 358 ALA A C 1
ATOM 2976 O O . ALA A 1 358 ? -38.652 32.186 35.199 1.00 30.00 358 ALA A O 1
ATOM 2978 N N . SER A 1 359 ? -38.704 34.296 34.413 1.00 30.00 359 SER A N 1
ATOM 2979 C CA . SER A 1 359 ? -40.149 34.399 34.557 1.00 30.00 359 SER A CA 1
ATOM 2980 C C . SER A 1 359 ? -40.872 33.510 33.563 1.00 30.00 359 SER A C 1
ATOM 2981 O O . SER A 1 359 ? -41.965 33.014 33.851 1.00 30.00 359 SER A O 1
ATOM 2984 N N . GLU A 1 360 ? -40.280 33.302 32.392 1.00 30.00 360 GLU A N 1
ATOM 2985 C CA . GLU A 1 360 ? -40.828 32.321 31.470 1.00 30.00 360 GLU A CA 1
ATOM 2986 C C . GLU A 1 360 ? -40.644 30.912 31.998 1.00 30.00 360 GLU A C 1
ATOM 2987 O O . GLU A 1 360 ? -41.428 30.015 31.670 1.00 30.00 360 GLU A O 1
ATOM 2993 N N . LEU A 1 361 ? -39.626 30.699 32.822 1.00 30.00 361 LEU A N 1
ATOM 2994 C CA . LEU A 1 361 ? -39.422 29.384 33.400 1.00 30.00 361 LEU A CA 1
ATOM 2995 C C . LEU A 1 361 ? -40.382 29.116 34.548 1.00 30.00 361 LEU A C 1
ATOM 2996 O O . LEU A 1 361 ? -41.188 28.186 34.472 1.00 30.00 361 LEU A O 1
ATOM 3001 N N . THR A 1 362 ? -40.311 29.906 35.617 1.00 30.00 362 THR A N 1
ATOM 3002 C CA . THR A 1 362 ? -41.169 29.679 36.773 1.00 30.00 362 THR A CA 1
ATOM 3003 C C . THR A 1 362 ? -42.035 30.883 37.108 1.00 30.00 362 THR A C 1
ATOM 3004 O O . THR A 1 362 ? -43.241 30.741 37.331 1.00 30.00 362 THR A O 1
ATOM 3008 N N . GLY A 1 363 ? -41.411 32.060 37.151 1.00 30.00 363 GLY A N 1
ATOM 3009 C CA . GLY A 1 363 ? -41.935 33.250 37.798 1.00 30.00 363 GLY A CA 1
ATOM 3010 C C . GLY A 1 363 ? -43.288 33.769 37.359 1.00 30.00 363 GLY A C 1
ATOM 3011 O O . GLY A 1 363 ? -43.799 33.405 36.295 1.00 30.00 363 GLY A O 1
ATOM 3012 N N . CYS A 1 364 ? -43.887 34.616 38.195 1.00 30.00 364 CYS A N 1
ATOM 3013 C CA . CYS A 1 364 ? -45.204 35.145 37.878 1.00 30.00 364 CYS A CA 1
ATOM 3014 C C . CYS A 1 364 ? -45.129 36.187 36.778 1.00 30.00 364 CYS A C 1
ATOM 3015 O O . CYS A 1 364 ? -45.691 35.987 35.697 1.00 30.00 364 CYS A O 1
ATOM 3018 N N . SER A 1 365 ? -44.443 37.292 37.026 1.00 30.00 365 SER A N 1
ATOM 3019 C CA . SER A 1 365 ? -44.277 38.309 36.011 1.00 30.00 365 SER A CA 1
ATOM 3020 C C . SER A 1 365 ? -42.821 38.708 35.958 1.00 30.00 365 SER A C 1
ATOM 3021 O O . SER A 1 365 ? -42.166 38.749 37.007 1.00 30.00 365 SER A O 1
ATOM 3024 N N . PRO A 1 366 ? -42.275 38.986 34.796 1.00 30.00 366 PRO A N 1
ATOM 3025 C CA . PRO A 1 366 ? -40.929 39.563 34.730 1.00 30.00 366 PRO A CA 1
ATOM 3026 C C . PRO A 1 366 ? -40.894 41.005 35.200 1.00 30.00 366 PRO A C 1
ATOM 3027 O O . PRO A 1 366 ? -39.845 41.524 35.594 1.00 30.00 366 PRO A O 1
ATOM 3031 N N . PHE A 1 367 ? -42.041 41.663 35.144 1.00 30.00 367 PHE A N 1
ATOM 3032 C CA . PHE A 1 367 ? -42.098 43.078 35.450 1.00 30.00 367 PHE A CA 1
ATOM 3033 C C . PHE A 1 367 ? -42.387 43.298 36.925 1.00 30.00 367 PHE A C 1
ATOM 3034 O O . PHE A 1 367 ? -43.215 42.615 37.530 1.00 30.00 367 PHE A O 1
ATOM 3042 N N . LYS A 1 368 ? -41.704 44.286 37.491 1.00 30.00 368 LYS A N 1
ATOM 3043 C CA . LYS A 1 368 ? -41.777 44.580 38.910 1.00 30.00 368 LYS A CA 1
ATOM 3044 C C . LYS A 1 368 ? -41.229 45.975 39.146 1.00 30.00 368 LYS A C 1
ATOM 3045 O O . LYS A 1 368 ? -40.480 46.511 38.325 1.00 30.00 368 LYS A O 1
ATOM 3051 N N . THR A 1 369 ? -41.626 46.570 40.258 1.00 30.00 369 THR A N 1
ATOM 3052 C CA . THR A 1 369 ? -41.079 47.846 40.680 1.00 30.00 369 THR A CA 1
ATOM 3053 C C . THR A 1 369 ? -40.357 47.665 42.003 1.00 30.00 369 THR A C 1
ATOM 3054 O O . THR A 1 369 ? -40.783 46.877 42.850 1.00 30.00 369 THR A O 1
ATOM 3058 N N . VAL A 1 370 ? -39.257 48.388 42.174 1.00 30.00 370 VAL A N 1
ATOM 3059 C CA . VAL A 1 370 ? -38.353 48.167 43.294 1.00 30.00 370 VAL A CA 1
ATOM 3060 C C . VAL A 1 370 ? -38.171 49.458 44.076 1.00 30.00 370 VAL A C 1
ATOM 3061 O O . VAL A 1 370 ? -38.460 50.550 43.580 1.00 30.00 370 VAL A O 1
ATOM 3065 N N . LYS A 1 371 ? -37.702 49.321 45.309 1.00 30.00 371 LYS A N 1
ATOM 3066 C CA . LYS A 1 371 ? -37.214 50.459 46.069 1.00 30.00 371 LYS A CA 1
ATOM 3067 C C . LYS A 1 371 ? -35.695 50.418 46.128 1.00 30.00 371 LYS A C 1
ATOM 3068 O O . LYS A 1 371 ? -35.105 49.440 46.590 1.00 30.00 371 LYS A O 1
ATOM 3074 N N . ILE A 1 372 ? -35.063 51.480 45.665 1.00 30.00 372 ILE A N 1
ATOM 3075 C CA . ILE A 1 372 ? -33.612 51.499 45.529 1.00 30.00 372 ILE A CA 1
ATOM 3076 C C . ILE A 1 372 ? -32.966 51.680 46.893 1.00 30.00 372 ILE A C 1
ATOM 3077 O O . ILE A 1 372 ? -33.588 52.174 47.837 1.00 30.00 372 ILE A O 1
ATOM 3082 N N . GLU A 1 373 ? -31.713 51.256 47.008 1.00 30.00 373 GLU A N 1
ATOM 3083 C CA . GLU A 1 373 ? -30.855 51.601 48.136 1.00 30.00 373 GLU A CA 1
ATOM 3084 C C . GLU A 1 373 ? -29.488 52.015 47.604 1.00 30.00 373 GLU A C 1
ATOM 3085 O O . GLU A 1 373 ? -29.200 51.884 46.412 1.00 30.00 373 GLU A O 1
ATOM 3091 N N . GLU A 1 374 ? -28.638 52.500 48.506 1.00 30.00 374 GLU A N 1
ATOM 3092 C CA . GLU A 1 374 ? -27.540 53.369 48.101 1.00 30.00 374 GLU A CA 1
ATOM 3093 C C . GLU A 1 374 ? -26.401 52.603 47.442 1.00 30.00 374 GLU A C 1
ATOM 3094 O O . GLU A 1 374 ? -26.239 51.394 47.626 1.00 30.00 374 GLU A O 1
ATOM 3100 N N . HIS A 1 375 ? -25.601 53.347 46.673 1.00 30.00 375 HIS A N 1
ATOM 3101 C CA . HIS A 1 375 ? -24.500 52.811 45.876 1.00 30.00 375 HIS A CA 1
ATOM 3102 C C . HIS A 1 375 ? -23.392 52.368 46.815 1.00 30.00 375 HIS A C 1
ATOM 3103 O O . HIS A 1 375 ? -22.603 53.165 47.322 1.00 30.00 375 HIS A O 1
ATOM 3110 N N . VAL A 1 376 ? -23.326 51.067 47.044 1.00 30.00 376 VAL A N 1
ATOM 3111 C CA . VAL A 1 376 ? -22.329 50.490 47.929 1.00 30.00 376 VAL A CA 1
ATOM 3112 C C . VAL A 1 376 ? -21.510 49.488 47.142 1.00 30.00 376 VAL A C 1
ATOM 3113 O O . VAL A 1 376 ? -22.055 48.535 46.578 1.00 30.00 376 VAL A O 1
ATOM 3117 N N . GLY A 1 377 ? -20.204 49.705 47.097 1.00 30.00 377 GLY A N 1
ATOM 3118 C CA . GLY A 1 377 ? -19.329 48.756 46.444 1.00 30.00 377 GLY A CA 1
ATOM 3119 C C . GLY A 1 377 ? -18.301 48.128 47.361 1.00 30.00 377 GLY A C 1
ATOM 3120 O O . GLY A 1 377 ? -17.911 46.975 47.168 1.00 30.00 377 GLY A O 1
ATOM 3121 N N . ASN A 1 378 ? -17.858 48.877 48.372 1.00 30.00 378 ASN A N 1
ATOM 3122 C CA . ASN A 1 378 ? -16.752 48.413 49.202 1.00 30.00 378 ASN A CA 1
ATOM 3123 C C . ASN A 1 378 ? -17.245 47.611 50.394 1.00 30.00 378 ASN A C 1
ATOM 3124 O O . ASN A 1 378 ? -16.688 46.554 50.707 1.00 30.00 378 ASN A O 1
ATOM 3129 N N . ASN A 1 379 ? -18.267 48.100 51.079 1.00 30.00 379 ASN A N 1
ATOM 3130 C CA . ASN A 1 379 ? -18.701 47.510 52.339 1.00 30.00 379 ASN A CA 1
ATOM 3131 C C . ASN A 1 379 ? -19.597 46.323 52.024 1.00 30.00 379 ASN A C 1
ATOM 3132 O O . ASN A 1 379 ? -20.665 46.477 51.428 1.00 30.00 379 ASN A O 1
ATOM 3137 N N . SER A 1 380 ? -19.165 45.125 52.430 1.00 30.00 380 SER A N 1
ATOM 3138 C CA . SER A 1 380 ? -20.045 43.963 52.352 1.00 30.00 380 SER A CA 1
ATOM 3139 C C . SER A 1 380 ? -21.078 43.986 53.466 1.00 30.00 380 SER A C 1
ATOM 3140 O O . SER A 1 380 ? -22.036 43.205 53.445 1.00 30.00 380 SER A O 1
ATOM 3143 N N . VAL A 1 381 ? -20.872 44.849 54.461 1.00 30.00 381 VAL A N 1
ATOM 3144 C CA . VAL A 1 381 ? -21.908 45.160 55.428 1.00 30.00 381 VAL A CA 1
ATOM 3145 C C . VAL A 1 381 ? -23.069 45.824 54.707 1.00 30.00 381 VAL A C 1
ATOM 3146 O O . VAL A 1 381 ? -22.952 46.952 54.210 1.00 30.00 381 VAL A O 1
ATOM 3150 N N . PHE A 1 382 ? -24.194 45.116 54.637 1.00 30.00 382 PHE A N 1
ATOM 3151 C CA . PHE A 1 382 ? -25.367 45.635 53.946 1.00 30.00 382 PHE A CA 1
ATOM 3152 C C . PHE A 1 382 ? -25.969 46.835 54.669 1.00 30.00 382 PHE A C 1
ATOM 3153 O O . PHE A 1 382 ? -26.599 47.684 54.027 1.00 30.00 382 PHE A O 1
ATOM 3161 N N . GLU A 1 383 ? -25.759 46.925 55.993 1.00 30.00 383 GLU A N 1
ATOM 3162 C CA . GLU A 1 383 ? -25.913 48.133 56.837 1.00 30.00 383 GLU A CA 1
ATOM 3163 C C . GLU A 1 383 ? -27.267 48.827 56.676 1.00 30.00 383 GLU A C 1
ATOM 3164 O O . GLU A 1 383 ? -27.398 50.044 56.821 1.00 30.00 383 GLU A O 1
ATOM 3170 N N . THR A 1 384 ? -28.300 48.037 56.422 1.00 30.00 384 THR A N 1
ATOM 3171 C CA . THR A 1 384 ? -29.611 48.600 56.165 1.00 30.00 384 THR A CA 1
ATOM 3172 C C . THR A 1 384 ? -30.660 47.770 56.885 1.00 30.00 384 THR A C 1
ATOM 3173 O O . THR A 1 384 ? -30.761 46.561 56.665 1.00 30.00 384 THR A O 1
ATOM 3177 N N . LYS A 1 385 ? -31.430 48.421 57.749 1.00 30.00 385 LYS A N 1
ATOM 3178 C CA . LYS A 1 385 ? -32.516 47.739 58.429 1.00 30.00 385 LYS A CA 1
ATOM 3179 C C . LYS A 1 385 ? -33.679 47.523 57.474 1.00 30.00 385 LYS A C 1
ATOM 3180 O O . LYS A 1 385 ? -33.958 48.348 56.601 1.00 30.00 385 LYS A O 1
ATOM 3186 N N . LEU A 1 386 ? -34.355 46.398 57.641 1.00 30.00 386 LEU A N 1
ATOM 3187 C CA . LEU A 1 386 ? -35.438 46.016 56.754 1.00 30.00 386 LEU A CA 1
ATOM 3188 C C . LEU A 1 386 ? -36.695 45.789 57.567 1.00 30.00 386 LEU A C 1
ATOM 3189 O O . LEU A 1 386 ? -36.626 45.425 58.742 1.00 30.00 386 LEU A O 1
ATOM 3194 N N . VAL A 1 387 ? -37.839 45.990 56.927 1.00 30.00 387 VAL A N 1
ATOM 3195 C CA . VAL A 1 387 ? -39.125 45.912 57.601 1.00 30.00 387 VAL A CA 1
ATOM 3196 C C . VAL A 1 387 ? -40.169 45.708 56.514 1.00 30.00 387 VAL A C 1
ATOM 3197 O O . VAL A 1 387 ? -39.900 46.007 55.347 1.00 30.00 387 VAL A O 1
ATOM 3201 N N . ARG A 1 388 ? -41.326 45.143 56.878 1.00 30.00 388 ARG A N 1
ATOM 3202 C CA . ARG A 1 388 ? -42.549 45.191 56.073 1.00 30.00 388 ARG A CA 1
ATOM 3203 C C . ARG A 1 388 ? -42.401 44.481 54.732 1.00 30.00 388 ARG A C 1
ATOM 3204 O O . ARG A 1 388 ? -42.477 45.111 53.674 1.00 30.00 388 ARG A O 1
ATOM 3212 N N . ASP A 1 389 ? -42.145 43.170 54.794 1.00 30.00 389 ASP A N 1
ATOM 3213 C CA . ASP A 1 389 ? -42.162 42.260 53.650 1.00 30.00 389 ASP A CA 1
ATOM 3214 C C . ASP A 1 389 ? -41.181 42.651 52.554 1.00 30.00 389 ASP A C 1
ATOM 3215 O O . ASP A 1 389 ? -41.582 42.830 51.403 1.00 30.00 389 ASP A O 1
ATOM 3220 N N . GLU A 1 390 ? -39.903 42.787 52.890 1.00 30.00 390 GLU A N 1
ATOM 3221 C CA . GLU A 1 390 ? -38.930 43.294 51.939 1.00 30.00 390 GLU A CA 1
ATOM 3222 C C . GLU A 1 390 ? -37.721 42.376 51.877 1.00 30.00 390 GLU A C 1
ATOM 3223 O O . GLU A 1 390 ? -37.515 41.530 52.746 1.00 30.00 390 GLU A O 1
ATOM 3229 N N . GLN A 1 391 ? -36.907 42.574 50.842 1.00 30.00 391 GLN A N 1
ATOM 3230 C CA . GLN A 1 391 ? -35.828 41.652 50.531 1.00 30.00 391 GLN A CA 1
ATOM 3231 C C . GLN A 1 391 ? -34.772 42.343 49.683 1.00 30.00 391 GLN A C 1
ATOM 3232 O O . GLN A 1 391 ? -35.094 43.123 48.787 1.00 30.00 391 GLN A O 1
ATOM 3238 N N . ILE A 1 392 ? -33.505 42.045 49.997 1.00 30.00 392 ILE A N 1
ATOM 3239 C CA . ILE A 1 392 ? -32.343 42.562 49.281 1.00 30.00 392 ILE A CA 1
ATOM 3240 C C . ILE A 1 392 ? -32.398 42.151 47.816 1.00 30.00 392 ILE A C 1
ATOM 3241 O O . ILE A 1 392 ? -32.733 41.006 47.487 1.00 30.00 392 ILE A O 1
ATOM 3246 N N . GLY A 1 393 ? -32.084 43.090 46.927 1.00 30.00 393 GLY A N 1
ATOM 3247 C CA . GLY A 1 393 ? -31.828 42.762 45.536 1.00 30.00 393 GLY A CA 1
ATOM 3248 C C . GLY A 1 393 ? -30.708 43.635 45.015 1.00 30.00 393 GLY A C 1
ATOM 3249 O O . GLY A 1 393 ? -30.510 44.764 45.477 1.00 30.00 393 GLY A O 1
ATOM 3250 N N . ARG A 1 394 ? -29.984 43.110 44.031 1.00 30.00 394 ARG A N 1
ATOM 3251 C CA . ARG A 1 394 ? -28.802 43.795 43.534 1.00 30.00 394 ARG A CA 1
ATOM 3252 C C . ARG A 1 394 ? -28.781 43.771 42.018 1.00 30.00 394 ARG A C 1
ATOM 3253 O O . ARG A 1 394 ? -28.809 42.699 41.412 1.00 30.00 394 ARG A O 1
ATOM 3261 N N . ILE A 1 395 ? -28.732 44.954 41.413 1.00 30.00 395 ILE A N 1
ATOM 3262 C CA . ILE A 1 395 ? -28.443 45.120 39.991 1.00 30.00 395 ILE A CA 1
ATOM 3263 C C . ILE A 1 395 ? -27.406 46.224 39.890 1.00 30.00 395 ILE A C 1
ATOM 3264 O O . ILE A 1 395 ? -27.645 47.344 40.352 1.00 30.00 395 ILE A O 1
ATOM 3269 N N . GLY A 1 396 ? -26.261 45.916 39.298 1.00 30.00 396 GLY A N 1
ATOM 3270 C CA . GLY A 1 396 ? -25.200 46.887 39.347 1.00 30.00 396 GLY A CA 1
ATOM 3271 C C . GLY A 1 396 ? -24.512 46.794 40.692 1.00 30.00 396 GLY A C 1
ATOM 3272 O O . GLY A 1 396 ? -24.363 45.722 41.274 1.00 30.00 396 GLY A O 1
ATOM 3273 N N . ASP A 1 397 ? -24.077 47.949 41.188 1.00 30.00 397 ASP A N 1
ATOM 3274 C CA . ASP A 1 397 ? -23.532 47.977 42.536 1.00 30.00 397 ASP A CA 1
ATOM 3275 C C . ASP A 1 397 ? -24.518 48.579 43.524 1.00 30.00 397 ASP A C 1
ATOM 3276 O O . ASP A 1 397 ? -24.319 48.470 44.736 1.00 30.00 397 ASP A O 1
ATOM 3281 N N . HIS A 1 398 ? -25.566 49.228 43.032 1.00 30.00 398 HIS A N 1
ATOM 3282 C CA . HIS A 1 398 ? -26.683 49.597 43.888 1.00 30.00 398 HIS A CA 1
ATOM 3283 C C . HIS A 1 398 ? -27.418 48.368 44.387 1.00 30.00 398 HIS A C 1
ATOM 3284 O O . HIS A 1 398 ? -27.715 47.445 43.626 1.00 30.00 398 HIS A O 1
ATOM 3291 N N . TYR A 1 399 ? -27.725 48.373 45.670 1.00 30.00 399 TYR A N 1
ATOM 3292 C CA . TYR A 1 399 ? -28.648 47.419 46.248 1.00 30.00 399 TYR A CA 1
ATOM 3293 C C . TYR A 1 399 ? -30.053 47.962 46.079 1.00 30.00 399 TYR A C 1
ATOM 3294 O O . TYR A 1 399 ? -30.259 49.170 45.953 1.00 30.00 399 TYR A O 1
ATOM 3303 N N . TYR A 1 400 ? -31.026 47.063 46.056 1.00 30.00 400 TYR A N 1
ATOM 3304 C CA . TYR A 1 400 ? -32.394 47.545 46.080 1.00 30.00 400 TYR A CA 1
ATOM 3305 C C . TYR A 1 400 ? -33.245 46.591 46.893 1.00 30.00 400 TYR A C 1
ATOM 3306 O O . TYR A 1 400 ? -32.883 45.431 47.085 1.00 30.00 400 TYR A O 1
ATOM 3315 N N . THR A 1 401 ? -34.364 47.104 47.381 1.00 30.00 401 THR A N 1
ATOM 3316 C CA . THR A 1 401 ? -35.281 46.303 48.164 1.00 30.00 401 THR A CA 1
ATOM 3317 C C . THR A 1 401 ? -36.660 46.258 47.517 1.00 30.00 401 THR A C 1
ATOM 3318 O O . THR A 1 401 ? -37.132 47.236 46.933 1.00 30.00 401 THR A O 1
ATOM 3322 N N . THR A 1 402 ? -37.290 45.088 47.593 1.00 30.00 402 THR A N 1
ATOM 3323 C CA . THR A 1 402 ? -38.500 44.790 46.836 1.00 30.00 402 THR A CA 1
ATOM 3324 C C . THR A 1 402 ? -39.601 44.390 47.796 1.00 30.00 402 THR A C 1
ATOM 3325 O O . THR A 1 402 ? -39.410 43.485 48.611 1.00 30.00 402 THR A O 1
ATOM 3329 N N . ASN A 1 403 ? -40.758 45.023 47.668 1.00 30.00 403 ASN A N 1
ATOM 3330 C CA . ASN A 1 403 ? -41.931 44.563 48.390 1.00 30.00 403 ASN A CA 1
ATOM 3331 C C . ASN A 1 403 ? -42.378 43.221 47.836 1.00 30.00 403 ASN A C 1
ATOM 3332 O O . ASN A 1 403 ? -42.644 43.082 46.642 1.00 30.00 403 ASN A O 1
ATOM 3337 N N . CYS A 1 404 ? -42.438 42.224 48.706 1.00 30.00 404 CYS A N 1
ATOM 3338 C CA . CYS A 1 404 ? -42.730 40.868 48.280 1.00 30.00 404 CYS A CA 1
ATOM 3339 C C . CYS A 1 404 ? -43.373 40.131 49.441 1.00 30.00 404 CYS A C 1
ATOM 3340 O O . CYS A 1 404 ? -42.877 40.154 50.567 1.00 30.00 404 CYS A O 1
ATOM 3343 N N . TYR A 1 405 ? -44.486 39.475 49.154 1.00 30.00 405 TYR A N 1
ATOM 3344 C CA . TYR A 1 405 ? -45.355 38.978 50.204 1.00 30.00 405 TYR A CA 1
ATOM 3345 C C . TYR A 1 405 ? -45.292 37.466 50.203 1.00 30.00 405 TYR A C 1
ATOM 3346 O O . TYR A 1 405 ? -44.832 36.874 49.229 1.00 30.00 405 TYR A O 1
ATOM 3355 N N . THR A 1 406 ? -45.767 36.855 51.298 1.00 30.00 406 THR A N 1
ATOM 3356 C CA . THR A 1 406 ? -46.154 35.442 51.369 1.00 30.00 406 THR A CA 1
ATOM 3357 C C . THR A 1 406 ? -45.032 34.494 50.973 1.00 30.00 406 THR A C 1
ATOM 3358 O O . THR A 1 406 ? -45.101 33.877 49.907 1.00 30.00 406 THR A O 1
ATOM 3362 N N . GLY A 1 407 ? -44.005 34.366 51.813 1.00 30.00 407 GLY A N 1
ATOM 3363 C CA . GLY A 1 407 ? -42.625 34.120 51.423 1.00 30.00 407 GLY A CA 1
ATOM 3364 C C . GLY A 1 407 ? -42.311 32.898 50.583 1.00 30.00 407 GLY A C 1
ATOM 3365 O O . GLY A 1 407 ? -41.137 32.691 50.273 1.00 30.00 407 GLY A O 1
ATOM 3366 N N . ALA A 1 408 ? -43.295 32.091 50.192 1.00 30.00 408 ALA A N 1
ATOM 3367 C CA . ALA A 1 408 ? -43.065 31.189 49.072 1.00 30.00 408 ALA A CA 1
ATOM 3368 C C . ALA A 1 408 ? -42.824 31.976 47.791 1.00 30.00 408 ALA A C 1
ATOM 3369 O O . ALA A 1 408 ? -42.057 31.543 46.929 1.00 30.00 408 ALA A O 1
ATOM 3371 N N . GLU A 1 409 ? -43.475 33.132 47.653 1.00 30.00 409 GLU A N 1
ATOM 3372 C CA . GLU A 1 409 ? -43.141 34.055 46.577 1.00 30.00 409 GLU A CA 1
ATOM 3373 C C . GLU A 1 409 ? -41.734 34.610 46.759 1.00 30.00 409 GLU A C 1
ATOM 3374 O O . GLU A 1 409 ? -40.984 34.728 45.786 1.00 30.00 409 GLU A O 1
ATOM 3380 N N . ALA A 1 410 ? -41.353 34.936 47.996 1.00 30.00 410 ALA A N 1
ATOM 3381 C CA . ALA A 1 410 ? -40.020 35.475 48.235 1.00 30.00 410 ALA A CA 1
ATOM 3382 C C . ALA A 1 410 ? -39.009 34.381 48.548 1.00 30.00 410 ALA A C 1
ATOM 3383 O O . ALA A 1 410 ? -37.852 34.682 48.854 1.00 30.00 410 ALA A O 1
ATOM 3385 N N . LEU A 1 411 ? -39.426 33.117 48.523 1.00 30.00 411 LEU A N 1
ATOM 3386 C CA . LEU A 1 411 ? -38.446 32.042 48.467 1.00 30.00 411 LEU A CA 1
ATOM 3387 C C . LEU A 1 411 ? -37.697 32.049 47.155 1.00 30.00 411 LEU A C 1
ATOM 3388 O O . LEU A 1 411 ? -36.463 32.058 47.146 1.00 30.00 411 LEU A O 1
ATOM 3393 N N . ILE A 1 412 ? -38.437 32.053 46.048 1.00 30.00 412 ILE A N 1
ATOM 3394 C CA . ILE A 1 412 ? -37.870 31.814 44.729 1.00 30.00 412 ILE A CA 1
ATOM 3395 C C . ILE A 1 412 ? -36.982 32.974 44.319 1.00 30.00 412 ILE A C 1
ATOM 3396 O O . ILE A 1 412 ? -35.965 32.781 43.641 1.00 30.00 412 ILE A O 1
ATOM 3401 N N . THR A 1 413 ? -37.343 34.184 44.757 1.00 30.00 413 THR A N 1
ATOM 3402 C CA . THR A 1 413 ? -36.548 35.374 44.479 1.00 30.00 413 THR A CA 1
ATOM 3403 C C . THR A 1 413 ? -35.166 35.270 45.105 1.00 30.00 413 THR A C 1
ATOM 3404 O O . THR A 1 413 ? -34.165 35.684 44.509 1.00 30.00 413 THR A O 1
ATOM 3408 N N . THR A 1 414 ? -35.089 34.662 46.283 1.00 30.00 414 THR A N 1
ATOM 3409 C CA . THR A 1 414 ? -33.800 34.436 46.913 1.00 30.00 414 THR A CA 1
ATOM 3410 C C . THR A 1 414 ? -32.989 33.397 46.155 1.00 30.00 414 THR A C 1
ATOM 3411 O O . THR A 1 414 ? -31.777 33.562 45.997 1.00 30.00 414 THR A O 1
ATOM 3415 N N . ALA A 1 415 ? -33.643 32.357 45.633 1.00 30.00 415 ALA A N 1
ATOM 3416 C CA . ALA A 1 415 ? -32.936 31.348 44.851 1.00 30.00 415 ALA A CA 1
ATOM 3417 C C . ALA A 1 415 ? -32.389 31.924 43.554 1.00 30.00 415 ALA A C 1
ATOM 3418 O O . ALA A 1 415 ? -31.358 31.462 43.054 1.00 30.00 415 ALA A O 1
ATOM 3420 N N . ILE A 1 416 ? -33.048 32.945 43.014 1.00 30.00 416 ILE A N 1
ATOM 3421 C CA . ILE A 1 416 ? -32.551 33.602 41.815 1.00 30.00 416 ILE A CA 1
ATOM 3422 C C . ILE A 1 416 ? -31.401 34.541 42.148 1.00 30.00 416 ILE A C 1
ATOM 3423 O O . ILE A 1 416 ? -30.375 34.541 41.461 1.00 30.00 416 ILE A O 1
ATOM 3428 N N . HIS A 1 417 ? -31.543 35.340 43.212 1.00 30.00 417 HIS A N 1
ATOM 3429 C CA . HIS A 1 417 ? -30.501 36.298 43.578 1.00 30.00 417 HIS A CA 1
ATOM 3430 C C . HIS A 1 417 ? -29.227 35.607 44.043 1.00 30.00 417 HIS A C 1
ATOM 3431 O O . HIS A 1 417 ? -28.130 36.138 43.850 1.00 30.00 417 HIS A O 1
ATOM 3438 N N . ILE A 1 418 ? -29.356 34.440 44.669 1.00 30.00 418 ILE A N 1
ATOM 3439 C CA . ILE A 1 418 ? -28.191 33.615 44.961 1.00 30.00 418 ILE A CA 1
ATOM 3440 C C . ILE A 1 418 ? -27.559 33.126 43.670 1.00 30.00 418 ILE A C 1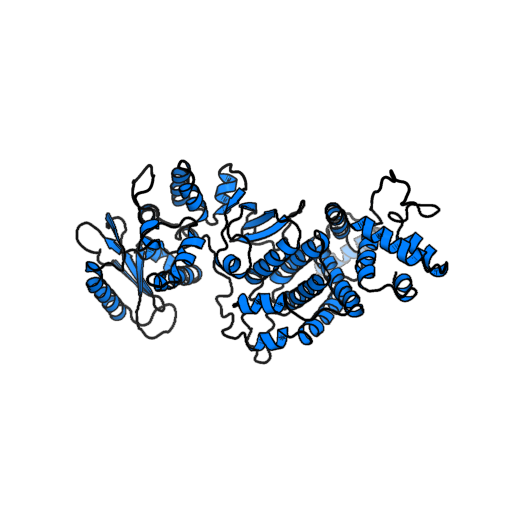
ATOM 3441 O O . ILE A 1 418 ? -26.329 33.098 43.537 1.00 30.00 418 ILE A O 1
ATOM 3446 N N . HIS A 1 419 ? -28.386 32.796 42.679 1.00 30.00 419 HIS A N 1
ATOM 3447 C CA . HIS A 1 419 ? -27.870 32.227 41.444 1.00 30.00 419 HIS A CA 1
ATOM 3448 C C . HIS A 1 419 ? -27.062 33.239 40.649 1.00 30.00 419 HIS A C 1
ATOM 3449 O O . HIS A 1 419 ? -26.176 32.858 39.880 1.00 30.00 419 HIS A O 1
ATOM 3456 N N . ARG A 1 420 ? -27.319 34.526 40.848 1.00 30.00 420 ARG A N 1
ATOM 3457 C CA . ARG A 1 420 ? -26.532 35.524 40.143 1.00 30.00 420 ARG A CA 1
ATOM 3458 C C . ARG A 1 420 ? -25.188 35.757 40.819 1.00 30.00 420 ARG A C 1
ATOM 3459 O O . ARG A 1 420 ? -24.141 35.613 40.180 1.00 30.00 420 ARG A O 1
ATOM 3467 N N . TRP A 1 421 ? -25.195 36.081 42.117 1.00 30.00 421 TRP A N 1
ATOM 3468 C CA . TRP A 1 421 ? -24.093 36.799 42.750 1.00 30.00 421 TRP A CA 1
ATOM 3469 C C . TRP A 1 421 ? -23.174 35.947 43.610 1.00 30.00 421 TRP A C 1
ATOM 3470 O O . TRP A 1 421 ? -22.092 36.413 43.963 1.00 30.00 421 TRP A O 1
ATOM 3481 N N . ILE A 1 422 ? -23.560 34.719 43.957 1.00 30.00 422 ILE A N 1
ATOM 3482 C CA . ILE A 1 422 ? -22.730 33.895 44.831 1.00 30.00 422 ILE A CA 1
ATOM 3483 C C . ILE A 1 422 ? -21.709 33.111 44.008 1.00 30.00 422 ILE A C 1
ATOM 3484 O O . ILE A 1 422 ? -20.888 32.363 44.553 1.00 30.00 422 ILE A O 1
ATOM 3489 N N . ARG A 1 423 ? -21.703 33.304 42.696 1.00 30.00 423 ARG A N 1
ATOM 3490 C CA . ARG A 1 423 ? -20.844 32.497 41.852 1.00 30.00 423 ARG A CA 1
ATOM 3491 C C . ARG A 1 423 ? -19.402 32.962 41.937 1.00 30.00 423 ARG A C 1
ATOM 3492 O O . ARG A 1 423 ? -19.112 34.134 42.184 1.00 30.00 423 ARG A O 1
ATOM 3500 N N . GLY A 1 424 ? -18.495 32.009 41.766 1.00 30.00 424 GLY A N 1
ATOM 3501 C CA . GLY A 1 424 ? -17.077 32.267 41.799 1.00 30.00 424 GLY A CA 1
ATOM 3502 C C . GLY A 1 424 ? -16.456 32.198 43.172 1.00 30.00 424 GLY A C 1
ATOM 3503 O O . GLY A 1 424 ? -15.241 31.998 43.272 1.00 30.00 424 GLY A O 1
ATOM 3504 N N . CYS A 1 425 ? -17.242 32.376 44.223 1.00 30.00 425 CYS A N 1
ATOM 3505 C CA . CYS A 1 425 ? -16.732 32.387 45.582 1.00 30.00 425 CYS A CA 1
ATOM 3506 C C . CYS A 1 425 ? -17.320 31.229 46.371 1.00 30.00 425 CYS A C 1
ATOM 3507 O O . CYS A 1 425 ? -18.280 30.585 45.944 1.00 30.00 425 CYS A O 1
ATOM 3510 N N . GLY A 1 426 ? -16.740 30.989 47.538 1.00 30.00 426 GLY A N 1
ATOM 3511 C CA . GLY A 1 426 ? -16.960 29.754 48.256 1.00 30.00 426 GLY A CA 1
ATOM 3512 C C . GLY A 1 426 ? -16.330 29.752 49.632 1.00 30.00 426 GLY A C 1
ATOM 3513 O O . GLY A 1 426 ? -16.531 30.676 50.427 1.00 30.00 426 GLY A O 1
ATOM 3514 N N . ILE A 1 427 ? -15.585 28.685 49.927 1.00 30.00 427 ILE A N 1
ATOM 3515 C CA . ILE A 1 427 ? -14.912 28.509 51.208 1.00 30.00 427 ILE A CA 1
ATOM 3516 C C . ILE A 1 427 ? -13.787 29.531 51.388 1.00 30.00 427 ILE A C 1
ATOM 3517 O O . ILE A 1 427 ? -13.396 29.840 52.518 1.00 30.00 427 ILE A O 1
ATOM 3522 N N . TRP A 1 428 ? -13.280 30.102 50.293 1.00 30.00 428 TRP A N 1
ATOM 3523 C CA . TRP A 1 428 ? -12.133 30.991 50.425 1.00 30.00 428 TRP A CA 1
ATOM 3524 C C . TRP A 1 428 ? -12.470 32.474 50.404 1.00 30.00 428 TRP A C 1
ATOM 3525 O O . TRP A 1 428 ? -12.020 33.186 51.306 1.00 30.00 428 TRP A O 1
ATOM 3536 N N . ASN A 1 429 ? -13.239 32.975 49.447 1.00 30.00 429 ASN A N 1
ATOM 3537 C CA . ASN A 1 429 ? -13.636 34.375 49.451 1.00 30.00 429 ASN A CA 1
ATOM 3538 C C . ASN A 1 429 ? -14.953 34.484 50.198 1.00 30.00 429 ASN A C 1
ATOM 3539 O O . ASN A 1 429 ? -16.010 34.135 49.664 1.00 30.00 429 ASN A O 1
ATOM 3544 N N . ASP A 1 430 ? -14.891 34.994 51.424 1.00 30.00 430 ASP A N 1
ATOM 3545 C CA . ASP A 1 430 ? -16.049 34.936 52.300 1.00 30.00 430 ASP A CA 1
ATOM 3546 C C . ASP A 1 430 ? -17.085 36.000 51.977 1.00 30.00 430 ASP A C 1
ATOM 3547 O O . ASP A 1 430 ? -18.104 36.075 52.673 1.00 30.00 430 ASP A O 1
ATOM 3552 N N . GLU A 1 431 ? -16.854 36.804 50.928 1.00 30.00 431 GLU A N 1
ATOM 3553 C CA . GLU A 1 431 ? -17.756 37.896 50.571 1.00 30.00 431 GLU A CA 1
ATOM 3554 C C . GLU A 1 431 ? -19.112 37.388 50.105 1.00 30.00 431 GLU A C 1
ATOM 3555 O O . GLU A 1 431 ? -20.099 38.129 50.148 1.00 30.00 431 GLU A O 1
ATOM 3561 N N . GLY A 1 432 ? -19.183 36.131 49.661 1.00 30.00 432 GLY A N 1
ATOM 3562 C CA . GLY A 1 432 ? -20.463 35.529 49.360 1.00 30.00 432 GLY A CA 1
ATOM 3563 C C . GLY A 1 432 ? -21.131 34.877 50.543 1.00 30.00 432 GLY A C 1
ATOM 3564 O O . GLY A 1 432 ? -22.292 34.475 50.439 1.00 30.00 432 GLY A O 1
ATOM 3565 N N . TRP A 1 433 ? -20.430 34.750 51.664 1.00 30.00 433 TRP A N 1
ATOM 3566 C CA . TRP A 1 433 ? -21.093 34.137 52.801 1.00 30.00 433 TRP A CA 1
ATOM 3567 C C . TRP A 1 433 ? -22.004 35.128 53.490 1.00 30.00 433 TRP A C 1
ATOM 3568 O O . TRP A 1 433 ? -23.228 34.976 53.455 1.00 30.00 433 TRP A O 1
ATOM 3579 N N . ARG A 1 434 ? -21.413 36.181 54.052 1.00 30.00 434 ARG A N 1
ATOM 3580 C CA . ARG A 1 434 ? -22.092 36.996 55.048 1.00 30.00 434 ARG A CA 1
ATOM 3581 C C . ARG A 1 434 ? -23.242 37.789 54.454 1.00 30.00 434 ARG A C 1
ATOM 3582 O O . ARG A 1 434 ? -24.190 38.129 55.167 1.00 30.00 434 ARG A O 1
ATOM 3590 N N . GLU A 1 435 ? -23.193 38.070 53.160 1.00 30.00 435 GLU A N 1
ATOM 3591 C CA . GLU A 1 435 ? -24.348 38.655 52.502 1.00 30.00 435 GLU A CA 1
ATOM 3592 C C . GLU A 1 435 ? -25.355 37.592 52.084 1.00 30.00 435 GLU A C 1
ATOM 3593 O O . GLU A 1 435 ? -26.568 37.810 52.182 1.00 30.00 435 GLU A O 1
ATOM 3599 N N . GLY A 1 436 ? -24.870 36.428 51.654 1.00 30.00 436 GLY A N 1
ATOM 3600 C CA . GLY A 1 436 ? -25.771 35.382 51.209 1.00 30.00 436 GLY A CA 1
ATOM 3601 C C . GLY A 1 436 ? -26.540 34.746 52.347 1.00 30.00 436 GLY A C 1
ATOM 3602 O O . GLY A 1 436 ? -27.747 34.526 52.237 1.00 30.00 436 GLY A O 1
ATOM 3603 N N . ILE A 1 437 ? -25.858 34.452 53.457 1.00 30.00 437 ILE A N 1
ATOM 3604 C CA . ILE A 1 437 ? -26.524 33.815 54.587 1.00 30.00 437 ILE A CA 1
ATOM 3605 C C . ILE A 1 437 ? -27.489 34.789 55.249 1.00 30.00 437 ILE A C 1
ATOM 3606 O O . ILE A 1 437 ? -28.534 34.380 55.770 1.00 30.00 437 ILE A O 1
ATOM 3611 N N . PHE A 1 438 ? -27.188 36.090 55.187 1.00 30.00 438 PHE A N 1
ATOM 3612 C CA . PHE A 1 438 ? -28.102 37.110 55.692 1.00 30.00 438 PHE A CA 1
ATOM 3613 C C . PHE A 1 438 ? -29.407 37.141 54.908 1.00 30.00 438 PHE A C 1
ATOM 3614 O O . PHE A 1 438 ? -30.464 37.414 55.485 1.00 30.00 438 PHE A O 1
ATOM 3622 N N . MET A 1 439 ? -29.356 36.866 53.603 1.00 30.00 439 MET A N 1
ATOM 3623 C CA . MET A 1 439 ? -30.584 36.717 52.829 1.00 30.00 439 MET A CA 1
ATOM 3624 C C . MET A 1 439 ? -31.319 35.453 53.221 1.00 30.00 439 MET A C 1
ATOM 3625 O O . MET A 1 439 ? -32.551 35.435 53.278 1.00 30.00 439 MET A O 1
ATOM 3630 N N . LEU A 1 440 ? -30.575 34.385 53.480 1.00 30.00 440 LEU A N 1
ATOM 3631 C CA . LEU A 1 440 ? -31.184 33.131 53.881 1.00 30.00 440 LEU A CA 1
ATOM 3632 C C . LEU A 1 440 ? -31.788 33.235 55.266 1.00 30.00 440 LEU A C 1
ATOM 3633 O O . LEU A 1 440 ? -32.733 32.510 55.586 1.00 30.00 440 LEU A O 1
ATOM 3638 N N . GLY A 1 441 ? -31.270 34.139 56.092 1.00 30.00 441 GLY A N 1
ATOM 3639 C CA . GLY A 1 441 ? -31.840 34.319 57.406 1.00 30.00 441 GLY A CA 1
ATOM 3640 C C . GLY A 1 441 ? -33.189 34.994 57.413 1.00 30.00 441 GLY A C 1
ATOM 3641 O O . GLY A 1 441 ? -34.110 34.479 58.052 1.00 30.00 441 GLY A O 1
ATOM 3642 N N . ARG A 1 442 ? -33.331 36.110 56.694 1.00 30.00 442 ARG A N 1
ATOM 3643 C CA . ARG A 1 442 ? -34.538 36.930 56.729 1.00 30.00 442 ARG A CA 1
ATOM 3644 C C . ARG A 1 442 ? -35.785 36.185 56.274 1.00 30.00 442 ARG A C 1
ATOM 3645 O O . ARG A 1 442 ? -36.810 36.246 56.955 1.00 30.00 442 ARG A O 1
ATOM 3653 N N . VAL A 1 443 ? -35.688 35.443 55.170 1.00 30.00 443 VAL A N 1
ATOM 3654 C CA . VAL A 1 443 ? -36.790 34.616 54.682 1.00 30.00 443 VAL A CA 1
ATOM 3655 C C . VAL A 1 443 ? -37.173 33.562 55.711 1.00 30.00 443 VAL A C 1
ATOM 3656 O O . VAL A 1 443 ? -38.356 33.256 55.906 1.00 30.00 443 VAL A O 1
ATOM 3660 N N . LEU A 1 444 ? -36.188 33.057 56.447 1.00 30.00 444 LEU A N 1
ATOM 3661 C CA . LEU A 1 444 ? -36.458 32.041 57.449 1.00 30.00 444 LEU A CA 1
ATOM 3662 C C . LEU A 1 444 ? -37.115 32.637 58.685 1.00 30.00 444 LEU A C 1
ATOM 3663 O O . LEU A 1 444 ? -37.713 31.905 59.478 1.00 30.00 444 LEU A O 1
ATOM 3668 N N . LEU A 1 445 ? -37.048 33.954 58.859 1.00 30.00 445 LEU A N 1
ATOM 3669 C CA . LEU A 1 445 ? -37.643 34.533 60.055 1.00 30.00 445 LEU A CA 1
ATOM 3670 C C . LEU A 1 445 ? -38.803 35.473 59.755 1.00 30.00 445 LEU A C 1
ATOM 3671 O O . LEU A 1 445 ? -39.810 35.449 60.465 1.00 30.00 445 LEU A O 1
ATOM 3676 N N . ARG A 1 446 ? -38.699 36.295 58.718 1.00 30.00 446 ARG A N 1
ATOM 3677 C CA . ARG A 1 446 ? -39.765 37.234 58.396 1.00 30.00 446 ARG A CA 1
ATOM 3678 C C . ARG A 1 446 ? -41.006 36.558 57.815 1.00 30.00 446 ARG A C 1
ATOM 3679 O O . ARG A 1 446 ? -42.115 37.060 58.016 1.00 30.00 446 ARG A O 1
ATOM 3687 N N . TRP A 1 447 ? -40.869 35.420 57.140 1.00 30.00 447 TRP A N 1
ATOM 3688 C CA . TRP A 1 447 ? -42.015 34.774 56.517 1.00 30.00 447 TRP A CA 1
ATOM 3689 C C . TRP A 1 447 ? -42.215 33.368 57.050 1.00 30.00 447 TRP A C 1
ATOM 3690 O O . TRP A 1 447 ? -41.317 32.789 57.663 1.00 30.00 447 TRP A O 1
ATOM 3701 N N . GLU A 1 448 ? -43.397 32.818 56.800 1.00 30.00 448 GLU A N 1
ATOM 3702 C CA . GLU A 1 448 ? -43.696 31.471 57.256 1.00 30.00 448 GLU A CA 1
ATOM 3703 C C . GLU A 1 448 ? -43.446 30.461 56.151 1.00 30.00 448 GLU A C 1
ATOM 3704 O O . GLU A 1 448 ? -43.906 30.626 55.021 1.00 30.00 448 GLU A O 1
ATOM 3710 N N . LEU A 1 449 ? -42.730 29.399 56.488 1.00 30.00 449 LEU A N 1
ATOM 3711 C CA . LEU A 1 449 ? -42.426 28.318 55.561 1.00 30.00 449 LEU A CA 1
ATOM 3712 C C . LEU A 1 449 ? -43.301 27.108 55.844 1.00 30.00 449 LEU A C 1
ATOM 3713 O O . LEU A 1 449 ? -43.884 26.999 56.925 1.00 30.00 449 LEU A O 1
ATOM 3718 N N . THR A 1 450 ? -43.384 26.202 54.883 1.00 30.00 450 THR A N 1
ATOM 3719 C CA . THR A 1 450 ? -43.962 24.907 55.173 1.00 30.00 450 THR A CA 1
ATOM 3720 C C . THR A 1 450 ? -42.864 23.886 55.444 1.00 30.00 450 THR A C 1
ATOM 3721 O O . THR A 1 450 ? -41.691 24.227 55.610 1.00 30.00 450 THR A O 1
ATOM 3725 N N . LYS A 1 451 ? -43.269 22.617 55.506 1.00 30.00 451 LYS A N 1
ATOM 3726 C CA . LYS A 1 451 ? -42.333 21.539 55.795 1.00 30.00 451 LYS A CA 1
ATOM 3727 C C . LYS A 1 451 ? -41.302 21.366 54.694 1.00 30.00 451 LYS A C 1
ATOM 3728 O O . LYS A 1 451 ? -40.105 21.270 54.978 1.00 30.00 451 LYS A O 1
ATOM 3734 N N . ALA A 1 452 ? -41.742 21.338 53.439 1.00 30.00 452 ALA A N 1
ATOM 3735 C CA . ALA A 1 452 ? -40.826 21.057 52.343 1.00 30.00 452 ALA A CA 1
ATOM 3736 C C . ALA A 1 452 ? -39.910 22.234 52.054 1.00 30.00 452 ALA A C 1
ATOM 3737 O O . ALA A 1 452 ? -38.842 22.057 51.464 1.00 30.00 452 ALA A O 1
ATOM 3739 N N . GLN A 1 453 ? -40.300 23.439 52.460 1.00 30.00 453 GLN A N 1
ATOM 3740 C CA . GLN A 1 453 ? -39.429 24.585 52.245 1.00 30.00 453 GLN A CA 1
ATOM 3741 C C . GLN A 1 453 ? -38.294 24.625 53.253 1.00 30.00 453 GLN A C 1
ATOM 3742 O O . GLN A 1 453 ? -37.324 25.365 53.065 1.00 30.00 453 GLN A O 1
ATOM 3748 N N . ARG A 1 454 ? -38.397 23.853 54.331 1.00 30.00 454 ARG A N 1
ATOM 3749 C CA . ARG A 1 454 ? -37.223 23.635 55.159 1.00 30.00 454 ARG A CA 1
ATOM 3750 C C . ARG A 1 454 ? -36.236 22.718 54.463 1.00 30.00 454 ARG A C 1
ATOM 3751 O O . ARG A 1 454 ? -35.033 22.785 54.728 1.00 30.00 454 ARG A O 1
ATOM 3759 N N . SER A 1 455 ? -36.716 21.863 53.563 1.00 30.00 455 SER A N 1
ATOM 3760 C CA . SER A 1 455 ? -35.790 21.077 52.766 1.00 30.00 455 SER A CA 1
ATOM 3761 C C . SER A 1 455 ? -35.160 21.921 51.678 1.00 30.00 455 SER A C 1
ATOM 3762 O O . SER A 1 455 ? -34.103 21.563 51.152 1.00 30.00 455 SER A O 1
ATOM 3765 N N . ALA A 1 456 ? -35.787 23.042 51.332 1.00 30.00 456 ALA A N 1
ATOM 3766 C CA . ALA A 1 456 ? -35.237 23.885 50.285 1.00 30.00 456 ALA A CA 1
ATOM 3767 C C . ALA A 1 456 ? -34.053 24.702 50.778 1.00 30.00 456 ALA A C 1
ATOM 3768 O O . ALA A 1 456 ? -33.035 24.782 50.083 1.00 30.00 456 ALA A O 1
ATOM 3770 N N . LEU A 1 457 ? -34.152 25.300 51.970 1.00 30.00 457 LEU A N 1
ATOM 3771 C CA . LEU A 1 457 ? -33.088 26.191 52.429 1.00 30.00 457 LEU A CA 1
ATOM 3772 C C . LEU A 1 457 ? -31.843 25.427 52.857 1.00 30.00 457 LEU A C 1
ATOM 3773 O O . LEU A 1 457 ? -30.730 25.942 52.716 1.00 30.00 457 LEU A O 1
ATOM 3778 N N . LEU A 1 458 ? -32.000 24.199 53.368 1.00 30.00 458 LEU A N 1
ATOM 3779 C CA . LEU A 1 458 ? -30.827 23.385 53.679 1.00 30.00 458 LEU A CA 1
ATOM 3780 C C . LEU A 1 458 ? -30.043 23.044 52.429 1.00 30.00 458 LEU A C 1
ATOM 3781 O O . LEU A 1 458 ? -28.836 22.803 52.500 1.00 30.00 458 LEU A O 1
ATOM 3786 N N . ARG A 1 459 ? -30.709 23.007 51.284 1.00 30.00 459 ARG A N 1
ATOM 3787 C CA . ARG A 1 459 ? -29.973 22.886 50.046 1.00 30.00 459 ARG A CA 1
ATOM 3788 C C . ARG A 1 459 ? -29.229 24.171 49.718 1.00 30.00 459 ARG A C 1
ATOM 3789 O O . ARG A 1 459 ? -28.176 24.120 49.075 1.00 30.00 459 ARG A O 1
ATOM 3797 N N . LEU A 1 460 ? -29.728 25.325 50.172 1.00 30.00 460 LEU A N 1
ATOM 3798 C CA . LEU A 1 460 ? -29.064 26.577 49.824 1.00 30.00 460 LEU A CA 1
ATOM 3799 C C . LEU A 1 460 ? -27.867 26.871 50.717 1.00 30.00 460 LEU A C 1
ATOM 3800 O O . LEU A 1 460 ? -26.859 27.388 50.227 1.00 30.00 460 LEU A O 1
ATOM 3805 N N . PHE A 1 461 ? -27.952 26.576 52.019 1.00 30.00 461 PHE A N 1
ATOM 3806 C CA . PHE A 1 461 ? -26.762 26.660 52.863 1.00 30.00 461 PHE A CA 1
ATOM 3807 C C . PHE A 1 461 ? -25.700 25.661 52.424 1.00 30.00 461 PHE A C 1
ATOM 3808 O O . PHE A 1 461 ? -24.504 25.917 52.581 1.00 30.00 461 PHE A O 1
ATOM 3816 N N . CYS A 1 462 ? -26.113 24.519 51.882 1.00 30.00 462 CYS A N 1
ATOM 3817 C CA . CYS A 1 462 ? -25.159 23.626 51.250 1.00 30.00 462 CYS A CA 1
ATOM 3818 C C . CYS A 1 462 ? -24.733 24.140 49.889 1.00 30.00 462 CYS A C 1
ATOM 3819 O O . CYS A 1 462 ? -23.721 23.681 49.352 1.00 30.00 462 CYS A O 1
ATOM 3822 N N . PHE A 1 463 ? -25.486 25.079 49.312 1.00 30.00 463 PHE A N 1
ATOM 3823 C CA . PHE A 1 463 ? -25.075 25.632 48.030 1.00 30.00 463 PHE A CA 1
ATOM 3824 C C . PHE A 1 463 ? -24.166 26.836 48.199 1.00 30.00 463 PHE A C 1
ATOM 3825 O O . PHE A 1 463 ? -23.223 27.002 47.423 1.00 30.00 463 PHE A O 1
ATOM 3833 N N . VAL A 1 464 ? -24.445 27.704 49.162 1.00 30.00 464 VAL A N 1
ATOM 3834 C CA . VAL A 1 464 ? -23.612 28.886 49.334 1.00 30.00 464 VAL A CA 1
ATOM 3835 C C . VAL A 1 464 ? -22.238 28.516 49.875 1.00 30.00 464 VAL A C 1
ATOM 3836 O O . VAL A 1 464 ? -21.217 28.955 49.345 1.00 30.00 464 VAL A O 1
ATOM 3840 N N . CYS A 1 465 ? -22.185 27.659 50.887 1.00 30.00 465 CYS A N 1
ATOM 3841 C CA . CYS A 1 465 ? -20.902 27.295 51.468 1.00 30.00 465 CYS A CA 1
ATOM 3842 C C . CYS A 1 465 ? -20.145 26.290 50.619 1.00 30.00 465 CYS A C 1
ATOM 3843 O O . CYS A 1 465 ? -18.920 26.203 50.725 1.00 30.00 465 CYS A O 1
ATOM 3846 N N . TYR A 1 466 ? -20.834 25.520 49.786 1.00 30.00 466 TYR A N 1
ATOM 3847 C CA . TYR A 1 466 ? -20.187 24.393 49.137 1.00 30.00 466 TYR A CA 1
ATOM 3848 C C . TYR A 1 466 ? -20.560 24.205 47.676 1.00 30.00 466 TYR A C 1
ATOM 3849 O O . TYR A 1 466 ? -20.272 23.144 47.118 1.00 30.00 466 TYR A O 1
ATOM 3858 N N . GLY A 1 467 ? -21.207 25.167 47.043 1.00 30.00 467 GLY A N 1
ATOM 3859 C CA . GLY A 1 467 ? -21.496 24.942 45.644 1.00 30.00 467 GLY A CA 1
ATOM 3860 C C . GLY A 1 467 ? -20.324 25.130 44.724 1.00 30.00 467 GLY A C 1
ATOM 3861 O O . GLY A 1 467 ? -20.206 24.401 43.738 1.00 30.00 467 GLY A O 1
ATOM 3862 N N . TYR A 1 468 ? -19.440 26.073 45.034 1.00 30.00 468 TYR A N 1
ATOM 3863 C CA . TYR A 1 468 ? -18.275 26.344 44.205 1.00 30.00 468 TYR A CA 1
ATOM 3864 C C . TYR A 1 468 ? -17.002 25.855 44.874 1.00 30.00 468 TYR A C 1
ATOM 3865 O O . TYR A 1 468 ? -15.977 26.534 44.815 1.00 30.00 468 TYR A O 1
ATOM 3874 N N . ALA A 1 469 ? -17.063 24.707 45.534 1.00 30.00 469 ALA A N 1
ATOM 3875 C CA . ALA A 1 469 ? -15.858 24.083 46.033 1.00 30.00 469 ALA A CA 1
ATOM 3876 C C . ALA A 1 469 ? -15.047 23.543 44.863 1.00 30.00 469 ALA A C 1
ATOM 3877 O O . ALA A 1 469 ? -15.612 23.102 43.862 1.00 30.00 469 ALA A O 1
ATOM 3879 N N . PRO A 1 470 ? -13.724 23.603 44.947 1.00 30.00 470 PRO A N 1
ATOM 3880 C CA . PRO A 1 470 ? -12.904 22.958 43.926 1.00 30.00 470 PRO A CA 1
ATOM 3881 C C . PRO A 1 470 ? -13.056 21.452 44.013 1.00 30.00 470 PRO A C 1
ATOM 3882 O O . PRO A 1 470 ? -12.862 20.849 45.068 1.00 30.00 470 PRO A O 1
ATOM 3886 N N . ARG A 1 471 ? -13.414 20.848 42.894 1.00 30.00 471 ARG A N 1
ATOM 3887 C CA . ARG A 1 471 ? -13.821 19.457 42.878 1.00 30.00 471 ARG A CA 1
ATOM 3888 C C . ARG A 1 471 ? -12.614 18.531 42.964 1.00 30.00 471 ARG A C 1
ATOM 3889 O O . ARG A 1 471 ? -11.485 18.955 43.223 1.00 30.00 471 ARG A O 1
ATOM 3897 N N . ALA A 1 472 ? -12.873 17.238 42.739 1.00 30.00 472 ALA A N 1
ATOM 3898 C CA . ALA A 1 472 ? -11.837 16.220 42.893 1.00 30.00 472 ALA A CA 1
ATOM 3899 C C . ALA A 1 472 ? -10.744 16.361 41.847 1.00 30.00 472 ALA A C 1
ATOM 3900 O O . ALA A 1 472 ? -9.612 15.923 42.070 1.00 30.00 472 ALA A O 1
ATOM 3902 N N . ASP A 1 473 ? -11.058 16.975 40.711 1.00 30.00 473 ASP A N 1
ATOM 3903 C CA . ASP A 1 473 ? -10.038 17.273 39.721 1.00 30.00 473 ASP A CA 1
ATOM 3904 C C . ASP A 1 473 ? -9.437 18.657 39.915 1.00 30.00 473 ASP A C 1
ATOM 3905 O O . ASP A 1 473 ? -8.577 19.065 39.129 1.00 30.00 473 ASP A O 1
ATOM 3910 N N . GLY A 1 474 ? -9.874 19.388 40.935 1.00 30.00 474 GLY A N 1
ATOM 3911 C CA . GLY A 1 474 ? -9.471 20.760 41.118 1.00 30.00 474 GLY A CA 1
ATOM 3912 C C . GLY A 1 474 ? -10.238 21.749 40.276 1.00 30.00 474 GLY A C 1
ATOM 3913 O O . GLY A 1 474 ? -10.067 22.959 40.452 1.00 30.00 474 GLY A O 1
ATOM 3914 N N . THR A 1 475 ? -11.072 21.276 39.366 1.00 30.00 475 THR A N 1
ATOM 3915 C CA . THR A 1 475 ? -11.875 22.154 38.544 1.00 30.00 475 THR A CA 1
ATOM 3916 C C . THR A 1 475 ? -13.056 22.675 39.344 1.00 30.00 475 THR A C 1
ATOM 3917 O O . THR A 1 475 ? -13.708 21.933 40.082 1.00 30.00 475 THR A O 1
ATOM 3921 N N . ILE A 1 476 ? -13.335 23.962 39.188 1.00 30.00 476 ILE A N 1
ATOM 3922 C CA . ILE A 1 476 ? -14.415 24.597 39.932 1.00 30.00 476 ILE A CA 1
ATOM 3923 C C . ILE A 1 476 ? -15.670 24.632 39.072 1.00 30.00 476 ILE A C 1
ATOM 3924 O O . ILE A 1 476 ? -15.675 25.274 38.016 1.00 30.00 476 ILE A O 1
ATOM 3929 N N . PRO A 1 477 ? -16.751 23.983 39.494 1.00 30.00 477 PRO A N 1
ATOM 3930 C CA . PRO A 1 477 ? -17.890 23.770 38.600 1.00 30.00 477 PRO A CA 1
ATOM 3931 C C . PRO A 1 477 ? -18.673 25.046 38.365 1.00 30.00 477 PRO A C 1
ATOM 3932 O O . PRO A 1 477 ? -18.498 26.041 39.064 1.00 30.00 477 PRO A O 1
ATOM 3936 N N . ASP A 1 478 ? -19.556 24.998 37.373 1.00 30.00 478 ASP A N 1
ATOM 3937 C CA . ASP A 1 478 ? -20.328 26.158 36.967 1.00 30.00 478 ASP A CA 1
ATOM 3938 C C . ASP A 1 478 ? -21.811 25.818 36.949 1.00 30.00 478 ASP A C 1
ATOM 3939 O O . ASP A 1 478 ? -22.264 24.985 36.165 1.00 30.00 478 ASP A O 1
ATOM 3944 N N . TRP A 1 479 ? -22.567 26.508 37.794 1.00 30.00 479 TRP A N 1
ATOM 3945 C CA . TRP A 1 479 ? -24.013 26.353 37.865 1.00 30.00 479 TRP A CA 1
ATOM 3946 C C . TRP A 1 479 ? -24.643 27.420 36.991 1.00 30.00 479 TRP A C 1
ATOM 3947 O O . TRP A 1 479 ? -24.779 28.569 37.422 1.00 30.00 479 TRP A O 1
ATOM 3958 N N . ASN A 1 480 ? -25.024 27.055 35.767 1.00 30.00 480 ASN A N 1
ATOM 3959 C CA . ASN A 1 480 ? -25.545 28.045 34.833 1.00 30.00 480 ASN A CA 1
ATOM 3960 C C . ASN A 1 480 ? -26.956 27.705 34.375 1.00 30.00 480 ASN A C 1
ATOM 3961 O O . ASN A 1 480 ? -27.752 28.613 34.122 1.00 30.00 480 ASN A O 1
ATOM 3966 N N . ASN A 1 481 ? -27.298 26.429 34.265 1.00 30.00 481 ASN A N 1
ATOM 3967 C CA . ASN A 1 481 ? -28.649 26.067 33.868 1.00 30.00 481 ASN A CA 1
ATOM 3968 C C . ASN A 1 481 ? -29.616 26.246 35.031 1.00 30.00 481 ASN A C 1
ATOM 3969 O O . ASN A 1 481 ? -29.634 25.443 35.966 1.00 30.00 481 ASN A O 1
ATOM 3974 N N . LEU A 1 482 ? -30.447 27.293 34.948 1.00 30.00 482 LEU A N 1
ATOM 3975 C CA . LEU A 1 482 ? -31.526 27.480 35.915 1.00 30.00 482 LEU A CA 1
ATOM 3976 C C . LEU A 1 482 ? -32.540 26.352 35.870 1.00 30.00 482 LEU A C 1
ATOM 3977 O O . LEU A 1 482 ? -33.151 26.032 36.893 1.00 30.00 482 LEU A O 1
ATOM 3982 N N . GLY A 1 483 ? -32.744 25.748 34.702 1.00 30.00 483 GLY A N 1
ATOM 3983 C CA . GLY A 1 483 ? -33.578 24.566 34.625 1.00 30.00 483 GLY A CA 1
ATOM 3984 C C . GLY A 1 483 ? -32.999 23.360 35.323 1.00 30.00 483 GLY A C 1
ATOM 3985 O O . GLY A 1 483 ? -33.756 22.510 35.800 1.00 30.00 483 GLY A O 1
ATOM 3986 N N . SER A 1 484 ? -31.675 23.267 35.392 1.00 30.00 484 SER A N 1
ATOM 3987 C CA . SER A 1 484 ? -31.043 22.241 36.203 1.00 30.00 484 SER A CA 1
ATOM 3988 C C . SER A 1 484 ? -30.869 22.671 37.646 1.00 30.00 484 SER A C 1
ATOM 3989 O O . SER A 1 484 ? -30.639 21.819 38.508 1.00 30.00 484 SER A O 1
ATOM 3992 N N . PHE A 1 485 ? -30.984 23.961 37.931 1.00 30.00 485 PHE A N 1
ATOM 3993 C CA . PHE A 1 485 ? -30.731 24.487 39.260 1.00 30.00 485 PHE A CA 1
ATOM 3994 C C . PHE A 1 485 ? -31.949 24.402 40.156 1.00 30.00 485 PHE A C 1
ATOM 3995 O O . PHE A 1 485 ? -31.907 23.720 41.179 1.00 30.00 485 PHE A O 1
ATOM 4003 N N . LEU A 1 486 ? -33.046 25.042 39.760 1.00 30.00 486 LEU A N 1
ATOM 4004 C CA . LEU A 1 486 ? -34.222 25.107 40.615 1.00 30.00 486 LEU A CA 1
ATOM 4005 C C . LEU A 1 486 ? -34.889 23.751 40.771 1.00 30.00 486 LEU A C 1
ATOM 4006 O O . LEU A 1 486 ? -35.473 23.472 41.821 1.00 30.00 486 LEU A O 1
ATOM 4011 N N . ASP A 1 487 ? -34.791 22.887 39.765 1.00 30.00 487 ASP A N 1
ATOM 4012 C CA . ASP A 1 487 ? -35.392 21.570 39.905 1.00 30.00 487 ASP A CA 1
ATOM 4013 C C . ASP A 1 487 ? -34.558 20.698 40.836 1.00 30.00 487 ASP A C 1
ATOM 4014 O O . ASP A 1 487 ? -35.079 19.767 41.460 1.00 30.00 487 ASP A O 1
ATOM 4019 N N . THR A 1 488 ? -33.261 20.990 40.956 1.00 30.00 488 THR A N 1
ATOM 4020 C CA . THR A 1 488 ? -32.466 20.328 41.983 1.00 30.00 488 THR A CA 1
ATOM 4021 C C . THR A 1 488 ? -32.799 20.876 43.363 1.00 30.00 488 THR A C 1
ATOM 4022 O O . THR A 1 488 ? -32.884 20.111 44.329 1.00 30.00 488 THR A O 1
ATOM 4026 N N . ILE A 1 489 ? -33.044 22.179 43.468 1.00 30.00 489 ILE A N 1
ATOM 4027 C CA . ILE A 1 489 ? -33.361 22.761 44.765 1.00 30.00 489 ILE A CA 1
ATOM 4028 C C . ILE A 1 489 ? -34.778 22.408 45.180 1.00 30.00 489 ILE A C 1
ATOM 4029 O O . ILE A 1 489 ? -34.990 21.715 46.180 1.00 30.00 489 ILE A O 1
ATOM 4034 N N . LEU A 1 490 ? -35.761 22.854 44.401 1.00 30.00 490 LEU A N 1
ATOM 4035 C CA . LEU A 1 490 ? -37.135 22.899 44.883 1.00 30.00 490 LEU A CA 1
ATOM 4036 C C . LEU A 1 490 ? -37.768 21.520 44.947 1.00 30.00 490 LEU A C 1
ATOM 4037 O O . LEU A 1 490 ? -38.654 21.287 45.772 1.00 30.00 490 LEU A O 1
ATOM 4042 N N . LYS A 1 491 ? -37.335 20.599 44.102 1.00 30.00 491 LYS A N 1
ATOM 4043 C CA . LYS A 1 491 ? -37.871 19.251 44.110 1.00 30.00 491 LYS A CA 1
ATOM 4044 C C . LYS A 1 491 ? -36.830 18.299 44.673 1.00 30.00 491 LYS A C 1
ATOM 4045 O O . LYS A 1 491 ? -35.685 18.273 44.213 1.00 30.00 491 LYS A O 1
ATOM 4051 N N . GLY A 1 492 ? -37.237 17.521 45.667 1.00 30.00 492 GLY A N 1
ATOM 4052 C CA . GLY A 1 492 ? -36.354 16.599 46.332 1.00 30.00 492 GLY A CA 1
ATOM 4053 C C . GLY A 1 492 ? -37.114 15.764 47.337 1.00 30.00 492 GLY A C 1
ATOM 4054 O O . GLY A 1 492 ? -38.343 15.827 47.417 1.00 30.00 492 GLY A O 1
ATOM 4055 N N . PRO A 1 493 ? -36.405 14.950 48.113 1.00 30.00 493 PRO A N 1
ATOM 4056 C CA . PRO A 1 493 ? -37.085 14.110 49.100 1.00 30.00 493 PRO A CA 1
ATOM 4057 C C . PRO A 1 493 ? -37.529 14.942 50.286 1.00 30.00 493 PRO A C 1
ATOM 4058 O O . PRO A 1 493 ? -36.908 15.947 50.632 1.00 30.00 493 PRO A O 1
ATOM 4062 N N . GLU A 1 494 ? -38.621 14.521 50.908 1.00 30.00 494 GLU A N 1
ATOM 4063 C CA . GLU A 1 494 ? -39.074 15.210 52.102 1.00 30.00 494 GLU A CA 1
ATOM 4064 C C . GLU A 1 494 ? -38.237 14.808 53.304 1.00 30.00 494 GLU A C 1
ATOM 4065 O O . GLU A 1 494 ? -37.901 13.635 53.489 1.00 30.00 494 GLU A O 1
ATOM 4071 N N . LEU A 1 495 ? -37.900 15.804 54.113 1.00 30.00 495 LEU A N 1
ATOM 4072 C CA . LEU A 1 495 ? -37.054 15.626 55.278 1.00 30.00 495 LEU A CA 1
ATOM 4073 C C . LEU A 1 495 ? -37.732 14.775 56.341 1.00 30.00 495 LEU A C 1
ATOM 4074 O O . LEU A 1 495 ? -38.959 14.750 56.460 1.00 30.00 495 LEU A O 1
ATOM 4079 N N . SER A 1 496 ? -36.917 14.078 57.124 1.00 30.00 496 SER A N 1
ATOM 4080 C CA . SER A 1 496 ? -37.446 13.320 58.244 1.00 30.00 496 SER A CA 1
ATOM 4081 C C . SER A 1 496 ? -37.859 14.255 59.371 1.00 30.00 496 SER A C 1
ATOM 4082 O O . SER A 1 496 ? -37.429 15.409 59.443 1.00 30.00 496 SER A O 1
ATOM 4085 N N . GLU A 1 497 ? -38.717 13.737 60.249 1.00 30.00 497 GLU A N 1
ATOM 4086 C CA . GLU A 1 497 ? -39.180 14.483 61.412 1.00 30.00 497 GLU A CA 1
ATOM 4087 C C . GLU A 1 497 ? -38.031 14.811 62.348 1.00 30.00 497 GLU A C 1
ATOM 4088 O O . GLU A 1 497 ? -37.951 15.925 62.877 1.00 30.00 497 GLU A O 1
ATOM 4094 N N . ASP A 1 498 ? -37.136 13.851 62.550 1.00 30.00 498 ASP A N 1
ATOM 4095 C CA . ASP A 1 498 ? -36.021 14.032 63.461 1.00 30.00 498 ASP A CA 1
ATOM 4096 C C . ASP A 1 498 ? -34.901 14.817 62.807 1.00 30.00 498 ASP A C 1
ATOM 4097 O O . ASP A 1 498 ? -34.207 15.591 63.474 1.00 30.00 498 ASP A O 1
ATOM 4102 N N . GLU A 1 499 ? -34.707 14.631 61.504 1.00 30.00 499 GLU A N 1
ATOM 4103 C CA . GLU A 1 499 ? -33.675 15.396 60.826 1.00 30.00 499 GLU A CA 1
ATOM 4104 C C . GLU A 1 499 ? -34.148 16.803 60.515 1.00 30.00 499 GLU A C 1
ATOM 4105 O O . GLU A 1 499 ? -33.347 17.644 60.103 1.00 30.00 499 GLU A O 1
ATOM 4111 N N . ASP A 1 500 ? -35.437 17.077 60.689 1.00 30.00 500 ASP A N 1
ATOM 4112 C CA . ASP A 1 500 ? -35.875 18.461 60.678 1.00 30.00 500 ASP A CA 1
ATOM 4113 C C . ASP A 1 500 ? -35.309 19.229 61.852 1.00 30.00 500 ASP A C 1
ATOM 4114 O O . ASP A 1 500 ? -34.866 20.371 61.694 1.00 30.00 500 ASP A O 1
ATOM 4119 N N . GLU A 1 501 ? -35.343 18.625 63.037 1.00 30.00 501 GLU A N 1
ATOM 4120 C CA . GLU A 1 501 ? -34.810 19.267 64.226 1.00 30.00 501 GLU A CA 1
ATOM 4121 C C . GLU A 1 501 ? -33.305 19.438 64.136 1.00 30.00 501 GLU A C 1
ATOM 4122 O O . GLU A 1 501 ? -32.780 20.488 64.518 1.00 30.00 501 GLU A O 1
ATOM 4128 N N . ARG A 1 502 ? -32.602 18.436 63.612 1.00 30.00 502 ARG A N 1
ATOM 4129 C CA . ARG A 1 502 ? -31.154 18.519 63.490 1.00 30.00 502 ARG A CA 1
ATOM 4130 C C . ARG A 1 502 ? -30.733 19.545 62.447 1.00 30.00 502 ARG A C 1
ATOM 4131 O O . ARG A 1 502 ? -29.717 20.224 62.620 1.00 30.00 502 ARG A O 1
ATOM 4139 N N . ALA A 1 503 ? -31.507 19.694 61.374 1.00 30.00 503 ALA A N 1
ATOM 4140 C CA . ALA A 1 503 ? -31.128 20.655 60.349 1.00 30.00 503 ALA A CA 1
ATOM 4141 C C . ALA A 1 503 ? -31.456 22.078 60.764 1.00 30.00 503 ALA A C 1
ATOM 4142 O O . ALA A 1 503 ? -30.657 22.988 60.528 1.00 30.00 503 ALA A O 1
ATOM 4144 N N . TYR A 1 504 ? -32.618 22.288 61.373 1.00 30.00 504 TYR A N 1
ATOM 4145 C CA . TYR A 1 504 ? -33.014 23.634 61.755 1.00 30.00 504 TYR A CA 1
ATOM 4146 C C . TYR A 1 504 ? -32.167 24.158 62.897 1.00 30.00 504 TYR A C 1
ATOM 4147 O O . TYR A 1 504 ? -32.002 25.373 63.040 1.00 30.00 504 TYR A O 1
ATOM 4156 N N . ALA A 1 505 ? -31.636 23.262 63.721 1.00 30.00 505 ALA A N 1
ATOM 4157 C CA . ALA A 1 505 ? -30.667 23.678 64.718 1.00 30.00 505 ALA A CA 1
ATOM 4158 C C . ALA A 1 505 ? -29.376 24.138 64.067 1.00 30.00 505 ALA A C 1
ATOM 4159 O O . ALA A 1 505 ? -28.721 25.055 64.569 1.00 30.00 505 ALA A O 1
ATOM 4161 N N . THR A 1 506 ? -29.006 23.530 62.942 1.00 30.00 506 THR A N 1
ATOM 4162 C CA . THR A 1 506 ? -27.804 23.954 62.236 1.00 30.00 506 THR A CA 1
ATOM 4163 C C . THR A 1 506 ? -28.056 25.237 61.452 1.00 30.00 506 THR A C 1
ATOM 4164 O O . THR A 1 506 ? -27.153 26.068 61.311 1.00 30.00 506 THR A O 1
ATOM 4168 N N . MET A 1 507 ? -29.282 25.426 60.963 1.00 30.00 507 MET A N 1
ATOM 4169 C CA . MET A 1 507 ? -29.628 26.662 60.271 1.00 30.00 507 MET A CA 1
ATOM 4170 C C . MET A 1 507 ? -29.616 27.844 61.219 1.00 30.00 507 MET A C 1
ATOM 4171 O O . MET A 1 507 ? -28.911 28.827 60.982 1.00 30.00 507 MET A O 1
ATOM 4176 N N . PHE A 1 508 ? -30.378 27.747 62.309 1.00 30.00 508 PHE A N 1
ATOM 4177 C CA . PHE A 1 508 ? -30.642 28.897 63.163 1.00 30.00 508 PHE A CA 1
ATOM 4178 C C . PHE A 1 508 ? -29.394 29.376 63.879 1.00 30.00 508 PHE A C 1
ATOM 4179 O O . PHE A 1 508 ? -29.274 30.564 64.190 1.00 30.00 508 PHE A O 1
ATOM 4187 N N . GLU A 1 509 ? -28.444 28.482 64.114 1.00 30.00 509 GLU A N 1
ATOM 4188 C CA . GLU A 1 509 ? -27.246 28.884 64.827 1.00 30.00 509 GLU A CA 1
ATOM 4189 C C . GLU A 1 509 ? -26.261 29.567 63.889 1.00 30.00 509 GLU A C 1
ATOM 4190 O O . GLU A 1 509 ? -25.567 30.505 64.292 1.00 30.00 509 GLU A O 1
ATOM 4196 N N . MET A 1 510 ? -26.208 29.137 62.624 1.00 30.00 510 MET A N 1
ATOM 4197 C CA . MET A 1 510 ? -25.385 29.840 61.641 1.00 30.00 510 MET A CA 1
ATOM 4198 C C . MET A 1 510 ? -26.010 31.167 61.250 1.00 30.00 510 MET A C 1
ATOM 4199 O O . MET A 1 510 ? -25.304 32.096 60.850 1.00 30.00 510 MET A O 1
ATOM 4204 N N . VAL A 1 511 ? -27.338 31.261 61.333 1.00 30.00 511 VAL A N 1
ATOM 4205 C CA . VAL A 1 511 ? -28.016 32.531 61.116 1.00 30.00 511 VAL A CA 1
ATOM 4206 C C . VAL A 1 511 ? -27.624 33.535 62.179 1.00 30.00 511 VAL A C 1
ATOM 4207 O O . VAL A 1 511 ? -27.232 34.661 61.859 1.00 30.00 511 VAL A O 1
ATOM 4211 N N . ARG A 1 512 ? -27.667 33.129 63.447 1.00 30.00 512 ARG A N 1
ATOM 4212 C CA . ARG A 1 512 ? -27.467 34.060 64.549 1.00 30.00 512 ARG A CA 1
ATOM 4213 C C . ARG A 1 512 ? -26.034 34.568 64.619 1.00 30.00 512 ARG A C 1
ATOM 4214 O O . ARG A 1 512 ? -25.805 35.716 65.014 1.00 30.00 512 ARG A O 1
ATOM 4222 N N . CYS A 1 513 ? -25.067 33.766 64.182 1.00 30.00 513 CYS A N 1
ATOM 4223 C CA . CYS A 1 513 ? -23.674 34.168 64.320 1.00 30.00 513 CYS A CA 1
ATOM 4224 C C . CYS A 1 513 ? -23.236 35.136 63.227 1.00 30.00 513 CYS A C 1
ATOM 4225 O O . CYS A 1 513 ? -22.396 36.007 63.473 1.00 30.00 513 CYS A O 1
ATOM 4228 N N . ILE A 1 514 ? -23.776 34.995 62.016 1.00 30.00 514 ILE A N 1
ATOM 4229 C CA . ILE A 1 514 ? -23.425 35.912 60.935 1.00 30.00 514 ILE A CA 1
ATOM 4230 C C . ILE A 1 514 ? -24.014 37.289 61.196 1.00 30.00 514 ILE A C 1
ATOM 4231 O O . ILE A 1 514 ? -23.381 38.316 60.921 1.00 30.00 514 ILE A O 1
ATOM 4236 N N . ILE A 1 515 ? -25.218 37.332 61.765 1.00 30.00 515 ILE A N 1
ATOM 4237 C CA . ILE A 1 515 ? -25.806 38.601 62.160 1.00 30.00 515 ILE A CA 1
ATOM 4238 C C . ILE A 1 515 ? -24.997 39.219 63.280 1.00 30.00 515 ILE A C 1
ATOM 4239 O O . ILE A 1 515 ? -24.811 40.438 63.320 1.00 30.00 515 ILE A O 1
ATOM 4244 N N . THR A 1 516 ? -24.444 38.386 64.159 1.00 30.00 516 THR A N 1
ATOM 4245 C CA . THR A 1 516 ? -23.760 38.888 65.342 1.00 30.00 516 THR A CA 1
ATOM 4246 C C . THR A 1 516 ? -22.445 39.567 64.986 1.00 30.00 516 THR A C 1
ATOM 4247 O O . THR A 1 516 ? -22.159 40.662 65.480 1.00 30.00 516 THR A O 1
ATOM 4251 N N . LEU A 1 517 ? -21.656 38.963 64.096 1.00 30.00 517 LEU A N 1
ATOM 4252 C CA . LEU A 1 517 ? -20.346 39.525 63.779 1.00 30.00 517 LEU A CA 1
ATOM 4253 C C . LEU A 1 517 ? -20.451 40.773 62.909 1.00 30.00 517 LEU A C 1
ATOM 4254 O O . LEU A 1 517 ? -19.677 41.718 63.083 1.00 30.00 517 LEU A O 1
ATOM 4259 N N . CYS A 1 518 ? -21.405 40.804 61.978 1.00 30.00 518 CYS A N 1
ATOM 4260 C CA . CYS A 1 518 ? -21.551 41.977 61.127 1.00 30.00 518 CYS A CA 1
ATOM 4261 C C . CYS A 1 518 ? -22.302 43.093 61.826 1.00 30.00 518 CYS A C 1
ATOM 4262 O O . CYS A 1 518 ? -22.361 44.208 61.304 1.00 30.00 518 CYS A O 1
ATOM 4265 N N . TYR A 1 519 ? -22.903 42.823 62.977 1.00 30.00 519 TYR A N 1
ATOM 4266 C CA . TYR A 1 519 ? -23.661 43.843 63.686 1.00 30.00 519 TYR A CA 1
ATOM 4267 C C . TYR A 1 519 ? -23.365 43.880 65.176 1.00 30.00 519 TYR A C 1
ATOM 4268 O O . TYR A 1 519 ? -24.243 44.234 65.965 1.00 30.00 519 TYR A O 1
ATOM 4277 N N . ALA A 1 520 ? -22.151 43.527 65.580 1.00 30.00 520 ALA A N 1
ATOM 4278 C CA . ALA A 1 520 ? -21.731 43.740 66.955 1.00 30.00 520 ALA A CA 1
ATOM 4279 C C . ALA A 1 520 ? -21.378 45.201 67.187 1.00 30.00 520 ALA A C 1
ATOM 4280 O O . ALA A 1 520 ? -21.570 46.054 66.317 1.00 30.00 520 ALA A O 1
ATOM 4282 N N . GLU A 1 521 ? -20.875 45.497 68.377 1.00 30.00 521 GLU A N 1
ATOM 4283 C CA . GLU A 1 521 ? -20.295 46.805 68.660 1.00 30.00 521 GLU A CA 1
ATOM 4284 C C . GLU A 1 521 ? -19.028 46.583 69.477 1.00 30.00 521 GLU A C 1
ATOM 4285 O O . GLU A 1 521 ? -19.067 46.484 70.702 1.00 30.00 521 GLU A O 1
ATOM 4291 N N . LYS A 1 522 ? -17.888 46.510 68.788 1.00 30.00 522 LYS A N 1
ATOM 4292 C CA . LYS A 1 522 ? -16.630 46.278 69.488 1.00 30.00 522 LYS A CA 1
ATOM 4293 C C . LYS A 1 522 ? -16.037 47.565 70.055 1.00 30.00 522 LYS A C 1
ATOM 4294 O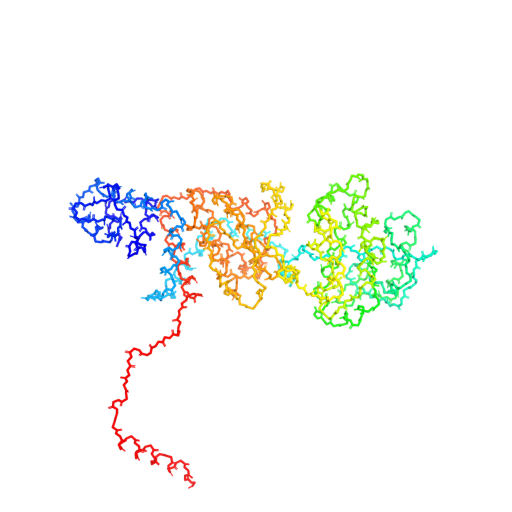 O . LYS A 1 522 ? -14.954 47.537 70.647 1.00 30.00 522 LYS A O 1
ATOM 4300 N N . VAL A 1 523 ? -16.707 48.701 69.876 1.00 30.00 523 VAL A N 1
ATOM 4301 C CA . VAL A 1 523 ? -16.311 49.911 70.583 1.00 30.00 523 VAL A CA 1
ATOM 4302 C C . VAL A 1 523 ? -17.171 50.065 71.833 1.00 30.00 523 VAL A C 1
ATOM 4303 O O . VAL A 1 523 ? -18.399 49.922 71.781 1.00 30.00 523 VAL A O 1
ATOM 4307 N N . HIS A 1 524 ? -16.537 50.344 72.973 1.00 30.00 524 HIS A N 1
ATOM 4308 C CA . HIS A 1 524 ? -17.261 50.443 74.234 1.00 30.00 524 HIS A CA 1
ATOM 4309 C C . HIS A 1 524 ? -16.631 51.479 75.148 1.00 30.00 524 HIS A C 1
ATOM 4310 O O . HIS A 1 524 ? -15.582 52.051 74.845 1.00 30.00 524 HIS A O 1
ATOM 4317 N N . PHE A 1 525 ? -17.295 51.711 76.275 1.00 30.00 525 PHE A N 1
ATOM 4318 C CA . PHE A 1 525 ? -16.701 52.474 77.359 1.00 30.00 525 PHE A CA 1
ATOM 4319 C C . PHE A 1 525 ? -15.978 51.547 78.321 1.00 30.00 525 PHE A C 1
ATOM 4320 O O . PHE A 1 525 ? -16.366 50.393 78.518 1.00 30.00 525 PHE A O 1
ATOM 4328 N N . ALA A 1 526 ? -14.922 52.071 78.932 1.00 30.00 526 ALA A N 1
ATOM 4329 C CA . ALA A 1 526 ? -14.113 51.305 79.874 1.00 30.00 526 ALA A CA 1
ATOM 4330 C C . ALA A 1 526 ? -14.925 51.117 81.144 1.00 30.00 526 ALA A C 1
ATOM 4331 O O . ALA A 1 526 ? -15.183 52.072 81.878 1.00 30.00 526 ALA A O 1
ATOM 4333 N N . GLY A 1 527 ? -15.328 49.880 81.409 1.00 30.00 527 GLY A N 1
ATOM 4334 C CA . GLY A 1 527 ? -16.062 49.563 82.612 1.00 30.00 527 GLY A CA 1
ATOM 4335 C C . GLY A 1 527 ? -15.245 49.524 83.882 1.00 30.00 527 GLY A C 1
ATOM 4336 O O . GLY A 1 527 ? -15.801 49.296 84.960 1.00 30.00 527 GLY A O 1
ATOM 4337 N N . PHE A 1 528 ? -13.939 49.750 83.795 1.00 30.00 528 PHE A N 1
ATOM 4338 C CA . PHE A 1 528 ? -13.069 49.678 84.953 1.00 30.00 528 PHE A CA 1
ATOM 4339 C C . PHE A 1 528 ? -11.840 50.528 84.691 1.00 30.00 528 PHE A C 1
ATOM 4340 O O . PHE A 1 528 ? -11.677 51.095 83.608 1.00 30.00 528 PHE A O 1
ATOM 4348 N N . ALA A 1 529 ? -10.971 50.589 85.694 1.00 30.00 529 ALA A N 1
ATOM 4349 C CA . ALA A 1 529 ? -9.654 51.194 85.584 1.00 30.00 529 ALA A CA 1
ATOM 4350 C C . ALA A 1 529 ? -8.802 50.645 86.714 1.00 30.00 529 ALA A C 1
ATOM 4351 O O . ALA A 1 529 ? -9.293 50.447 87.826 1.00 30.00 529 ALA A O 1
ATOM 4353 N N . ALA A 1 530 ? -7.528 50.393 86.430 1.00 30.00 530 ALA A N 1
ATOM 4354 C CA . ALA A 1 530 ? -6.548 50.106 87.479 1.00 30.00 530 ALA A CA 1
ATOM 4355 C C . ALA A 1 530 ? -5.240 50.850 87.241 1.00 30.00 530 ALA A C 1
ATOM 4356 O O . ALA A 1 530 ? -4.276 50.271 86.726 1.00 30.00 530 ALA A O 1
ATOM 4358 N N . PRO A 1 531 ? -5.169 52.169 87.591 1.00 30.00 531 PRO A N 1
ATOM 4359 C CA . PRO A 1 531 ? -3.871 52.822 87.797 1.00 30.00 531 PRO A CA 1
ATOM 4360 C C . PRO A 1 531 ? -3.386 52.758 89.245 1.00 30.00 531 PRO A C 1
ATOM 4361 O O . PRO A 1 531 ? -2.957 53.758 89.821 1.00 30.00 531 PRO A O 1
ATOM 4365 N N . ALA A 1 532 ? -3.436 51.564 89.837 1.00 30.00 532 ALA A N 1
ATOM 4366 C CA . ALA A 1 532 ? -3.233 51.448 91.277 1.00 30.00 532 ALA A CA 1
ATOM 4367 C C . ALA A 1 532 ? -1.769 51.300 91.673 1.00 30.00 532 ALA A C 1
ATOM 4368 O O . ALA A 1 532 ? -1.490 50.868 92.795 1.00 30.00 532 ALA A O 1
ATOM 4370 N N . CYS A 1 533 ? -0.832 51.638 90.794 1.00 30.00 533 CYS A N 1
ATOM 4371 C CA . CYS A 1 533 ? 0.571 51.367 91.070 1.00 30.00 533 CYS A CA 1
ATOM 4372 C C . CYS A 1 533 ? 1.210 52.496 91.869 1.00 30.00 533 CYS A C 1
ATOM 4373 O O . CYS A 1 533 ? 0.622 53.564 92.054 1.00 30.00 533 CYS A O 1
ATOM 4376 N N . GLU A 1 534 ? 2.426 52.240 92.345 1.00 30.00 534 GLU A N 1
ATOM 4377 C CA . GLU A 1 534 ? 3.156 53.191 93.173 1.00 30.00 534 GLU A CA 1
ATOM 4378 C C . GLU A 1 534 ? 3.695 54.335 92.325 1.00 30.00 534 GLU A C 1
ATOM 4379 O O . GLU A 1 534 ? 4.059 54.145 91.165 1.00 30.00 534 GLU A O 1
ATOM 4385 N N . SER A 1 535 ? 3.744 55.535 92.904 1.00 30.00 535 SER A N 1
ATOM 4386 C CA . SER A 1 535 ? 4.210 56.683 92.136 1.00 30.00 535 SER A CA 1
ATOM 4387 C C . SER A 1 535 ? 5.715 56.655 91.918 1.00 30.00 535 SER A C 1
ATOM 4388 O O . SER A 1 535 ? 6.167 56.487 90.784 1.00 30.00 535 SER A O 1
ATOM 4391 N N . GLY A 1 536 ? 6.503 56.802 92.978 1.00 30.00 536 GLY A N 1
ATOM 4392 C CA . GLY A 1 536 ? 7.933 56.971 92.803 1.00 30.00 536 GLY A CA 1
ATOM 4393 C C . GLY A 1 536 ? 8.697 55.729 92.421 1.00 30.00 536 GLY A C 1
ATOM 4394 O O . GLY A 1 536 ? 9.718 55.831 91.738 1.00 30.00 536 GLY A O 1
ATOM 4395 N N . GLU A 1 537 ? 8.218 54.557 92.816 1.00 30.00 537 GLU A N 1
ATOM 4396 C CA . GLU A 1 537 ? 8.897 53.310 92.501 1.00 30.00 537 GLU A CA 1
ATOM 4397 C C . GLU A 1 537 ? 8.682 52.893 91.057 1.00 30.00 537 GLU A C 1
ATOM 4398 O O . GLU A 1 537 ? 9.409 52.036 90.547 1.00 30.00 537 GLU A O 1
ATOM 4404 N N . VAL A 1 538 ? 7.688 53.475 90.385 1.00 30.00 538 VAL A N 1
ATOM 4405 C CA . VAL A 1 538 ? 7.570 53.333 88.940 1.00 30.00 538 VAL A CA 1
ATOM 4406 C C . VAL A 1 538 ? 8.394 54.391 88.222 1.00 30.00 538 VAL A C 1
ATOM 4407 O O . VAL A 1 538 ? 9.119 54.081 87.269 1.00 30.00 538 VAL A O 1
ATOM 4411 N N . ILE A 1 539 ? 8.339 55.638 88.688 1.00 30.00 539 ILE A N 1
ATOM 4412 C CA . ILE A 1 539 ? 8.917 56.748 87.938 1.00 30.00 539 ILE A CA 1
ATOM 4413 C C . ILE A 1 539 ? 10.435 56.755 88.036 1.00 30.00 539 ILE A C 1
ATOM 4414 O O . ILE A 1 539 ? 11.132 56.835 87.019 1.00 30.00 539 ILE A O 1
ATOM 4419 N N . ASN A 1 540 ? 10.977 56.670 89.250 1.00 30.00 540 ASN A N 1
ATOM 4420 C CA . ASN A 1 540 ? 12.429 56.690 89.386 1.00 30.00 540 ASN A CA 1
ATOM 4421 C C . ASN A 1 540 ? 13.061 55.400 88.893 1.00 30.00 540 ASN A C 1
ATOM 4422 O O . ASN A 1 540 ? 14.252 55.379 88.570 1.00 30.00 540 ASN A O 1
ATOM 4427 N N . LEU A 1 541 ? 12.294 54.322 88.823 1.00 30.00 541 LEU A N 1
ATOM 4428 C CA . LEU A 1 541 ? 12.797 53.148 88.131 1.00 30.00 541 LEU A CA 1
ATOM 4429 C C . LEU A 1 541 ? 12.847 53.371 86.631 1.00 30.00 541 LEU A C 1
ATOM 4430 O O . LEU A 1 541 ? 13.868 53.087 85.998 1.00 30.00 541 LEU A O 1
ATOM 4435 N N . ALA A 1 542 ? 11.768 53.899 86.054 1.00 30.00 542 ALA A N 1
ATOM 4436 C CA . ALA A 1 542 ? 11.722 54.097 84.613 1.00 30.00 542 ALA A CA 1
ATOM 4437 C C . ALA A 1 542 ? 12.634 55.228 84.169 1.00 30.00 542 ALA A C 1
ATOM 4438 O O . ALA A 1 542 ? 13.104 55.224 83.028 1.00 30.00 542 ALA A O 1
ATOM 4440 N N . ALA A 1 543 ? 12.902 56.195 85.042 1.00 30.00 543 ALA A N 1
ATOM 4441 C CA . ALA A 1 543 ? 13.821 57.262 84.670 1.00 30.00 543 ALA A CA 1
ATOM 4442 C C . ALA A 1 543 ? 15.260 56.771 84.678 1.00 30.00 543 ALA A C 1
ATOM 4443 O O . ALA A 1 543 ? 16.099 57.286 83.929 1.00 30.00 543 ALA A O 1
ATOM 4445 N N . ARG A 1 544 ? 15.567 55.791 85.532 1.00 30.00 544 ARG A N 1
ATOM 4446 C CA . ARG A 1 544 ? 16.891 55.185 85.514 1.00 30.00 544 ARG A CA 1
ATOM 4447 C C . ARG A 1 544 ? 17.130 54.413 84.232 1.00 30.00 544 ARG A C 1
ATOM 4448 O O . ARG A 1 544 ? 18.215 54.516 83.646 1.00 30.00 544 ARG A O 1
ATOM 4456 N N . MET A 1 545 ? 16.118 53.665 83.781 1.00 30.00 545 MET A N 1
ATOM 4457 C CA . MET A 1 545 ? 16.242 52.813 82.603 1.00 30.00 545 MET A CA 1
ATOM 4458 C C . MET A 1 545 ? 16.550 53.626 81.356 1.00 30.00 545 MET A C 1
ATOM 4459 O O . MET A 1 545 ? 17.366 53.215 80.525 1.00 30.00 545 MET A O 1
ATOM 4464 N N . SER A 1 546 ? 15.940 54.802 81.237 1.00 30.00 546 SER A N 1
ATOM 4465 C CA . SER A 1 546 ? 16.246 55.685 80.122 1.00 30.00 546 SER A CA 1
ATOM 4466 C C . SER A 1 546 ? 17.652 56.253 80.229 1.00 30.00 546 SER A C 1
ATOM 4467 O O . SER A 1 546 ? 18.303 56.489 79.206 1.00 30.00 546 SER A O 1
ATOM 4470 N N . GLN A 1 547 ? 18.139 56.465 81.451 1.00 30.00 547 GLN A N 1
ATOM 4471 C CA . GLN A 1 547 ? 19.463 57.051 81.622 1.00 30.00 547 GLN A CA 1
ATOM 4472 C C . GLN A 1 547 ? 20.548 56.027 81.328 1.00 30.00 547 GLN A C 1
ATOM 4473 O O . GLN A 1 547 ? 21.672 56.381 80.957 1.00 30.00 547 GLN A O 1
ATOM 4479 N N . MET A 1 548 ? 20.232 54.750 81.492 1.00 30.00 548 MET A N 1
ATOM 4480 C CA . MET A 1 548 ? 21.173 53.720 81.094 1.00 30.00 548 MET A CA 1
ATOM 4481 C C . MET A 1 548 ? 21.211 53.574 79.584 1.00 30.00 548 MET A C 1
ATOM 4482 O O . MET A 1 548 ? 22.289 53.396 79.007 1.00 30.00 548 MET A O 1
ATOM 4487 N N . ARG A 1 549 ? 20.046 53.682 78.938 1.00 30.00 549 ARG A N 1
ATOM 4488 C CA . ARG A 1 549 ? 19.906 53.503 77.496 1.00 30.00 549 ARG A CA 1
ATOM 4489 C C . ARG A 1 549 ? 20.638 54.582 76.714 1.00 30.00 549 ARG A C 1
ATOM 4490 O O . ARG A 1 549 ? 21.247 54.300 75.677 1.00 30.00 549 ARG A O 1
ATOM 4498 N N . MET A 1 550 ? 20.618 55.818 77.209 1.00 30.00 550 MET A N 1
ATOM 4499 C CA . MET A 1 550 ? 21.322 56.891 76.523 1.00 30.00 550 MET A CA 1
ATOM 4500 C C . MET A 1 550 ? 22.833 56.788 76.668 1.00 30.00 550 MET A C 1
ATOM 4501 O O . MET A 1 550 ? 23.557 57.526 75.990 1.00 30.00 550 MET A O 1
ATOM 4506 N N . GLU A 1 551 ? 23.326 55.914 77.540 1.00 30.00 551 GLU A N 1
ATOM 4507 C CA . GLU A 1 551 ? 24.751 55.882 77.811 1.00 30.00 551 GLU A CA 1
ATOM 4508 C C . GLU A 1 551 ? 25.474 54.992 76.810 1.00 30.00 551 GLU A C 1
ATOM 4509 O O . GLU A 1 551 ? 25.100 53.838 76.588 1.00 30.00 551 GLU A O 1
ATOM 4515 N N . TYR A 1 552 ? 26.516 55.546 76.205 1.00 30.00 552 TYR A N 1
ATOM 4516 C CA . TYR A 1 552 ? 27.356 54.828 75.260 1.00 30.00 552 TYR A CA 1
ATOM 4517 C C . TYR A 1 552 ? 28.607 54.347 75.970 1.00 30.00 552 TYR A C 1
ATOM 4518 O O . TYR A 1 552 ? 28.744 54.519 77.181 1.00 30.00 552 TYR A O 1
#

Solvent-accessible surface area: 29661 Å² total; per-residue (Å²): 73,72,139,4,4,167,80,30,118,10,42,1,62,66,0,18,15,2,51,9,0,36,32,2,5,106,120,28,107,45,96,56,157,158,161,107,3,89,64,162,67,72,10,0,28,80,33,2,84,154,7,1,93,71,10,1,110,58,120,80,98,51,76,0,83,124,4,0,79,28,1,66,106,5,12,163,80,42,67,53,1,9,85,38,3,22,134,30,5,43,91,74,55,163,104,98,48,116,23,56,39,142,156,9,22,61,55,8,72,84,7,17,128,112,29,34,2,85,104,48,2,101,148,26,67,85,62,20,112,116,101,82,82,68,79,27,60,13,18,1,1,2,2,4,5,2,2,0,28,69,148,55,127,47,11,123,43,74,104,41,22,0,45,102,54,1,0,0,4,0,2,39,34,143,89,5,73,68,8,54,17,11,69,71,164,55,32,123,53,77,27,85,105,29,44,143,85,0,55,167,125,41,89,54,4,84,95,42,75,72,157,31,147,7,92,34,9,0,6,0,8,48,117,0,28,102,43,4,159,96,107,84,12,5,130,55,0,6,47,8,0,29,34,2,16,122,17,33,103,93,25,75,128,110,42,6,72,48,47,0,40,41,11,10,12,102,69,28,138,58,162,91,24,4,11,110,20,1,31,77,157,34,63,25,90,75,138,58,112,12,14,1,17,4,4,7,65,61,54,14,36,87,66,46,46,5,5,1,6,5,3,10,0,10,41,26,2,18,88,88,122,89,43,12,88,58,4,10,54,8,6,66,145,58,54,46,19,16,6,28,19,5,104,150,33,194,39,109,49,68,20,29,18,20,30,1,113,2,17,113,95,72,33,111,69,22,101,82,95,4,85,16,29,129,92,24,66,144,78,40,54,11,99,44,163,10,61,147,31,10,0,3,5,60,39,28,58,10,20,13,1,15,88,15,133,103,6,52,90,0,11,41,49,1,1,31,21,1,2,54,67,8,21,11,4,1,95,102,70,63,100,5,54,95,24,0,7,16,1,0,2,0,10,3,4,19,12,117,38,76,69,47,35,25,8,4,3,28,10,1,2,0,1,1,16,34,1,3,32,66,47,114,129,48,44,47,1,16,4,84,85,5,38,31,2,6,94,31,1,73,152,34,110,132,24,60,111,111,84,2,31,89,12,14,28,4,6,8,42,17,3,40,0,10,4,2,88,30,49,35,100,190,115,128,201,92,80,172,84,85,120,96,105,108,85,31,134,74,110,111,123,47,53,168,95,56,123,127,160,128,128,257

Secondary structure (DSSP, 8-state):
-HHHHHHHT--HHHHHHHHHHHHHTTT-----SSGGGB-SSSBTTTTHHHHHHHTTTTT-HHHHHHHHHHHHTTSS-HHHHHHHHHHHHHS---S-HHHHHHHHHHHHHHHHHHSTHHHHHHT--S---S--SPPPSSEE-GGGGSEEE-SSSBPPPSEEEE-SS-EEEEE-TTS--EEE-TT-HHHHHHHHHHHHHHHHHS-S-TTS---------EEEESTTHHHHTSHHHHHHHHHHHHHHHHHHTTTTSTTTHHHHHHHHSS--SSS-TTHHHHSS----SS--S-HHHHHHTS---SSGGGTSEESHHHHHHTT-SSTHHHHHHHHHHT-SSSHHHHHTTT--SEEEEE-HHHHHHT-S-SEEEEEEEEE-SS---------SSEEEEEETTEEEEEE--STTHHHHHHHHHHHHHSTT-SSS-GGGHHHHHHHHHHHHHHS---HHHHHHHHHHHHHHTTTT---TTSPPP----HHHHHHHHHS-PPPPHHHHHHHHHHHHHHHHHHHHHHT-------S-----S-SHHHHHHHHHHHHHHT--

InterPro domains:
  IPR002630 Orbivirus non-structural protein NS1/hydrophobic tubular protein [PF01718] (1-519)

Foldseek 3Di:
DVLLCVVLVPFQVLVLLVVLQVLQLCPLDDDCPPVPQDDPHGGCSNPVPVVSVVVRVVDDNVVSVVSSVSSVVSCPQLQVSVVRSLVSLQAFPPDDLVVLLVVLVVVLVVLLVVACLQVVQVVQDPFCPPVFADDFLQWAAQLQAWFQAADPDGDQADDWACDQAETEGEDANVGRPFTHDCVDDVCVVVQVVVQVVRCVVDADHPPDGHGGDYDHYTYAYHVCVVQCVPDVLVVNVVVRNVVNVVLVVCLPDPPNVLVVCQNANDFDDDHRRPCCVQWAQADDDPDRGGVSCLQRVFDADNASRLNTAGRFLVNVVVVDVVSNHVRSVCNHVHDRDDLVVQVVVVHAQWGWHFDSPCCVVPNDGRIFIWGWADQDDPDLLPVDDDGAQWAWADRPRTIIIGRDDACVNVVVVLLVRCLNPLTPDAQPPCSLPLNSLLRLLCSVRSHDDDQLVLQQSSVVVSCSHPVQDQDPVRGGGHDDDPVVRVCSRNDDDGDDRNVSNVSSVSSVSVSSSSSNVSNYDPDDDDPDDDPPDDDCVVVVVVVVVVVVVPDD